Protein AF-A0A1H2TB22-F1 (afdb_monomer)

Mean predicted aligned error: 22.91 Å

Nearest PDB structures (foldseek):
  3ja6-assembly1_I  TM=3.062E-01  e=7.700E+00  Escherichia coli
  3ja6-assembly1_H  TM=2.492E-01  e=4.644E+00  Escherichia coli

Secondary structure (DSSP, 8-state):
-----SSHHHHHHHHHHHHHHHTS---HHHHHHS-HHHHHHHHHHHHHHHHHHHHHHHHHHHHHHHS-HHHHHHTTHHHHHHHHHHHHHHHHHHHHHHHHHHHHHHHHHHHHHHHHHHHHHHHHHHHHHHHHHHHHHHHHHHHHHHHHHHHHHHHHHHHHHHHHT----HHHHHHHHHHHHHHHHHHHHHHHHHHHHHHHHHHHHHHHHHHHHHHHHHHHHHHHHHHHHHHHHHHHHHHHHHHHHHHHHHHHHHHHHHHHHHHHHHHHHHHHHHHHHHHHHHHHHHHHHHHHHHHHHHHHHHHHHHHHHHHHHHHHHHHHHHHHHHHHHHHHHHHHHHHHHHHHHHHHHHHHHHHHHHHHHHHHHHHHHHHT-S--

Sequence (376 aa):
MPNQTRTSTKGSQELQIVQAFSSLEVPERIIRESNIKELLKGLSADQEKVLSEADRLNRLRGEKKDGNFVGNWFHGRSDKIQEAQLDLNASIGQLTQKSSQLLVVNTAISKVLSDQQKLLLQQQNLLKQQADELVAQNQRILDQQVQLGEQQQAINAANQGLLEAKGLTQEQAQQLVGCVKQVREAEQRIDAANRALRDEVTRDLGVASAQCVSQLGVGFANLEQRQTENARQLSDALQAQAERNEDEFARFAEDGQRLRKDIDRHLQEQDRTLASQAAEATRVQAALEQRQQAHAQGLQEQLGAHEAAALQQAAALRESFDQSLQALDLDLSQRLLALQAGHDRRFGQQRLALAGASVLALAALGWQVAVHFALI

Foldseek 3Di:
DDDPDDDPPVVVVVVVVLVVLLPDDDDPCLLVPPPVVVLVVVLVVLVVVLVVLVVVLVVLVVCVVVDDPVVCVVPCSVVVNVVSVVSNVVSVVVNVVSVVVVVNNVSVVVSVVVVVVVVVVVVVVVVVVVVVVVVVVVVVVVVVVVVVVVVVVVVVVVVVVVVVPDPDDPVVVVVVVVVVVVVVVVVVVVVVVVVVVVVVVVVVCVVVVVVVVVVVVVVVVVVVVVVVVVVVVVVVVVVVVVVVVVVVVVVVVVVVVVVVVVVVVVVVVVVVVVVVVVVVVVVVVVVVVVVVVVVVVVVVVVVVVVVVVVVVVVVVVVVVVVVVVVVVVVVVVVVVVVVVVVVVVVVVVVVVVVVVVVVVVVVVVVVVVVVPPDPD

pLDDT: mean 70.33, std 17.41, range [30.28, 95.38]

Structure (mmCIF, N/CA/C/O backbone):
data_AF-A0A1H2TB22-F1
#
_entry.id   AF-A0A1H2TB22-F1
#
loop_
_atom_site.group_PDB
_atom_site.id
_atom_site.type_symbol
_atom_site.label_atom_id
_atom_site.label_alt_id
_atom_site.label_comp_id
_atom_site.label_asym_id
_atom_site.label_entity_id
_atom_site.label_seq_id
_atom_site.pdbx_PDB_ins_code
_atom_site.Cartn_x
_atom_site.Cartn_y
_atom_site.Cartn_z
_atom_site.occupancy
_atom_site.B_iso_or_equiv
_atom_site.auth_seq_id
_atom_site.auth_comp_id
_atom_site.auth_asym_id
_atom_site.auth_atom_id
_atom_site.pdbx_PDB_model_num
ATOM 1 N N . MET A 1 1 ? 3.743 -45.961 -5.317 1.00 30.28 1 MET A N 1
ATOM 2 C CA . MET A 1 1 ? 5.015 -45.201 -5.343 1.00 30.28 1 MET A CA 1
ATOM 3 C C . MET A 1 1 ? 4.835 -44.024 -6.301 1.00 30.28 1 MET A C 1
ATOM 5 O O . MET A 1 1 ? 4.128 -44.204 -7.281 1.00 30.28 1 MET A O 1
ATOM 9 N N . PRO A 1 2 ? 5.294 -42.814 -5.954 1.00 39.88 2 PRO A N 1
ATOM 10 C CA . PRO A 1 2 ? 4.417 -41.742 -5.465 1.00 39.88 2 PRO A CA 1
ATOM 11 C C . PRO A 1 2 ? 4.316 -40.537 -6.418 1.00 39.88 2 PRO A C 1
ATOM 13 O O . PRO A 1 2 ? 5.254 -40.269 -7.157 1.00 39.88 2 PRO A O 1
ATOM 16 N N . ASN A 1 3 ? 3.226 -39.759 -6.339 1.00 30.53 3 ASN A N 1
ATOM 17 C CA . ASN A 1 3 ? 3.274 -38.314 -6.615 1.00 30.53 3 ASN A CA 1
ATOM 18 C C . ASN A 1 3 ? 2.100 -37.558 -5.953 1.00 30.53 3 ASN A C 1
ATOM 20 O O . ASN A 1 3 ? 1.257 -36.951 -6.607 1.00 30.53 3 ASN A O 1
ATOM 24 N N . GLN A 1 4 ? 2.018 -37.637 -4.624 1.00 45.72 4 GLN A N 1
ATOM 25 C CA . GLN A 1 4 ? 1.328 -36.630 -3.816 1.00 45.72 4 GLN A CA 1
ATOM 26 C C . GLN A 1 4 ? 2.401 -35.674 -3.310 1.00 45.72 4 GLN A C 1
ATOM 28 O O . GLN A 1 4 ? 3.202 -36.090 -2.482 1.00 45.72 4 GLN A O 1
ATOM 33 N N . THR A 1 5 ? 2.459 -34.448 -3.835 1.00 44.41 5 THR A N 1
ATOM 34 C CA . THR A 1 5 ? 2.997 -33.232 -3.181 1.00 44.41 5 THR A CA 1
ATOM 35 C C . THR A 1 5 ? 3.188 -32.143 -4.234 1.00 44.41 5 THR A C 1
ATOM 37 O O . THR A 1 5 ? 4.233 -32.071 -4.870 1.00 44.41 5 THR A O 1
ATOM 40 N N . ARG A 1 6 ? 2.193 -31.265 -4.432 1.00 36.84 6 ARG A N 1
ATOM 41 C CA . ARG A 1 6 ? 2.461 -29.903 -4.958 1.00 36.84 6 ARG A CA 1
ATOM 42 C C . ARG A 1 6 ? 1.323 -28.888 -4.846 1.00 36.84 6 ARG A C 1
ATOM 44 O O . ARG A 1 6 ? 1.535 -27.735 -5.195 1.00 36.84 6 ARG A O 1
ATOM 51 N N . THR A 1 7 ? 0.152 -29.255 -4.327 1.00 38.19 7 THR A N 1
ATOM 52 C CA . THR A 1 7 ? -1.000 -28.336 -4.245 1.00 38.19 7 THR A CA 1
ATOM 53 C C . THR A 1 7 ? -1.228 -27.702 -2.869 1.00 38.19 7 THR A C 1
ATOM 55 O O . THR A 1 7 ? -1.996 -26.754 -2.775 1.00 38.19 7 THR A O 1
ATOM 58 N N . SER A 1 8 ? -0.540 -28.142 -1.807 1.00 39.50 8 SER A N 1
ATOM 59 C CA . SER A 1 8 ? -0.811 -27.651 -0.440 1.00 39.50 8 SER A CA 1
ATOM 60 C C . SER A 1 8 ? -0.064 -26.367 -0.041 1.00 39.50 8 SER A C 1
ATOM 62 O O . SER A 1 8 ? -0.391 -25.775 0.983 1.00 39.50 8 SER A O 1
ATOM 64 N N . THR A 1 9 ? 0.935 -25.917 -0.806 1.00 40.16 9 THR A N 1
ATOM 65 C CA . THR A 1 9 ? 1.778 -24.765 -0.428 1.00 40.16 9 THR A CA 1
ATOM 66 C C . THR A 1 9 ? 1.233 -23.414 -0.892 1.00 40.16 9 THR A C 1
ATOM 68 O O . THR A 1 9 ? 1.408 -22.432 -0.178 1.00 40.16 9 THR A O 1
ATOM 71 N N . LYS A 1 10 ? 0.514 -23.346 -2.024 1.00 42.12 10 LYS A N 1
ATOM 72 C CA . LYS A 1 10 ? -0.063 -22.079 -2.522 1.00 42.12 10 LYS A CA 1
ATOM 73 C C . LYS A 1 10 ? -1.223 -21.567 -1.661 1.00 42.12 10 LYS A C 1
ATOM 75 O O . LYS A 1 10 ? -1.228 -20.397 -1.305 1.00 42.12 10 LYS A O 1
ATOM 80 N N . GLY A 1 11 ? -2.131 -22.451 -1.237 1.00 40.00 11 GLY A N 1
ATOM 81 C CA . GLY A 1 11 ? -3.250 -22.065 -0.367 1.00 40.00 11 GLY A CA 1
ATOM 82 C C . GLY A 1 11 ? -2.796 -21.577 1.013 1.00 40.00 11 GLY A C 1
ATOM 83 O O . GLY A 1 11 ? -3.352 -20.623 1.541 1.00 40.00 11 GLY A O 1
ATOM 84 N N . SER A 1 12 ? -1.733 -22.168 1.573 1.00 37.31 12 SER A N 1
ATOM 85 C CA . SER A 1 12 ? -1.174 -21.730 2.860 1.00 37.31 12 SER A CA 1
ATOM 86 C C . SER A 1 12 ? -0.471 -20.372 2.772 1.00 37.31 12 SER A C 1
ATOM 88 O O . SER A 1 12 ? -0.500 -19.628 3.746 1.00 37.31 12 SER A O 1
ATOM 90 N N . GLN A 1 13 ? 0.153 -20.045 1.635 1.00 40.28 13 GLN A N 1
ATOM 91 C CA . GLN A 1 13 ? 0.789 -18.741 1.419 1.00 40.28 13 GLN A CA 1
ATOM 92 C C . GLN A 1 13 ? -0.246 -17.640 1.174 1.00 40.28 13 GLN A C 1
ATOM 94 O O . GLN A 1 13 ? -0.115 -16.565 1.746 1.00 40.28 13 GLN A O 1
ATOM 99 N N . GLU A 1 14 ? -1.307 -17.907 0.409 1.00 40.47 14 GLU A N 1
ATOM 100 C CA . GLU A 1 14 ? -2.414 -16.957 0.221 1.00 40.47 14 GLU A CA 1
ATOM 101 C C . GLU A 1 14 ? -3.155 -16.684 1.540 1.00 40.47 14 GLU A C 1
ATOM 103 O O . GLU A 1 14 ? -3.397 -15.526 1.869 1.00 40.47 14 GLU A O 1
ATOM 108 N N . LEU A 1 15 ? -3.416 -17.714 2.356 1.00 43.28 15 LEU A N 1
ATOM 109 C CA . LEU A 1 15 ? -3.984 -17.555 3.704 1.00 43.28 15 LEU A CA 1
ATOM 110 C C . LEU A 1 15 ? -3.052 -16.781 4.648 1.00 43.28 15 LEU A C 1
ATOM 112 O O . LEU A 1 15 ? -3.523 -15.928 5.393 1.00 43.28 15 LEU A O 1
ATOM 116 N N . GLN A 1 16 ? -1.738 -17.020 4.597 1.00 43.56 16 GLN A N 1
ATOM 117 C CA . GLN A 1 16 ? -0.764 -16.285 5.414 1.00 43.56 16 GLN A CA 1
ATOM 118 C C . GLN A 1 16 ? -0.600 -14.826 4.977 1.00 43.56 16 GLN A C 1
ATOM 120 O O . GLN A 1 16 ? -0.465 -13.963 5.838 1.00 43.56 16 GLN A O 1
ATOM 125 N N . ILE A 1 17 ? -0.652 -14.530 3.676 1.00 44.25 17 ILE A N 1
ATOM 126 C CA . ILE A 1 17 ? -0.613 -13.158 3.149 1.00 44.25 17 ILE A CA 1
ATOM 127 C C . ILE A 1 17 ? -1.903 -12.427 3.535 1.00 44.25 17 ILE A C 1
ATOM 129 O O . ILE A 1 17 ? -1.841 -11.336 4.092 1.00 44.25 17 ILE A O 1
ATOM 133 N N . VAL A 1 18 ? -3.073 -13.046 3.359 1.00 43.50 18 VAL A N 1
ATOM 134 C CA . VAL A 1 18 ? -4.352 -12.464 3.802 1.00 43.50 18 VAL A CA 1
ATOM 135 C C . VAL A 1 18 ? -4.346 -12.213 5.313 1.00 43.50 18 VAL A C 1
ATOM 137 O O . VAL A 1 18 ? -4.784 -11.157 5.760 1.00 43.50 18 VAL A O 1
ATOM 140 N N . GLN A 1 19 ? -3.781 -13.122 6.108 1.00 42.88 19 GLN A N 1
ATOM 141 C CA . GLN A 1 19 ? -3.745 -12.990 7.563 1.00 42.88 19 GLN A CA 1
ATOM 142 C C . GLN A 1 19 ? -2.722 -11.948 8.047 1.00 42.88 19 GLN A C 1
ATOM 144 O O . GLN A 1 19 ? -3.060 -11.160 8.930 1.00 42.88 19 GLN A O 1
ATOM 149 N N . ALA A 1 20 ? -1.540 -11.872 7.420 1.00 39.66 20 ALA A N 1
ATOM 150 C CA . ALA A 1 20 ? -0.490 -10.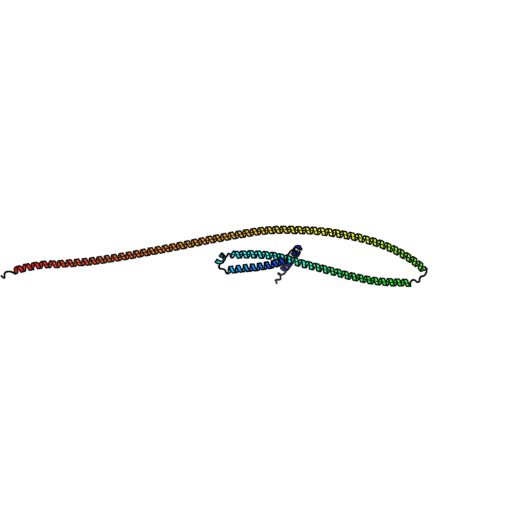888 7.712 1.00 39.66 20 ALA A CA 1
ATOM 151 C C . ALA A 1 20 ? -0.848 -9.459 7.262 1.00 39.66 20 ALA A C 1
ATOM 153 O O . ALA A 1 20 ? -0.425 -8.490 7.890 1.00 39.66 20 ALA A O 1
ATOM 154 N N . PHE A 1 21 ? -1.660 -9.310 6.212 1.00 38.16 21 PHE A N 1
ATOM 155 C CA . PHE A 1 21 ? -2.179 -8.007 5.786 1.00 38.16 21 PHE A CA 1
ATOM 156 C C . PHE A 1 21 ? -3.488 -7.625 6.499 1.00 38.16 21 PHE A C 1
ATOM 158 O O . PHE A 1 21 ? -3.750 -6.436 6.676 1.00 38.16 21 PHE A O 1
ATOM 165 N N . SER A 1 22 ? -4.272 -8.588 7.009 1.00 40.56 22 SER A N 1
ATOM 166 C CA . SER A 1 22 ? -5.452 -8.294 7.846 1.00 40.56 22 SER A CA 1
ATOM 167 C C . SER A 1 22 ? -5.097 -7.679 9.205 1.00 40.56 22 SER A C 1
ATOM 169 O O . SER A 1 22 ? -5.944 -7.031 9.817 1.00 40.56 22 SER A O 1
ATOM 171 N N . SER A 1 23 ? -3.856 -7.834 9.676 1.00 38.28 23 SER A N 1
ATOM 172 C CA . SER A 1 23 ? -3.385 -7.290 10.956 1.00 38.28 23 SER A CA 1
ATOM 173 C C . SER A 1 23 ? -2.910 -5.834 10.904 1.00 38.28 23 SER A C 1
ATOM 175 O O . SER A 1 23 ? -2.637 -5.267 11.956 1.00 38.28 23 SER A O 1
ATOM 177 N N . LEU A 1 24 ? -2.833 -5.204 9.727 1.00 42.50 24 LEU A N 1
ATOM 178 C CA . LEU A 1 24 ? -2.537 -3.772 9.616 1.00 42.50 24 LEU A CA 1
ATOM 179 C C . LEU A 1 24 ? -3.814 -2.948 9.867 1.00 42.50 24 LEU A C 1
ATOM 181 O O . LEU A 1 24 ? -4.863 -3.172 9.251 1.00 42.50 24 LEU A O 1
ATOM 185 N N . GLU A 1 25 ? -3.746 -2.014 10.815 1.00 35.88 25 GLU A N 1
ATOM 186 C CA . GLU A 1 25 ? -4.792 -1.017 11.051 1.00 35.88 25 GLU A CA 1
ATOM 187 C C . GLU A 1 25 ? -4.751 0.018 9.925 1.00 35.88 25 GLU A C 1
ATOM 189 O O . GLU A 1 25 ? -3.849 0.849 9.848 1.00 35.88 25 GLU A O 1
ATOM 194 N N . VAL A 1 26 ? -5.722 -0.057 9.013 1.00 45.09 26 VAL A N 1
ATOM 195 C CA . VAL A 1 26 ? -5.882 0.928 7.941 1.00 45.09 26 VAL A CA 1
ATOM 196 C C . VAL A 1 26 ? -6.823 2.029 8.439 1.00 45.09 26 VAL A C 1
ATOM 198 O O . VAL A 1 26 ? -7.967 1.722 8.783 1.00 45.09 26 VAL A O 1
ATOM 201 N N . PRO A 1 27 ? -6.384 3.301 8.480 1.00 40.88 27 PRO A N 1
ATOM 202 C CA . PRO A 1 27 ? -7.213 4.404 8.948 1.00 40.88 27 PRO A CA 1
ATOM 203 C C . PRO A 1 27 ? -8.490 4.568 8.113 1.00 40.88 27 PRO A C 1
ATOM 205 O O . PRO A 1 27 ? -8.444 4.661 6.886 1.00 40.88 27 PRO A O 1
ATOM 208 N N . GLU A 1 28 ? -9.630 4.712 8.792 1.00 42.69 28 GLU A N 1
ATOM 209 C CA . GLU A 1 28 ? -10.978 4.882 8.215 1.00 42.69 28 GLU A CA 1
ATOM 210 C C . GLU A 1 28 ? -11.086 6.075 7.235 1.00 42.69 28 GLU A C 1
ATOM 212 O O . GLU A 1 28 ? -11.932 6.101 6.338 1.00 42.69 28 GLU A O 1
ATOM 217 N N . ARG A 1 29 ? -10.171 7.047 7.357 1.00 42.16 29 ARG A N 1
ATOM 218 C CA . ARG A 1 29 ? -10.061 8.222 6.478 1.00 42.16 29 ARG A CA 1
ATOM 219 C C . ARG A 1 29 ? -9.692 7.852 5.038 1.00 42.16 29 ARG A C 1
ATOM 221 O O . ARG A 1 29 ? -10.264 8.423 4.118 1.00 42.16 29 ARG A O 1
ATOM 228 N N . ILE A 1 30 ? -8.858 6.827 4.826 1.00 47.12 30 ILE A N 1
ATOM 229 C CA . ILE A 1 30 ? -8.478 6.359 3.477 1.00 47.12 30 ILE A CA 1
ATOM 230 C C . ILE A 1 30 ? -9.679 5.734 2.750 1.00 47.12 30 ILE A C 1
ATOM 232 O O . ILE A 1 30 ? -9.783 5.830 1.529 1.00 47.12 30 ILE A O 1
ATOM 236 N N . ILE A 1 31 ? -10.618 5.143 3.495 1.00 45.88 31 ILE A N 1
ATOM 237 C CA . ILE A 1 31 ? -11.823 4.498 2.955 1.00 45.88 31 ILE A CA 1
ATOM 238 C C . ILE A 1 31 ? -12.899 5.535 2.593 1.00 45.88 31 ILE A C 1
ATOM 240 O O . ILE A 1 31 ? -13.594 5.361 1.594 1.00 45.88 31 ILE A O 1
ATOM 244 N N . ARG A 1 32 ? -13.030 6.625 3.367 1.00 46.22 32 ARG A N 1
ATOM 245 C CA . ARG A 1 32 ? -13.978 7.721 3.079 1.00 46.22 32 ARG A CA 1
ATOM 246 C C . ARG A 1 32 ? -13.481 8.717 2.029 1.00 46.22 32 ARG A C 1
ATOM 248 O O . ARG A 1 32 ? -14.308 9.245 1.293 1.00 46.22 32 ARG A O 1
ATOM 255 N N . GLU A 1 33 ? -12.176 8.979 1.965 1.00 42.84 33 GLU A N 1
ATOM 256 C CA . GLU A 1 33 ? -11.577 9.926 1.007 1.00 42.84 33 GLU A CA 1
ATOM 257 C C . GLU A 1 33 ? -11.158 9.265 -0.317 1.00 42.84 33 GLU A C 1
ATOM 259 O O . GLU A 1 33 ? -10.997 9.956 -1.323 1.00 42.84 33 GLU A O 1
ATOM 264 N N . SER A 1 34 ? -11.039 7.932 -0.374 1.00 46.91 34 SER A N 1
ATOM 265 C CA . SER A 1 34 ? -10.868 7.235 -1.652 1.00 46.91 34 SER A CA 1
ATOM 266 C C . SER A 1 34 ? -12.162 7.328 -2.453 1.00 46.91 34 SER A C 1
ATOM 268 O O . SER A 1 34 ? -13.122 6.610 -2.184 1.00 46.91 34 SER A O 1
ATOM 270 N N . ASN A 1 35 ? -12.193 8.171 -3.485 1.00 50.88 35 ASN A N 1
ATOM 271 C CA . ASN A 1 35 ? -13.228 8.137 -4.516 1.00 50.88 35 ASN A CA 1
ATOM 272 C C . ASN A 1 35 ? -13.131 6.810 -5.296 1.00 50.88 35 ASN A C 1
ATOM 274 O O . ASN A 1 35 ? -12.654 6.761 -6.427 1.00 50.88 35 ASN A O 1
ATOM 278 N N . ILE A 1 36 ? -13.609 5.708 -4.711 1.00 54.25 36 ILE A N 1
ATOM 279 C CA . ILE A 1 36 ? -13.592 4.353 -5.291 1.00 54.25 36 ILE A CA 1
ATOM 280 C C . ILE A 1 36 ? -14.244 4.352 -6.679 1.00 54.25 36 ILE A C 1
ATOM 282 O O . ILE A 1 36 ? -13.795 3.655 -7.581 1.00 54.25 36 ILE A O 1
ATOM 286 N N . LYS A 1 37 ? -15.267 5.192 -6.878 1.00 50.09 37 LYS A N 1
ATOM 287 C CA . LYS A 1 37 ? -15.964 5.372 -8.160 1.00 50.09 37 LYS A CA 1
ATOM 288 C C . LYS A 1 37 ? -15.094 6.048 -9.229 1.00 50.09 37 LYS A C 1
ATOM 290 O O . LYS A 1 37 ? -15.243 5.753 -10.411 1.00 50.09 37 LYS A O 1
ATOM 295 N N . GLU A 1 38 ? -14.199 6.940 -8.819 1.00 56.59 38 GLU A N 1
ATOM 296 C CA . GLU A 1 38 ? -13.247 7.646 -9.683 1.00 56.59 38 GLU A CA 1
ATOM 297 C C . GLU A 1 38 ? -12.008 6.786 -9.958 1.00 56.59 38 GLU A C 1
ATOM 299 O O . GLU A 1 38 ? -11.538 6.743 -11.090 1.00 56.59 38 GLU A O 1
ATOM 304 N N . LEU A 1 39 ? -11.568 5.993 -8.975 1.00 58.62 39 LEU A N 1
ATOM 305 C CA . LEU A 1 39 ? -10.543 4.959 -9.138 1.00 58.62 39 LEU A CA 1
ATOM 306 C C . LEU A 1 39 ? -10.999 3.839 -10.083 1.00 58.62 39 LEU A C 1
ATOM 308 O O . LEU A 1 39 ? -10.236 3.468 -10.967 1.00 58.62 39 LEU A O 1
ATOM 312 N N . LEU A 1 40 ? -12.240 3.345 -9.968 1.00 54.91 40 LEU A N 1
ATOM 313 C CA . LEU A 1 40 ? -12.787 2.336 -10.887 1.00 54.91 40 LEU A CA 1
ATOM 314 C C . LEU A 1 40 ? -12.920 2.880 -12.313 1.00 54.91 40 LEU A C 1
ATOM 316 O O . LEU A 1 40 ? -12.502 2.220 -13.260 1.00 54.91 40 LEU A O 1
ATOM 320 N N . LYS A 1 41 ? -13.463 4.098 -12.469 1.00 59.66 41 LYS A N 1
ATOM 321 C CA . LYS A 1 41 ? -13.530 4.769 -13.777 1.00 59.66 41 LYS A CA 1
ATOM 322 C C . LYS A 1 41 ? -12.139 4.998 -14.363 1.00 59.66 41 LYS A C 1
ATOM 324 O O . LYS A 1 41 ? -11.945 4.774 -15.552 1.00 59.66 41 LYS A O 1
ATOM 329 N N . GLY A 1 42 ? -11.184 5.416 -13.534 1.00 60.28 42 GLY A N 1
ATOM 330 C CA . GLY A 1 42 ? -9.790 5.594 -13.920 1.00 60.28 42 GLY A CA 1
ATOM 331 C C . GLY A 1 42 ? -9.128 4.284 -14.341 1.00 60.28 42 GLY A C 1
ATOM 332 O O . GLY A 1 42 ? -8.420 4.277 -15.334 1.00 60.28 42 GLY A O 1
ATOM 333 N N . LEU A 1 43 ? -9.399 3.175 -13.647 1.00 54.56 43 LEU A N 1
ATOM 334 C CA . LEU A 1 43 ? -8.836 1.864 -13.973 1.00 54.56 43 LEU A CA 1
ATOM 335 C C . LEU A 1 43 ? -9.396 1.308 -15.286 1.00 54.56 43 LEU A C 1
ATOM 337 O O . LEU A 1 43 ? -8.635 0.793 -16.094 1.00 54.56 43 LEU A O 1
ATOM 341 N N . SER A 1 44 ? -10.704 1.445 -15.526 1.00 58.56 44 SER A N 1
ATOM 342 C CA . SER A 1 44 ? -11.307 1.052 -16.805 1.00 58.56 44 SER A CA 1
ATOM 343 C C . SER A 1 44 ? -10.776 1.899 -17.963 1.00 58.56 44 SER A C 1
ATOM 345 O O . SER A 1 44 ? -10.450 1.345 -19.008 1.00 58.56 44 SER A O 1
ATOM 347 N N . ALA A 1 45 ? -10.619 3.212 -17.765 1.00 66.12 45 ALA A N 1
ATOM 348 C CA . ALA A 1 45 ? -10.043 4.102 -18.771 1.00 66.12 45 ALA A CA 1
ATOM 349 C C . ALA A 1 45 ? -8.559 3.797 -19.046 1.00 66.12 45 ALA A C 1
ATOM 351 O O . ALA A 1 45 ? -8.131 3.813 -20.197 1.00 66.12 45 ALA A O 1
ATOM 352 N N . ASP A 1 46 ? -7.773 3.484 -18.014 1.00 63.88 46 ASP A N 1
ATOM 353 C CA . ASP A 1 46 ? -6.357 3.134 -18.169 1.00 63.88 46 ASP A CA 1
ATOM 354 C C . ASP A 1 46 ? -6.180 1.723 -18.755 1.00 63.88 46 ASP A C 1
ATOM 356 O O . ASP A 1 46 ? -5.270 1.497 -19.547 1.00 63.88 46 ASP A O 1
ATOM 360 N N . GLN A 1 47 ? -7.080 0.782 -18.454 1.00 47.56 47 GLN A N 1
ATOM 361 C CA . GLN A 1 47 ? -7.120 -0.539 -19.088 1.00 47.56 47 GLN A CA 1
ATOM 362 C C . GLN A 1 47 ? -7.455 -0.430 -20.582 1.00 47.56 47 GLN A C 1
ATOM 364 O O . GLN A 1 47 ? -6.828 -1.095 -21.405 1.00 47.56 47 GLN A O 1
ATOM 369 N N . GLU A 1 48 ? -8.407 0.432 -20.940 1.00 67.69 48 GLU A N 1
ATOM 370 C CA . GLU A 1 48 ? -8.763 0.724 -22.331 1.00 67.69 48 GLU A CA 1
ATOM 371 C C . GLU A 1 48 ? -7.604 1.407 -23.076 1.00 67.69 48 GLU A C 1
ATOM 373 O O . GLU A 1 48 ? -7.290 1.025 -24.205 1.00 67.69 48 GLU A O 1
ATOM 378 N N . LYS A 1 49 ? -6.883 2.328 -22.419 1.00 66.69 49 LYS A N 1
ATOM 379 C CA . LYS A 1 49 ? -5.648 2.919 -22.957 1.00 66.69 49 LYS A CA 1
ATOM 380 C C . LYS A 1 49 ? -4.561 1.876 -23.191 1.00 66.69 49 LYS A C 1
ATOM 382 O O . LYS A 1 49 ? -4.046 1.819 -24.302 1.00 66.69 49 LYS A O 1
ATOM 387 N N . VAL A 1 50 ? -4.274 1.008 -22.218 1.00 60.97 50 VAL A N 1
ATOM 388 C CA . VAL A 1 50 ? -3.275 -0.069 -22.357 1.00 60.97 50 VAL A CA 1
ATOM 389 C C . VAL A 1 50 ? -3.627 -1.017 -23.504 1.00 60.97 50 VAL A C 1
ATOM 391 O O . VAL A 1 50 ? -2.745 -1.381 -24.277 1.00 60.97 50 VAL A O 1
ATOM 394 N N . LEU A 1 51 ? -4.902 -1.390 -23.660 1.00 63.72 51 LEU A N 1
ATOM 395 C CA . LEU A 1 51 ? -5.352 -2.212 -24.788 1.00 63.72 51 LEU A CA 1
ATOM 396 C C . LEU A 1 51 ? -5.167 -1.480 -26.122 1.00 63.72 51 LEU A C 1
ATOM 398 O O . LEU A 1 51 ? -4.591 -2.038 -27.054 1.00 63.72 51 LEU A O 1
ATOM 402 N N . SER A 1 52 ? -5.568 -0.209 -26.196 1.00 69.94 52 SER A N 1
ATOM 403 C CA . SER A 1 52 ? -5.421 0.597 -27.412 1.00 69.94 52 SER A CA 1
ATOM 404 C C . SER A 1 52 ? -3.955 0.850 -27.796 1.00 69.94 52 SER A C 1
ATOM 406 O O . SER A 1 52 ? -3.608 0.838 -28.978 1.00 69.94 52 SER A O 1
ATOM 408 N N . GLU A 1 53 ? -3.068 1.027 -26.814 1.00 64.44 53 GLU A N 1
ATOM 409 C CA . GLU A 1 53 ? -1.631 1.226 -27.007 1.00 64.44 53 GLU A CA 1
ATOM 410 C C . GLU A 1 53 ? -0.925 -0.085 -27.363 1.00 64.44 53 GLU A C 1
ATOM 412 O O . GLU A 1 53 ? -0.046 -0.087 -28.226 1.00 64.44 53 GLU A O 1
ATOM 417 N N . ALA A 1 54 ? -1.348 -1.213 -26.784 1.00 55.72 54 ALA A N 1
ATOM 418 C CA . ALA A 1 54 ? -0.871 -2.541 -27.157 1.00 55.72 54 ALA A CA 1
ATOM 419 C C . ALA A 1 54 ? -1.275 -2.899 -28.596 1.00 55.72 54 ALA A C 1
ATOM 421 O O . ALA A 1 54 ? -0.446 -3.398 -29.364 1.00 55.72 54 ALA A O 1
ATOM 422 N N . ASP A 1 55 ? -2.508 -2.579 -28.996 1.00 68.38 55 ASP A N 1
ATOM 423 C CA . ASP A 1 55 ? -2.987 -2.751 -30.368 1.00 68.38 55 ASP A CA 1
ATOM 424 C C . ASP A 1 55 ? -2.247 -1.829 -31.341 1.00 68.38 55 ASP A C 1
ATOM 426 O O . ASP A 1 55 ? -1.814 -2.267 -32.409 1.00 68.38 55 ASP A O 1
ATOM 430 N N . ARG A 1 56 ? -2.009 -0.567 -30.961 1.00 69.44 56 ARG A N 1
ATOM 431 C CA . ARG A 1 56 ? -1.211 0.385 -31.749 1.00 69.44 56 ARG A CA 1
ATOM 432 C C . ARG A 1 56 ? 0.238 -0.084 -31.902 1.00 69.44 56 ARG A C 1
ATOM 434 O O . ARG A 1 56 ? 0.780 -0.014 -33.004 1.00 69.44 56 ARG A O 1
ATOM 441 N N . LEU A 1 57 ? 0.852 -0.613 -30.846 1.00 64.25 57 LEU A N 1
ATOM 442 C CA . LEU A 1 57 ? 2.202 -1.178 -30.872 1.00 64.25 57 LEU A CA 1
ATOM 443 C C . LEU A 1 57 ? 2.277 -2.433 -31.752 1.00 64.25 57 LEU A C 1
ATOM 445 O O . LEU A 1 57 ? 3.215 -2.576 -32.539 1.00 64.25 57 LEU A O 1
ATOM 449 N N . ASN A 1 58 ? 1.292 -3.327 -31.657 1.00 64.19 58 ASN A N 1
ATOM 450 C CA . ASN A 1 58 ? 1.204 -4.516 -32.504 1.00 64.19 58 ASN A CA 1
ATOM 451 C C . ASN A 1 58 ? 0.972 -4.152 -33.973 1.00 64.19 58 ASN A C 1
ATOM 453 O O . ASN A 1 58 ? 1.601 -4.748 -34.848 1.00 64.19 58 ASN A O 1
ATOM 457 N N . ARG A 1 59 ? 0.163 -3.124 -34.253 1.00 73.81 59 ARG A N 1
ATOM 458 C CA . ARG A 1 59 ? -0.038 -2.604 -35.610 1.00 73.81 59 ARG A CA 1
ATOM 459 C C . ARG A 1 59 ? 1.243 -2.000 -36.178 1.00 73.81 59 ARG A C 1
ATOM 461 O O . ARG A 1 59 ? 1.645 -2.366 -37.275 1.00 73.81 59 ARG A O 1
ATOM 468 N N . LEU A 1 60 ? 1.948 -1.171 -35.406 1.00 65.50 60 LEU A N 1
ATOM 469 C CA . LEU A 1 60 ? 3.238 -0.598 -35.811 1.00 65.50 60 LEU A CA 1
ATOM 470 C C . LEU A 1 60 ? 4.321 -1.676 -36.012 1.00 65.50 60 LEU A C 1
ATOM 472 O O . LEU A 1 60 ? 5.160 -1.555 -36.905 1.00 65.50 60 LEU A O 1
ATOM 476 N N . ARG A 1 61 ? 4.298 -2.762 -35.226 1.00 62.38 61 ARG A N 1
ATOM 477 C CA . ARG A 1 61 ? 5.173 -3.935 -35.416 1.00 62.38 61 ARG A CA 1
ATOM 478 C C . ARG A 1 61 ? 4.811 -4.739 -36.670 1.00 62.38 61 ARG A C 1
ATOM 480 O O . ARG A 1 61 ? 5.723 -5.197 -37.356 1.00 62.38 61 ARG A O 1
ATOM 487 N N . GLY A 1 62 ? 3.523 -4.880 -36.986 1.00 60.50 62 GLY A N 1
ATOM 488 C CA . GLY A 1 62 ? 3.038 -5.496 -38.227 1.00 60.50 62 GLY A CA 1
ATOM 489 C C . GLY A 1 62 ? 3.416 -4.681 -39.466 1.00 60.50 62 GLY A C 1
ATOM 490 O O . GLY A 1 62 ? 4.033 -5.203 -40.387 1.00 60.50 62 GLY A O 1
ATOM 491 N N . GLU A 1 63 ? 3.184 -3.370 -39.436 1.00 61.72 63 GLU A N 1
ATOM 492 C CA . GLU A 1 63 ? 3.562 -2.436 -40.506 1.00 61.72 63 GLU A CA 1
ATOM 493 C C . GLU A 1 63 ? 5.092 -2.360 -40.710 1.00 61.72 63 GLU A C 1
ATOM 495 O O . GLU A 1 63 ? 5.565 -2.169 -41.832 1.00 61.72 63 GLU A O 1
ATOM 500 N N . LYS A 1 64 ? 5.897 -2.562 -39.652 1.00 55.34 64 LYS A N 1
ATOM 501 C CA . LYS A 1 64 ? 7.364 -2.694 -39.754 1.00 55.34 64 LYS A CA 1
ATOM 502 C C . LYS A 1 64 ? 7.782 -3.982 -40.468 1.00 55.34 64 LYS A C 1
ATOM 504 O O . LYS A 1 64 ? 8.796 -3.968 -41.162 1.00 55.34 64 LYS A O 1
ATOM 509 N N . LYS A 1 65 ? 7.031 -5.070 -40.273 1.00 57.88 65 LYS A N 1
ATOM 510 C CA . LYS A 1 65 ? 7.288 -6.393 -40.857 1.00 57.88 65 LYS A CA 1
ATOM 511 C C . LYS A 1 65 ? 6.901 -6.460 -42.342 1.00 57.88 65 LYS A C 1
ATOM 513 O O . LYS A 1 65 ? 7.597 -7.131 -43.094 1.00 57.88 65 LYS A O 1
ATOM 518 N N . ASP A 1 66 ? 5.873 -5.714 -42.751 1.00 56.16 66 ASP A N 1
ATOM 519 C CA . ASP A 1 66 ? 5.381 -5.659 -44.140 1.00 56.16 66 ASP A CA 1
ATOM 520 C C . ASP A 1 66 ? 5.996 -4.514 -44.982 1.00 56.16 66 ASP A C 1
ATOM 522 O O . ASP A 1 66 ? 5.778 -4.429 -46.191 1.00 56.16 66 ASP A O 1
ATOM 526 N N . GLY A 1 67 ? 6.773 -3.611 -44.371 1.00 50.75 67 GLY A N 1
ATOM 527 C CA . GLY A 1 67 ? 7.347 -2.430 -45.027 1.00 50.75 67 GLY A CA 1
ATOM 528 C C . GLY A 1 67 ? 8.757 -2.630 -45.601 1.00 50.75 67 GLY A C 1
ATOM 529 O O . GLY A 1 67 ? 9.664 -3.089 -44.909 1.00 50.75 67 GLY A O 1
ATOM 530 N N . ASN A 1 68 ? 8.978 -2.190 -46.847 1.00 53.97 68 ASN A N 1
ATOM 531 C CA . ASN A 1 68 ? 10.287 -2.222 -47.513 1.00 53.97 68 ASN A CA 1
ATOM 532 C C . ASN A 1 68 ? 11.346 -1.381 -46.753 1.00 53.97 68 ASN A C 1
ATOM 534 O O . ASN A 1 68 ? 11.071 -0.249 -46.342 1.00 53.97 68 ASN A O 1
ATOM 538 N N . PHE A 1 69 ? 12.566 -1.915 -46.601 1.00 51.72 69 PHE A N 1
ATOM 539 C CA . PHE A 1 69 ? 13.618 -1.430 -45.681 1.00 51.72 69 PHE A CA 1
ATOM 540 C C . PHE A 1 69 ? 13.983 0.061 -45.862 1.00 51.72 69 PHE A C 1
ATOM 542 O O . PHE A 1 69 ? 14.189 0.778 -44.885 1.00 51.72 69 PHE A O 1
ATOM 549 N N . VAL A 1 70 ? 13.963 0.559 -47.104 1.00 51.62 70 VAL A N 1
ATOM 550 C CA . VAL A 1 70 ? 14.280 1.958 -47.467 1.00 51.62 70 VAL A CA 1
ATOM 551 C C . VAL A 1 70 ? 13.194 2.946 -47.008 1.00 51.62 70 VAL A C 1
ATOM 553 O O . VAL A 1 70 ? 13.492 4.070 -46.611 1.00 51.62 70 VAL A O 1
ATOM 556 N N . GLY A 1 71 ? 11.926 2.525 -46.987 1.00 53.03 71 GLY A N 1
ATOM 557 C CA . GLY A 1 71 ? 10.810 3.368 -46.544 1.00 53.03 71 GLY A CA 1
ATOM 558 C C . GLY A 1 71 ? 10.701 3.495 -45.021 1.00 53.03 71 GLY A C 1
ATOM 559 O O . GLY A 1 71 ? 10.185 4.501 -44.530 1.00 53.03 71 GLY A O 1
ATOM 560 N N . ASN A 1 72 ? 11.202 2.504 -44.272 1.00 54.28 72 ASN A N 1
ATOM 561 C CA . ASN A 1 72 ? 11.159 2.476 -42.804 1.00 54.28 72 ASN A CA 1
ATOM 562 C C . ASN A 1 72 ? 12.113 3.489 -42.152 1.00 54.28 72 ASN A C 1
ATOM 564 O O . ASN A 1 72 ? 11.774 4.034 -41.101 1.00 54.28 72 ASN A O 1
ATOM 568 N N . TRP A 1 73 ? 13.265 3.761 -42.772 1.00 53.50 73 TRP A N 1
ATOM 569 C CA . TRP A 1 73 ? 14.240 4.738 -42.276 1.00 53.50 73 TRP A CA 1
ATOM 570 C C . TRP A 1 73 ? 13.775 6.183 -42.516 1.00 53.50 73 TRP A C 1
ATOM 572 O O . TRP A 1 73 ? 13.790 6.998 -41.601 1.00 53.50 73 TRP A O 1
ATOM 582 N N . PHE A 1 74 ? 13.236 6.473 -43.707 1.00 52.12 74 PHE A N 1
ATOM 583 C CA . PHE A 1 74 ? 12.824 7.831 -44.092 1.00 52.12 74 PHE A CA 1
ATOM 584 C C . PHE A 1 74 ? 11.572 8.351 -43.353 1.00 52.12 74 PHE A C 1
ATOM 586 O O . PHE A 1 74 ? 11.321 9.550 -43.327 1.00 52.12 74 PHE A O 1
ATOM 593 N N . HIS A 1 75 ? 10.775 7.465 -42.740 1.00 52.47 75 HIS A N 1
ATOM 594 C CA . HIS A 1 75 ? 9.522 7.829 -42.055 1.00 52.47 75 HIS A CA 1
ATOM 595 C C . HIS A 1 75 ? 9.616 7.884 -40.519 1.00 52.47 75 HIS A C 1
ATOM 597 O O . HIS A 1 75 ? 8.574 8.004 -39.865 1.00 52.47 75 HIS A O 1
ATOM 603 N N . GLY A 1 76 ? 10.813 7.752 -39.927 1.00 55.59 76 GLY A N 1
ATOM 604 C CA . GLY A 1 76 ? 10.984 7.815 -38.466 1.00 55.59 76 GLY A CA 1
ATOM 605 C C . GLY A 1 76 ? 10.151 6.767 -37.708 1.00 55.59 76 GLY A C 1
ATOM 606 O O . GLY A 1 76 ? 9.657 7.015 -36.611 1.00 55.59 76 GLY A O 1
ATOM 607 N N . ARG A 1 77 ? 9.905 5.593 -38.315 1.00 57.25 77 ARG A N 1
ATOM 608 C CA . ARG A 1 77 ? 9.013 4.566 -37.737 1.00 57.25 77 ARG A CA 1
ATOM 609 C C . ARG A 1 77 ? 9.623 3.837 -36.539 1.00 57.25 77 ARG A C 1
ATOM 611 O O . ARG A 1 77 ? 8.872 3.278 -35.747 1.00 57.25 77 ARG A O 1
ATOM 618 N N . SER A 1 78 ? 10.951 3.837 -36.400 1.00 55.06 78 SER A N 1
ATOM 619 C CA . SER A 1 78 ? 11.619 3.289 -35.210 1.00 55.06 78 SER A CA 1
ATOM 620 C C . SER A 1 78 ? 11.315 4.135 -33.971 1.00 55.06 78 SER A C 1
ATOM 622 O O . SER A 1 78 ? 10.905 3.579 -32.955 1.00 55.06 78 SER A O 1
ATOM 624 N N . ASP A 1 79 ? 11.378 5.462 -34.104 1.00 57.81 79 ASP A N 1
ATOM 625 C CA . ASP A 1 79 ? 11.094 6.408 -33.018 1.00 57.81 79 ASP A CA 1
ATOM 626 C C . ASP A 1 79 ? 9.640 6.301 -32.555 1.00 57.81 79 ASP A C 1
ATOM 628 O O . ASP A 1 79 ? 9.373 6.201 -31.364 1.00 57.81 79 ASP A O 1
ATOM 632 N N . LYS A 1 80 ? 8.692 6.167 -33.492 1.00 61.03 80 LYS A N 1
ATOM 633 C CA . LYS A 1 80 ? 7.263 5.972 -33.174 1.00 61.03 80 LYS A CA 1
ATOM 634 C C . LYS A 1 80 ? 6.968 4.665 -32.435 1.00 61.03 80 LYS A C 1
ATOM 636 O O . LYS A 1 80 ? 6.012 4.595 -31.668 1.00 61.03 80 LYS A O 1
ATOM 641 N N . ILE A 1 81 ? 7.752 3.612 -32.680 1.00 59.19 81 ILE A N 1
ATOM 642 C CA . ILE A 1 81 ? 7.628 2.335 -31.959 1.00 59.19 81 ILE A CA 1
ATOM 643 C C . ILE A 1 81 ? 8.228 2.453 -30.558 1.00 59.19 81 ILE A C 1
ATOM 645 O O . ILE A 1 81 ? 7.697 1.853 -29.629 1.00 59.19 81 ILE A O 1
ATOM 649 N N . GLN A 1 82 ? 9.320 3.200 -30.405 1.00 57.62 82 GLN A N 1
ATOM 650 C CA . GLN A 1 82 ? 9.970 3.423 -29.117 1.00 57.62 82 GLN A CA 1
ATOM 651 C C . GLN A 1 82 ? 9.137 4.343 -28.216 1.00 57.62 82 GLN A C 1
ATOM 653 O O . GLN A 1 82 ? 8.960 4.042 -27.041 1.00 57.62 82 GLN A O 1
ATOM 658 N N . GLU A 1 83 ? 8.537 5.384 -28.788 1.00 60.81 83 GLU A N 1
ATOM 659 C CA . GLU A 1 83 ? 7.576 6.266 -28.122 1.00 60.81 83 GLU A CA 1
ATOM 660 C C . GLU A 1 83 ? 6.318 5.494 -27.697 1.00 60.81 83 GLU A C 1
ATOM 662 O O . GLU A 1 83 ? 5.944 5.527 -26.531 1.00 60.81 83 GLU A O 1
ATOM 667 N N . ALA A 1 84 ? 5.750 4.658 -28.577 1.00 57.56 84 ALA A N 1
ATOM 668 C CA . ALA A 1 84 ? 4.620 3.794 -28.220 1.00 57.56 84 ALA A CA 1
ATOM 669 C C . ALA A 1 84 ? 4.963 2.729 -27.155 1.00 57.56 84 ALA A C 1
ATOM 671 O O . ALA A 1 84 ? 4.075 2.277 -26.440 1.00 57.56 84 ALA A O 1
ATOM 672 N N . GLN A 1 85 ? 6.227 2.301 -27.039 1.00 43.69 85 GLN A N 1
ATOM 673 C CA . GLN A 1 85 ? 6.679 1.409 -25.958 1.00 43.69 85 GLN A CA 1
ATOM 674 C C . GLN A 1 85 ? 6.879 2.152 -24.633 1.00 43.69 85 GLN A C 1
ATOM 676 O O . GLN A 1 85 ? 6.607 1.583 -23.578 1.00 43.69 85 GLN A O 1
ATOM 681 N N . LEU A 1 86 ? 7.344 3.403 -24.683 1.00 59.72 86 LEU A N 1
ATOM 682 C CA . LEU A 1 86 ? 7.444 4.291 -23.524 1.00 59.72 86 LEU A CA 1
ATOM 683 C C . LEU A 1 86 ? 6.058 4.631 -22.968 1.00 59.72 86 LEU A C 1
ATOM 685 O O . LEU A 1 86 ? 5.849 4.469 -21.766 1.00 59.72 86 LEU A O 1
ATOM 689 N N . ASP A 1 87 ? 5.113 4.992 -23.838 1.00 60.50 87 ASP A N 1
ATOM 690 C CA . ASP A 1 87 ? 3.715 5.242 -23.471 1.00 60.50 87 ASP A CA 1
ATOM 691 C C . ASP A 1 87 ? 3.066 3.980 -22.888 1.00 60.50 87 ASP A C 1
ATOM 693 O O . ASP A 1 87 ? 2.522 4.030 -21.788 1.00 60.50 87 ASP A O 1
ATOM 697 N N . LEU A 1 88 ? 3.240 2.815 -23.531 1.00 50.78 88 LEU A N 1
ATOM 698 C CA . LEU A 1 88 ? 2.701 1.549 -23.021 1.00 50.78 88 LEU A CA 1
ATOM 699 C C . LEU A 1 88 ? 3.263 1.196 -21.635 1.00 50.78 88 LEU A C 1
ATOM 701 O O . LEU A 1 88 ? 2.519 0.764 -20.757 1.00 50.78 88 LEU A O 1
ATOM 705 N N . ASN A 1 89 ? 4.566 1.385 -21.408 1.00 48.53 89 ASN A N 1
ATOM 706 C CA . ASN A 1 89 ? 5.178 1.127 -20.104 1.00 48.53 89 ASN A CA 1
ATOM 707 C C . ASN A 1 89 ? 4.697 2.122 -19.035 1.00 48.53 89 ASN A C 1
ATOM 709 O O . ASN A 1 89 ? 4.465 1.719 -17.893 1.00 48.53 89 ASN A O 1
ATOM 713 N N . ALA A 1 90 ? 4.503 3.395 -19.393 1.00 62.22 90 ALA A N 1
ATOM 714 C CA . ALA A 1 90 ? 3.930 4.399 -18.500 1.00 62.22 90 ALA A CA 1
ATOM 715 C C . ALA A 1 90 ? 2.472 4.063 -18.134 1.00 62.22 90 ALA A C 1
ATOM 717 O O . ALA A 1 90 ? 2.113 4.079 -16.953 1.00 62.22 90 ALA A O 1
ATOM 718 N N . SER A 1 91 ? 1.660 3.668 -19.118 1.00 57.53 91 SER A N 1
ATOM 719 C CA . SER A 1 91 ? 0.267 3.246 -18.941 1.00 57.53 91 SER A CA 1
ATOM 720 C C . SER A 1 91 ? 0.148 1.952 -18.121 1.00 57.53 91 SER A C 1
ATOM 722 O O . SER A 1 91 ? -0.696 1.865 -17.22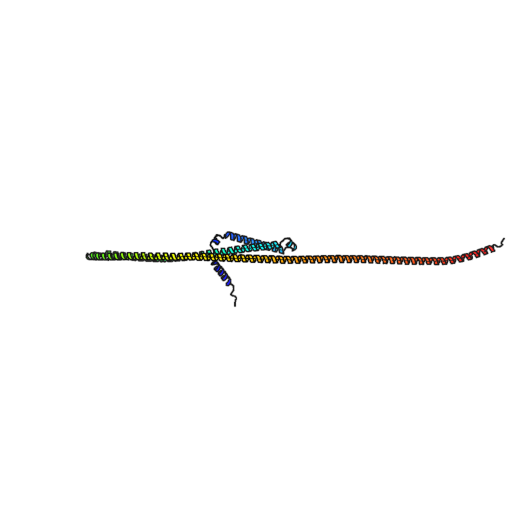9 1.00 57.53 91 SER A O 1
ATOM 724 N N . ILE A 1 92 ? 1.033 0.967 -18.327 1.00 48.19 92 ILE A N 1
ATOM 725 C CA . ILE A 1 92 ? 1.116 -0.251 -17.496 1.00 48.19 92 ILE A CA 1
ATOM 726 C C . ILE A 1 92 ? 1.512 0.091 -16.054 1.00 48.19 92 ILE A C 1
ATOM 728 O O . ILE A 1 92 ? 0.960 -0.486 -15.113 1.00 48.19 92 ILE A O 1
ATOM 732 N N . GLY A 1 93 ? 2.437 1.036 -15.858 1.00 46.66 93 GLY A N 1
ATOM 733 C CA . GLY A 1 93 ? 2.834 1.514 -14.533 1.00 46.66 93 GLY A CA 1
ATOM 734 C C . GLY A 1 93 ? 1.667 2.150 -13.773 1.00 46.66 93 GLY A C 1
ATOM 735 O O . GLY A 1 93 ? 1.396 1.780 -12.629 1.00 46.66 93 GLY A O 1
ATOM 736 N N . GLN A 1 94 ? 0.913 3.033 -14.434 1.00 60.16 94 GLN A N 1
ATOM 737 C CA . GLN A 1 94 ? -0.284 3.665 -13.865 1.00 60.16 94 GLN A CA 1
ATOM 738 C C . GLN A 1 94 ? -1.400 2.649 -13.576 1.00 60.16 94 GLN A C 1
ATOM 740 O O . GLN A 1 94 ? -2.003 2.687 -12.499 1.00 60.16 94 GLN A O 1
ATOM 745 N N . LEU A 1 95 ? -1.634 1.693 -14.482 1.00 50.31 95 LEU A N 1
ATOM 746 C CA . LEU A 1 95 ? -2.601 0.610 -14.287 1.00 50.31 95 LEU A CA 1
ATOM 747 C C . LEU A 1 95 ? -2.221 -0.271 -13.088 1.00 50.31 95 LEU A C 1
ATOM 749 O O . LEU A 1 95 ? -3.072 -0.596 -12.260 1.00 50.31 95 LEU A O 1
ATOM 753 N N . THR A 1 96 ? -0.939 -0.617 -12.955 1.00 50.22 96 THR A N 1
ATOM 754 C CA . THR A 1 96 ? -0.420 -1.427 -11.841 1.00 50.22 96 THR A CA 1
ATOM 755 C C . THR A 1 96 ? -0.570 -0.691 -10.510 1.00 50.22 96 THR A C 1
ATOM 757 O O . THR A 1 96 ? -1.035 -1.274 -9.529 1.00 50.22 96 THR A O 1
ATOM 760 N N . GLN A 1 97 ? -0.257 0.608 -10.476 1.00 53.50 97 GLN A N 1
ATOM 761 C CA . GLN A 1 97 ? -0.423 1.451 -9.292 1.00 53.50 97 GLN A CA 1
ATOM 762 C C . GLN A 1 97 ? -1.891 1.521 -8.849 1.00 53.50 97 GLN A C 1
ATOM 764 O O . GLN A 1 97 ? -2.196 1.285 -7.678 1.00 53.50 97 GLN A O 1
ATOM 769 N N . LYS A 1 98 ? -2.818 1.784 -9.777 1.00 55.50 98 LYS A N 1
ATOM 770 C CA . LYS A 1 98 ? -4.253 1.852 -9.464 1.00 55.50 98 LYS A CA 1
ATOM 771 C C . LYS A 1 98 ? -4.851 0.479 -9.137 1.00 55.50 98 LYS A C 1
ATOM 773 O O . LYS A 1 98 ? -5.732 0.393 -8.287 1.00 55.50 98 LYS A O 1
ATOM 778 N N . SER A 1 99 ? -4.345 -0.602 -9.735 1.00 47.06 99 SER A N 1
ATOM 779 C CA . SER A 1 99 ? -4.729 -1.979 -9.392 1.00 47.06 99 SER A CA 1
ATOM 780 C C . SER A 1 99 ? -4.283 -2.353 -7.977 1.00 47.06 99 SER A C 1
ATOM 782 O O . SER A 1 99 ? -5.039 -2.988 -7.246 1.00 47.06 99 SER A O 1
ATOM 784 N N . SER A 1 100 ? -3.083 -1.932 -7.566 1.00 47.50 100 SER A N 1
ATOM 785 C CA . SER A 1 100 ? -2.600 -2.095 -6.191 1.00 47.50 100 SER A CA 1
ATOM 786 C C . SER A 1 100 ? -3.473 -1.315 -5.201 1.00 47.50 100 SER A C 1
ATOM 788 O O . SER A 1 100 ? -3.937 -1.875 -4.209 1.00 47.50 100 SER A O 1
ATOM 790 N N . GLN A 1 101 ? -3.820 -0.062 -5.524 1.00 50.84 101 GLN A N 1
ATOM 791 C CA . GLN A 1 101 ? -4.759 0.738 -4.726 1.00 50.84 101 GLN A CA 1
ATOM 792 C C . GLN A 1 101 ? -6.138 0.067 -4.608 1.00 50.84 101 GLN A C 1
ATOM 794 O O . GLN A 1 101 ? -6.699 0.014 -3.516 1.00 50.84 101 GLN A O 1
ATOM 799 N N . LEU A 1 102 ? -6.670 -0.510 -5.690 1.00 54.88 102 LEU A N 1
ATOM 800 C CA . LEU A 1 102 ? -7.940 -1.244 -5.666 1.00 54.88 102 LEU A CA 1
ATOM 801 C C . LEU A 1 102 ? -7.873 -2.540 -4.852 1.00 54.88 102 LEU A C 1
ATOM 803 O O . LEU A 1 102 ? -8.844 -2.870 -4.177 1.00 54.88 102 LEU A O 1
ATOM 807 N N . LEU A 1 103 ? -6.749 -3.261 -4.875 1.00 52.62 103 LEU A N 1
ATOM 808 C CA . LEU A 1 103 ? -6.541 -4.438 -4.027 1.00 52.62 103 LEU A CA 1
ATOM 809 C C . LEU A 1 103 ? -6.488 -4.061 -2.544 1.00 52.62 103 LEU A C 1
ATOM 811 O O . LEU A 1 103 ? -7.125 -4.730 -1.731 1.00 52.62 103 LEU A O 1
ATOM 815 N N . VAL A 1 104 ? -5.800 -2.970 -2.195 1.00 51.59 104 VAL A N 1
ATOM 816 C CA . VAL A 1 104 ? -5.778 -2.429 -0.825 1.00 51.59 104 VAL A CA 1
ATOM 817 C C . VAL A 1 104 ? -7.190 -2.033 -0.384 1.00 51.59 104 VAL A C 1
ATOM 819 O O . VAL A 1 104 ? -7.625 -2.413 0.702 1.00 51.59 104 VAL A O 1
ATOM 822 N N . VAL A 1 105 ? -7.947 -1.353 -1.249 1.00 54.38 105 VAL A N 1
ATOM 823 C CA . VAL A 1 105 ? -9.342 -0.967 -0.983 1.00 54.38 105 VAL A CA 1
ATOM 824 C C . VAL A 1 105 ? -10.258 -2.189 -0.844 1.00 54.38 105 VAL A C 1
ATOM 826 O O . VAL A 1 105 ? -11.023 -2.265 0.112 1.00 54.38 105 VAL A O 1
ATOM 829 N N . ASN A 1 106 ? -10.187 -3.167 -1.749 1.00 50.84 106 ASN A N 1
ATOM 830 C CA . ASN A 1 106 ? -11.016 -4.377 -1.701 1.00 50.84 106 ASN A CA 1
ATOM 831 C C . ASN A 1 106 ? -10.706 -5.215 -0.447 1.00 50.84 106 ASN A C 1
ATOM 833 O O . ASN A 1 106 ? -11.612 -5.712 0.224 1.00 50.84 106 ASN A O 1
ATOM 837 N N . THR A 1 107 ? -9.433 -5.281 -0.059 1.00 51.16 107 THR A N 1
ATOM 838 C CA . THR A 1 107 ? -8.999 -5.923 1.189 1.00 51.16 107 THR A CA 1
ATOM 839 C C . THR A 1 107 ? -9.543 -5.183 2.412 1.00 51.16 107 THR A C 1
ATOM 841 O O . THR A 1 107 ? -10.065 -5.818 3.328 1.00 51.16 107 THR A O 1
ATOM 844 N N . ALA A 1 108 ? -9.507 -3.847 2.413 1.00 48.84 108 ALA A N 1
ATOM 845 C CA . ALA A 1 108 ? -10.078 -3.037 3.486 1.00 48.84 108 ALA A CA 1
ATOM 846 C C . ALA A 1 108 ? -11.603 -3.219 3.604 1.00 48.84 108 ALA A C 1
ATOM 848 O O . ALA A 1 108 ? -12.111 -3.411 4.707 1.00 48.84 108 ALA A O 1
ATOM 849 N N . ILE A 1 109 ? -12.334 -3.246 2.483 1.00 49.12 109 ILE A N 1
ATOM 850 C CA . ILE A 1 109 ? -13.786 -3.501 2.461 1.00 49.12 109 ILE A CA 1
ATOM 851 C C . ILE A 1 109 ? -14.101 -4.912 2.972 1.00 49.12 109 ILE A C 1
ATOM 853 O O . ILE A 1 109 ? -14.998 -5.085 3.797 1.00 49.12 109 ILE A O 1
ATOM 857 N N . SER A 1 110 ? -13.348 -5.916 2.522 1.00 49.22 110 SER A N 1
ATOM 858 C CA . SER A 1 110 ? -13.526 -7.309 2.946 1.00 49.22 110 SER A CA 1
ATOM 859 C C . SER A 1 110 ? -13.265 -7.489 4.446 1.00 49.22 110 SER A C 1
ATOM 861 O O . SER A 1 110 ? -13.989 -8.229 5.113 1.00 49.22 110 SER A O 1
ATOM 863 N N . LYS A 1 111 ? -12.294 -6.755 5.005 1.00 55.91 111 LYS A N 1
ATOM 864 C CA . LYS A 1 111 ? -12.036 -6.709 6.450 1.00 55.91 111 LYS A CA 1
ATOM 865 C C . LYS A 1 111 ? -13.177 -6.035 7.213 1.00 55.91 111 LYS A C 1
ATOM 867 O O . LYS A 1 111 ? -13.670 -6.620 8.167 1.00 55.91 111 LYS A O 1
ATOM 872 N N . VAL A 1 112 ? -13.659 -4.874 6.761 1.00 53.84 112 VAL A N 1
ATOM 873 C CA . VAL A 1 112 ? -14.807 -4.186 7.386 1.00 53.84 112 VAL A CA 1
ATOM 874 C C . VAL A 1 112 ? -16.049 -5.082 7.404 1.00 53.84 112 VAL A C 1
ATOM 876 O O . VAL A 1 112 ? -16.732 -5.161 8.421 1.00 53.84 112 VAL A O 1
ATOM 879 N N . LEU A 1 113 ? -16.325 -5.807 6.316 1.00 53.00 113 LEU A N 1
ATOM 880 C CA . LEU A 1 113 ? -17.423 -6.779 6.260 1.00 53.00 113 LEU A CA 1
ATOM 881 C C . LEU A 1 113 ? -17.217 -7.947 7.237 1.00 53.00 113 LEU A C 1
ATOM 883 O O . LEU A 1 113 ? -18.157 -8.338 7.930 1.00 53.00 113 LEU A O 1
ATOM 887 N N . SER A 1 114 ? -15.996 -8.478 7.328 1.00 51.88 114 SER A N 1
ATOM 888 C CA . SER A 1 114 ? -15.638 -9.536 8.282 1.00 51.88 114 SER A CA 1
ATOM 889 C C . SER A 1 114 ? -15.782 -9.074 9.740 1.00 51.88 114 SER A C 1
ATOM 891 O O . SER A 1 114 ? -16.339 -9.792 10.573 1.00 51.88 114 SER A O 1
ATOM 893 N N . ASP A 1 115 ? -15.335 -7.859 10.059 1.00 54.06 115 ASP A N 1
ATOM 894 C CA . ASP A 1 115 ? -15.446 -7.273 11.397 1.00 54.06 115 ASP A CA 1
ATOM 895 C C . ASP A 1 115 ? -16.914 -7.003 11.766 1.00 54.06 115 ASP A C 1
ATOM 897 O O . ASP A 1 115 ? -17.340 -7.311 12.883 1.00 54.06 115 ASP A O 1
ATOM 901 N N . GLN A 1 116 ? -17.727 -6.536 10.811 1.00 48.81 116 GLN A N 1
ATOM 902 C CA . GLN A 1 116 ? -19.176 -6.393 10.990 1.00 48.81 116 GLN A CA 1
ATOM 903 C C . GLN A 1 116 ? -19.865 -7.743 11.237 1.00 48.81 116 GLN A C 1
ATOM 905 O O . GLN A 1 116 ? -20.707 -7.838 12.130 1.00 48.81 116 GLN A O 1
ATOM 910 N N . GLN A 1 117 ? -19.491 -8.810 10.521 1.00 50.00 117 GLN A N 1
ATOM 911 C CA . GLN A 1 117 ? -20.019 -10.157 10.779 1.00 50.00 117 GLN A CA 1
ATOM 912 C C . GLN A 1 117 ? -19.648 -10.666 12.178 1.00 50.00 117 GLN A C 1
ATOM 914 O O . GLN A 1 117 ? -20.489 -11.242 12.870 1.00 50.00 117 GLN A O 1
ATOM 919 N N . LYS A 1 118 ? -18.414 -10.418 12.631 1.00 65.12 118 LYS A N 1
ATOM 920 C CA . LYS A 1 118 ? -17.967 -10.798 13.977 1.00 65.12 118 LYS A CA 1
ATOM 921 C C . LYS A 1 118 ? -18.730 -10.044 15.068 1.00 65.12 118 LYS A C 1
ATOM 923 O O . LYS A 1 118 ? -19.145 -10.661 16.049 1.00 65.12 118 LYS A O 1
ATOM 928 N N . LEU A 1 119 ? -18.961 -8.744 14.880 1.00 62.75 119 LEU A N 1
ATOM 929 C CA . LEU A 1 119 ? -19.758 -7.929 15.797 1.00 62.75 119 LEU A CA 1
ATOM 930 C C . LEU A 1 119 ? -21.216 -8.411 15.857 1.00 62.75 119 LEU A C 1
ATOM 932 O O . LEU A 1 119 ? -21.773 -8.533 16.946 1.00 62.75 119 LEU A O 1
ATOM 936 N N . LEU A 1 120 ? -21.821 -8.749 14.714 1.00 58.09 120 LEU A N 1
ATOM 937 C CA . LEU A 1 120 ? -23.182 -9.297 14.655 1.00 58.09 120 LEU A CA 1
ATOM 938 C C . LEU A 1 120 ? -23.299 -10.644 15.383 1.00 58.09 120 LEU A C 1
ATOM 940 O O . LEU A 1 120 ? -24.262 -10.861 16.115 1.00 58.09 120 LEU A O 1
ATOM 944 N N . LEU A 1 121 ? -22.304 -11.527 15.248 1.00 70.62 121 LEU A N 1
ATOM 945 C CA . LEU A 1 121 ? -22.255 -12.788 15.999 1.00 70.62 121 LEU A CA 1
ATOM 946 C C . LEU A 1 121 ? -22.114 -12.555 17.510 1.00 70.62 121 LEU A C 1
ATOM 948 O O . LEU A 1 121 ? -22.762 -13.238 18.303 1.00 70.62 121 LEU A O 1
ATOM 952 N N . GLN A 1 122 ? -21.307 -11.575 17.926 1.00 74.44 122 GLN A N 1
ATOM 953 C CA . GLN A 1 122 ? -21.204 -11.186 19.335 1.00 74.44 122 GLN A CA 1
ATOM 954 C C . GLN A 1 122 ? -22.530 -10.636 19.873 1.00 74.44 122 GLN A C 1
ATOM 956 O O . GLN A 1 122 ? -22.960 -11.047 20.949 1.00 74.44 122 GLN A O 1
ATOM 961 N N . GLN A 1 123 ? -23.208 -9.768 19.116 1.00 62.88 123 GLN A N 1
ATOM 962 C CA . GLN A 1 123 ? -24.526 -9.244 19.488 1.00 62.88 123 GLN A CA 1
ATOM 963 C C . GLN A 1 123 ? -25.575 -10.359 19.578 1.00 62.88 123 GLN A C 1
ATOM 965 O O . GLN A 1 123 ? -26.351 -10.385 20.529 1.00 62.88 123 GLN A O 1
ATOM 970 N N . GLN A 1 124 ? -25.569 -11.317 18.648 1.00 67.31 124 GLN A N 1
ATOM 971 C CA . GLN A 1 124 ? -26.467 -12.473 18.692 1.00 67.31 124 GLN A CA 1
ATOM 972 C C . GLN A 1 124 ? -26.220 -13.344 19.933 1.00 67.31 124 GLN A C 1
ATOM 974 O O . GLN A 1 124 ? -27.177 -13.754 20.589 1.00 67.31 124 GLN A O 1
ATOM 979 N N . ASN A 1 125 ? -24.957 -13.604 20.284 1.00 81.44 125 ASN A N 1
ATOM 980 C CA . ASN A 1 125 ? -24.621 -14.371 21.484 1.00 81.44 125 ASN A CA 1
ATOM 981 C C . ASN A 1 125 ? -25.037 -13.646 22.770 1.00 81.44 125 ASN A C 1
ATOM 983 O O . ASN A 1 125 ? -25.580 -14.281 23.671 1.00 81.44 125 ASN A O 1
ATOM 987 N N . LEU A 1 126 ? -24.847 -12.325 22.837 1.00 82.50 126 LEU A N 1
ATOM 988 C CA . LEU A 1 126 ? -25.287 -11.521 23.978 1.00 82.50 126 LEU A CA 1
ATOM 989 C C . LEU A 1 126 ? -26.816 -11.526 24.115 1.00 82.50 126 LEU A C 1
ATOM 991 O O . LEU A 1 126 ? -27.327 -11.746 25.208 1.00 82.50 126 LEU A O 1
ATOM 995 N N . LEU A 1 127 ? -27.547 -11.345 23.009 1.00 72.38 127 LEU A N 1
ATOM 996 C CA . LEU A 1 127 ? -29.013 -11.411 22.999 1.00 72.38 127 LEU A CA 1
ATOM 997 C C . LEU A 1 127 ? -29.523 -12.787 23.434 1.00 72.38 127 LEU A C 1
ATOM 999 O O . LEU A 1 127 ? -30.497 -12.872 24.178 1.00 72.38 127 LEU A O 1
ATOM 1003 N N . LYS A 1 128 ? -28.854 -13.864 23.010 1.00 83.56 128 LYS A N 1
ATOM 1004 C CA . LYS A 1 128 ? -29.176 -15.222 23.455 1.00 83.56 128 LYS A CA 1
ATOM 1005 C C . LYS A 1 128 ? -28.970 -15.380 24.962 1.00 83.56 128 LYS A C 1
ATOM 1007 O O . LYS A 1 128 ? -29.862 -15.873 25.639 1.00 83.56 128 LYS A O 1
ATOM 1012 N N . GLN A 1 129 ? -27.846 -14.902 25.491 1.00 85.69 129 GLN A N 1
ATOM 1013 C CA . GLN A 1 129 ? -27.567 -14.955 26.925 1.00 85.69 129 GLN A CA 1
ATOM 1014 C C . GLN A 1 129 ? -28.591 -14.147 27.740 1.00 85.69 129 GLN A C 1
ATOM 1016 O O . GLN A 1 129 ? -29.089 -14.631 28.752 1.00 85.69 129 GLN A O 1
ATOM 1021 N N . GLN A 1 130 ? -28.971 -12.956 27.267 1.00 78.94 130 GLN A N 1
ATOM 1022 C CA . GLN A 1 130 ? -30.023 -12.145 27.890 1.00 78.94 130 GLN A CA 1
ATOM 1023 C C . GLN A 1 130 ? -31.394 -12.836 27.851 1.00 78.94 130 GLN A C 1
ATOM 1025 O O . GLN A 1 130 ? -32.152 -12.753 28.817 1.00 78.94 130 GLN A O 1
ATOM 1030 N N . ALA A 1 131 ? -31.721 -13.531 26.758 1.00 83.00 131 ALA A N 1
ATOM 1031 C CA . ALA A 1 131 ? -32.952 -14.309 26.657 1.00 83.00 131 ALA A CA 1
ATOM 1032 C C . ALA A 1 131 ? -32.960 -15.488 27.646 1.00 83.00 131 ALA A C 1
ATOM 1034 O O . ALA A 1 131 ? -33.963 -15.700 28.328 1.00 83.00 131 ALA A O 1
ATOM 1035 N N . ASP A 1 132 ? -31.840 -16.202 27.778 1.00 88.00 132 ASP A N 1
ATOM 1036 C CA . ASP A 1 132 ? -31.695 -17.307 28.731 1.00 88.00 132 ASP A CA 1
ATOM 1037 C C . ASP A 1 132 ? -31.814 -16.812 30.189 1.00 88.00 132 ASP A C 1
ATOM 1039 O O . ASP A 1 132 ? -32.502 -17.425 31.011 1.00 88.00 132 ASP A O 1
ATOM 1043 N N . GLU A 1 133 ? -31.219 -15.657 30.511 1.00 85.06 133 GLU A N 1
ATOM 1044 C CA . GLU A 1 133 ? -31.362 -15.009 31.821 1.00 85.06 133 GLU A CA 1
ATOM 1045 C C . GLU A 1 133 ? -32.808 -14.574 32.106 1.00 85.06 133 GLU A C 1
ATOM 1047 O O . GLU A 1 133 ? -33.302 -14.791 33.217 1.00 85.06 133 GLU A O 1
ATOM 1052 N N . LEU A 1 134 ? -33.516 -14.022 31.114 1.00 82.56 134 LEU A N 1
ATOM 1053 C CA . LEU A 1 134 ? -34.933 -13.659 31.235 1.00 82.56 134 LEU A CA 1
ATOM 1054 C C . LEU A 1 134 ? -35.822 -14.878 31.505 1.00 82.56 134 LEU A C 1
ATOM 1056 O O . LEU A 1 134 ? -36.725 -14.807 32.340 1.00 82.56 134 LEU A O 1
ATOM 1060 N N . VAL A 1 135 ? -35.566 -16.006 30.836 1.00 86.75 135 VAL A N 1
ATOM 1061 C CA . VAL A 1 135 ? -36.291 -17.262 31.086 1.00 86.75 135 VAL A CA 1
ATOM 1062 C C . VAL A 1 135 ? -36.049 -17.739 32.519 1.00 86.75 135 VAL A C 1
ATOM 1064 O O . VAL A 1 135 ? -37.006 -18.031 33.236 1.00 86.75 135 VAL A O 1
ATOM 1067 N N . ALA A 1 136 ? -34.795 -17.747 32.976 1.00 86.88 136 ALA A N 1
ATOM 1068 C CA . ALA A 1 136 ? -34.456 -18.165 34.335 1.00 86.88 136 ALA A CA 1
ATOM 1069 C C . ALA A 1 136 ? -35.088 -17.262 35.409 1.00 86.88 136 ALA A C 1
ATOM 1071 O O . ALA A 1 136 ? -35.554 -17.754 36.440 1.00 86.88 136 ALA A O 1
ATOM 1072 N N . GLN A 1 137 ? -35.129 -15.945 35.182 1.00 83.25 137 GLN A N 1
ATOM 1073 C CA . GLN A 1 137 ? -35.791 -15.006 36.090 1.00 83.25 137 GLN A CA 1
ATOM 1074 C C . GLN A 1 137 ? -37.305 -15.223 36.132 1.00 83.25 137 GLN A C 1
ATOM 1076 O O . GLN A 1 137 ? -37.867 -15.289 37.224 1.00 83.25 137 GLN A O 1
ATOM 1081 N N . ASN A 1 138 ? -37.955 -15.399 34.979 1.00 82.94 138 ASN A N 1
ATOM 1082 C CA . ASN A 1 138 ? -39.388 -15.694 34.923 1.00 82.94 138 ASN A CA 1
ATOM 1083 C C . ASN A 1 138 ? -39.738 -16.987 35.666 1.00 82.94 138 ASN A C 1
ATOM 1085 O O . ASN A 1 138 ? -40.729 -17.018 36.392 1.00 82.94 138 ASN A O 1
ATOM 1089 N N . GLN A 1 139 ? -38.900 -18.020 35.547 1.00 88.88 139 GLN A N 1
ATOM 1090 C CA . GLN A 1 139 ? -39.081 -19.267 36.289 1.00 88.88 139 GLN A CA 1
ATOM 1091 C C . GLN A 1 139 ? -39.060 -19.020 37.807 1.00 88.88 139 GLN A C 1
ATOM 1093 O O . GLN A 1 139 ? -39.969 -19.436 38.518 1.00 88.88 139 GLN A O 1
ATOM 1098 N N . ARG A 1 140 ? -38.071 -18.261 38.301 1.00 85.94 140 ARG A N 1
ATOM 1099 C CA . ARG A 1 140 ? -37.965 -17.923 39.732 1.00 85.94 140 ARG A CA 1
ATOM 1100 C C . ARG A 1 140 ? -39.140 -17.082 40.226 1.00 85.94 140 ARG A C 1
ATOM 1102 O O . ARG A 1 140 ? -39.595 -17.289 41.346 1.00 85.94 140 ARG A O 1
ATOM 1109 N N . ILE A 1 141 ? -39.619 -16.134 39.419 1.00 86.00 141 ILE A N 1
ATOM 1110 C CA . ILE A 1 141 ? -40.793 -15.316 39.758 1.00 86.00 141 ILE A CA 1
ATOM 1111 C C . ILE A 1 141 ? -42.029 -16.207 39.890 1.00 86.00 141 ILE A C 1
ATOM 1113 O O . ILE A 1 141 ? -42.799 -16.041 40.834 1.00 86.00 141 ILE A O 1
ATOM 1117 N N . LEU A 1 142 ? -42.205 -17.165 38.978 1.00 88.00 142 LEU A N 1
ATOM 1118 C CA . LEU A 1 142 ? -43.314 -18.112 39.039 1.00 88.00 142 LEU A CA 1
ATOM 1119 C C . LEU A 1 142 ? -43.255 -18.951 40.324 1.00 88.00 142 LEU A C 1
ATOM 1121 O O . LEU A 1 142 ? -44.251 -19.032 41.041 1.00 88.00 142 LEU A O 1
ATOM 1125 N N . ASP A 1 143 ? -42.085 -19.497 40.660 1.00 86.94 143 ASP A N 1
ATOM 1126 C CA . ASP A 1 143 ? -41.890 -20.284 41.884 1.00 86.94 143 ASP A CA 1
ATOM 1127 C C . ASP A 1 143 ? -42.194 -19.458 43.147 1.00 86.94 143 ASP A C 1
ATOM 1129 O O . ASP A 1 143 ? -42.858 -19.933 44.071 1.00 86.94 143 ASP A O 1
ATOM 1133 N N . GLN A 1 144 ? -41.776 -18.188 43.173 1.00 84.25 144 GLN A N 1
ATOM 1134 C CA . GLN A 1 144 ? -42.093 -17.264 44.266 1.00 84.25 144 GLN A CA 1
ATOM 1135 C C . GLN A 1 144 ? -43.595 -16.972 44.367 1.00 84.25 144 GLN A C 1
ATOM 1137 O O . GLN A 1 144 ? -44.131 -16.921 45.473 1.00 84.25 144 GLN A O 1
ATOM 1142 N N . GLN A 1 145 ? -44.292 -16.796 43.240 1.00 77.75 145 GLN A N 1
ATOM 1143 C CA . GLN A 1 145 ? -45.743 -16.586 43.238 1.00 77.75 145 GLN A CA 1
ATOM 1144 C C . GLN A 1 145 ? -46.497 -17.803 43.777 1.00 77.75 145 GLN A C 1
ATOM 1146 O O . GLN A 1 145 ? -47.461 -17.636 44.526 1.00 77.75 145 GLN A O 1
ATOM 1151 N N . VAL A 1 146 ? -46.037 -19.015 43.456 1.00 87.75 146 VAL A N 1
ATOM 1152 C CA . VAL A 1 146 ? -46.595 -20.253 44.016 1.00 87.75 146 VAL A CA 1
ATOM 1153 C C . VAL A 1 146 ? -46.392 -20.296 45.532 1.00 87.75 146 VAL A C 1
ATOM 1155 O O . VAL A 1 146 ? -47.365 -20.463 46.267 1.00 87.75 146 VAL A O 1
ATOM 1158 N N . GLN A 1 147 ? -45.170 -20.051 46.016 1.00 83.69 147 GLN A N 1
ATOM 1159 C CA . GLN A 1 147 ? -44.875 -20.041 47.456 1.00 83.69 147 GLN A CA 1
ATOM 1160 C C . GLN A 1 147 ? -45.681 -18.987 48.227 1.00 83.69 147 GLN A C 1
ATOM 1162 O O . GLN A 1 147 ? -46.162 -19.255 49.328 1.00 83.69 147 GLN A O 1
ATOM 1167 N N . LEU A 1 148 ? -45.863 -17.793 47.658 1.00 81.81 148 LEU A N 1
ATOM 1168 C CA . LEU A 1 148 ? -46.701 -16.752 48.258 1.00 81.81 148 LEU A CA 1
ATOM 1169 C C . LEU A 1 148 ? -48.175 -17.177 48.324 1.00 81.81 148 LEU A C 1
ATOM 1171 O O . LEU A 1 148 ? -48.848 -16.893 49.315 1.00 81.81 148 LEU A O 1
ATOM 1175 N N . GLY A 1 149 ? -48.670 -17.891 47.309 1.00 82.44 149 GLY A N 1
ATOM 1176 C CA . GLY A 1 149 ? -50.015 -18.467 47.314 1.00 82.44 149 GLY A CA 1
ATOM 1177 C C . GLY A 1 149 ? -50.217 -19.484 48.440 1.00 82.44 149 GLY A C 1
ATOM 1178 O O . GLY A 1 149 ? -51.215 -19.419 49.163 1.00 82.44 149 GLY A O 1
ATOM 1179 N N . GLU A 1 150 ? -49.244 -20.374 48.642 1.00 85.88 150 GLU A N 1
ATOM 1180 C CA . GLU A 1 150 ? -49.256 -21.354 49.735 1.00 85.88 150 GLU A CA 1
ATOM 1181 C C . GLU A 1 150 ? -49.195 -20.676 51.111 1.00 85.88 150 GLU A C 1
ATOM 1183 O O . GLU A 1 150 ? -49.974 -21.007 52.009 1.00 85.88 150 GLU A O 1
ATOM 1188 N N . GLN A 1 151 ? -48.329 -19.670 51.275 1.00 76.38 151 GLN A N 1
ATOM 1189 C CA . GLN A 1 151 ? -48.254 -18.890 52.512 1.00 76.38 151 GLN A CA 1
ATOM 1190 C C . GLN A 1 151 ? -49.566 -18.161 52.809 1.00 76.38 151 GLN A C 1
ATOM 1192 O O . GLN A 1 151 ? -50.015 -18.157 53.955 1.00 76.38 151 GLN A O 1
ATOM 1197 N N . GLN A 1 152 ? -50.226 -17.589 51.799 1.00 72.06 152 GLN A N 1
ATOM 1198 C CA . GLN A 1 152 ? -51.508 -16.911 51.988 1.00 72.06 152 GLN A CA 1
ATOM 1199 C C . GLN A 1 152 ? -52.616 -17.884 52.417 1.00 72.06 152 GLN A C 1
ATOM 1201 O O . GLN A 1 152 ? -53.439 -17.540 53.269 1.00 72.06 152 GLN A O 1
ATOM 1206 N N . GLN A 1 153 ? -52.631 -19.106 51.877 1.00 79.44 153 GLN A N 1
ATOM 1207 C CA . GLN A 1 153 ? -53.545 -20.155 52.338 1.00 79.44 153 GLN A CA 1
ATOM 1208 C C . GLN A 1 153 ? -53.263 -20.557 53.789 1.00 79.44 153 GLN A C 1
ATOM 1210 O O . GLN A 1 153 ? -54.200 -20.649 54.584 1.00 79.44 153 GLN A O 1
ATOM 1215 N N . ALA A 1 154 ? -51.991 -20.731 54.156 1.00 78.19 154 ALA A N 1
ATOM 1216 C CA . ALA A 1 154 ? -51.597 -21.062 55.522 1.00 78.19 154 ALA A CA 1
ATOM 1217 C C . ALA A 1 154 ? -51.981 -19.956 56.523 1.00 78.19 154 ALA A C 1
ATOM 1219 O O . ALA A 1 154 ? -52.517 -20.249 57.591 1.00 78.19 154 ALA A O 1
ATOM 1220 N N . ILE A 1 155 ? -51.779 -18.684 56.161 1.00 74.44 155 ILE A N 1
ATOM 1221 C CA . ILE A 1 155 ? -52.179 -17.527 56.976 1.00 74.44 155 ILE A CA 1
ATOM 1222 C C . ILE A 1 155 ? -53.701 -17.481 57.145 1.00 74.44 155 ILE A C 1
ATOM 1224 O O . ILE A 1 155 ? -54.191 -17.267 58.253 1.00 74.44 155 ILE A O 1
ATOM 1228 N N . ASN A 1 156 ? -54.465 -17.714 56.075 1.00 72.94 156 ASN A N 1
ATOM 1229 C CA . ASN A 1 156 ? -55.925 -17.723 56.149 1.00 72.94 156 ASN A CA 1
ATOM 1230 C C . ASN A 1 156 ? -56.442 -18.853 57.052 1.00 72.94 156 ASN A C 1
ATOM 1232 O O . ASN A 1 156 ? -57.304 -18.605 57.892 1.00 72.94 156 ASN A O 1
ATOM 1236 N N . ALA A 1 157 ? -55.870 -20.056 56.949 1.00 75.75 157 ALA A N 1
ATOM 1237 C CA . ALA A 1 157 ? -56.213 -21.183 57.816 1.00 75.75 157 ALA A CA 1
ATOM 1238 C C . ALA A 1 157 ? -55.860 -20.911 59.290 1.00 75.75 157 ALA A C 1
ATOM 1240 O O . ALA A 1 157 ? -56.660 -21.188 60.183 1.00 75.75 157 ALA A O 1
ATOM 1241 N N . ALA A 1 158 ? -54.696 -20.308 59.552 1.00 70.88 158 ALA A N 1
ATOM 1242 C CA . ALA A 1 158 ? -54.282 -19.923 60.900 1.00 70.88 158 ALA A CA 1
ATOM 1243 C C . ALA A 1 158 ? -55.201 -18.846 61.506 1.00 70.88 158 ALA A C 1
ATOM 1245 O O . ALA A 1 158 ? -55.588 -18.947 62.669 1.00 70.88 158 ALA A O 1
ATOM 1246 N N . ASN A 1 159 ? -55.606 -17.849 60.715 1.00 65.69 159 ASN A N 1
ATOM 1247 C CA . ASN A 1 159 ? -56.545 -16.811 61.146 1.00 65.69 159 ASN A CA 1
ATOM 1248 C C . ASN A 1 159 ? -57.943 -17.375 61.434 1.00 65.69 159 ASN A C 1
ATOM 1250 O O . ASN A 1 159 ? -58.596 -16.941 62.382 1.00 65.69 159 ASN A O 1
ATOM 1254 N N . GLN A 1 160 ? -58.390 -18.361 60.657 1.00 63.41 160 GLN A N 1
ATOM 1255 C CA . GLN A 1 160 ? -59.673 -19.029 60.861 1.00 63.41 160 GLN A CA 1
ATOM 1256 C C . GLN A 1 160 ? -59.655 -19.907 62.123 1.00 63.41 160 GLN A C 1
ATOM 1258 O O . GLN A 1 160 ? -60.558 -19.804 62.950 1.00 63.41 160 GLN A O 1
ATOM 1263 N N . GLY A 1 161 ? -58.563 -20.643 62.362 1.00 64.94 161 GLY A N 1
ATOM 1264 C CA . GLY A 1 161 ? -58.352 -21.372 63.618 1.00 64.94 161 GLY A CA 1
ATOM 1265 C C . GLY A 1 161 ? -58.254 -20.456 64.847 1.00 64.94 161 GLY A C 1
ATOM 1266 O O . GLY A 1 161 ? -58.757 -20.789 65.918 1.00 64.94 161 GLY A O 1
ATOM 1267 N N . LEU A 1 162 ? -57.676 -19.259 64.696 1.00 56.66 162 LEU A N 1
ATOM 1268 C CA . LEU A 1 162 ? -57.633 -18.236 65.750 1.00 56.66 162 LEU A CA 1
ATOM 1269 C C . LEU A 1 162 ? -59.003 -17.594 66.034 1.00 56.66 162 LEU A C 1
ATOM 1271 O O . LEU A 1 162 ? -59.237 -17.158 67.164 1.00 56.66 162 LEU A O 1
ATOM 1275 N N . LEU A 1 163 ? -59.896 -17.531 65.040 1.00 55.91 163 LEU A N 1
ATOM 1276 C CA . LEU A 1 163 ? -61.276 -17.057 65.196 1.00 55.91 163 LEU A CA 1
ATOM 1277 C C . LEU A 1 163 ? -62.161 -18.099 65.894 1.00 55.91 163 LEU A C 1
ATOM 1279 O O . LEU A 1 163 ? -62.968 -17.734 66.745 1.00 55.91 163 LEU A O 1
ATOM 1283 N N . GLU A 1 164 ? -61.973 -19.384 65.594 1.00 56.12 164 GLU A N 1
ATOM 1284 C CA . GLU A 1 164 ? -62.724 -20.492 66.204 1.00 56.12 164 GLU A CA 1
ATOM 1285 C C . GLU A 1 164 ? -62.283 -20.790 67.647 1.00 56.12 164 GLU A C 1
ATOM 1287 O O . GLU A 1 164 ? -63.100 -21.163 68.488 1.00 56.12 164 GLU A O 1
ATOM 1292 N N . ALA A 1 165 ? -61.008 -20.560 67.976 1.00 54.44 165 ALA A N 1
ATOM 1293 C CA . ALA A 1 165 ? -60.457 -20.836 69.303 1.00 54.44 165 ALA A CA 1
ATOM 1294 C C . ALA A 1 165 ? -60.775 -19.765 70.374 1.00 54.44 165 ALA A C 1
ATOM 1296 O O . ALA A 1 165 ? -60.398 -19.934 71.536 1.00 54.44 165 ALA A O 1
ATOM 1297 N N . LYS A 1 166 ? -61.461 -18.662 70.032 1.00 50.34 166 LYS A N 1
ATOM 1298 C CA . LYS A 1 166 ? -61.752 -17.545 70.956 1.00 50.34 166 LYS A CA 1
ATOM 1299 C C . LYS A 1 166 ? -63.209 -17.506 71.443 1.00 50.34 166 LYS A C 1
ATOM 1301 O O . LYS A 1 166 ? -63.943 -16.559 71.178 1.00 50.34 166 LYS A O 1
ATOM 1306 N N . GLY A 1 167 ? -63.596 -18.483 72.263 1.00 51.44 167 GLY A N 1
ATOM 1307 C CA . GLY A 1 167 ? -64.650 -18.320 73.275 1.00 51.44 167 GLY A CA 1
ATOM 1308 C C . GLY A 1 167 ? -64.023 -17.858 74.596 1.00 51.44 167 GLY A C 1
ATOM 1309 O O . GLY A 1 167 ? -63.570 -18.687 75.376 1.00 51.44 167 GLY A O 1
ATOM 1310 N N . LEU A 1 168 ? -63.914 -16.540 74.805 1.00 51.28 168 LEU A N 1
ATOM 1311 C CA . LEU A 1 168 ? -63.093 -15.924 75.860 1.00 51.28 168 LEU A CA 1
ATOM 1312 C C . LEU A 1 168 ? -63.617 -16.158 77.293 1.00 51.28 168 LEU A C 1
ATOM 1314 O O . LEU A 1 168 ? -64.709 -15.706 77.637 1.00 51.28 168 LEU A O 1
ATOM 1318 N N . THR A 1 169 ? -62.774 -16.721 78.167 1.00 59.28 169 THR A N 1
ATOM 1319 C CA . THR A 1 169 ? -62.915 -16.650 79.636 1.00 59.28 169 THR A CA 1
ATOM 1320 C C . THR A 1 169 ? -61.871 -15.698 80.250 1.00 59.28 169 THR A C 1
ATOM 1322 O O . THR A 1 169 ? -60.814 -15.431 79.682 1.00 59.28 169 THR A O 1
ATOM 1325 N N . GLN A 1 170 ? -62.173 -15.130 81.419 1.00 48.84 170 GLN A N 1
ATOM 1326 C CA . GLN A 1 170 ? -61.455 -14.012 82.060 1.00 48.84 170 GLN A CA 1
ATOM 1327 C C . GLN A 1 170 ? -59.976 -14.292 82.416 1.00 48.84 170 GLN A C 1
ATOM 1329 O O . GLN A 1 170 ? -59.170 -13.365 82.499 1.00 48.84 170 GLN A O 1
ATOM 1334 N N . GLU A 1 171 ? -59.595 -15.562 82.540 1.00 53.97 171 GLU A N 1
ATOM 1335 C CA . GLU A 1 171 ? -58.210 -16.014 82.742 1.00 53.97 171 GLU A CA 1
ATOM 1336 C C . GLU A 1 171 ? -57.383 -15.914 81.441 1.00 53.97 171 GLU A C 1
ATOM 1338 O O . GLU A 1 171 ? -56.218 -15.511 81.447 1.00 53.97 171 GLU A O 1
ATOM 1343 N N . GLN A 1 172 ? -58.022 -16.141 80.287 1.00 53.16 172 GLN A N 1
ATOM 1344 C CA . GLN A 1 172 ? -57.414 -15.959 78.966 1.00 53.16 172 GLN A CA 1
ATOM 1345 C C . GLN A 1 172 ? -57.271 -14.482 78.589 1.00 53.16 172 GLN A C 1
ATOM 1347 O O . GLN A 1 172 ? -56.365 -14.146 77.835 1.00 53.16 172 GLN A O 1
ATOM 1352 N N . ALA A 1 173 ? -58.100 -13.578 79.128 1.00 54.47 173 ALA A N 1
ATOM 1353 C CA . ALA A 1 173 ? -57.920 -12.134 78.949 1.00 54.47 173 ALA A CA 1
ATOM 1354 C C . ALA A 1 173 ? -56.625 -11.636 79.621 1.00 54.47 173 ALA A C 1
ATOM 1356 O O . ALA A 1 173 ? -55.902 -10.829 79.039 1.00 54.47 173 ALA A O 1
ATOM 1357 N N . GLN A 1 174 ? -56.275 -12.165 80.800 1.00 59.28 174 GLN A N 1
ATOM 1358 C CA . GLN A 1 174 ? -54.991 -11.871 81.448 1.00 59.28 174 GLN A CA 1
ATOM 1359 C C . GLN A 1 174 ? -53.805 -12.506 80.707 1.00 59.28 174 GLN A C 1
ATOM 1361 O O . GLN A 1 174 ? -52.787 -11.838 80.514 1.00 59.28 174 GLN A O 1
ATOM 1366 N N . GLN A 1 175 ? -53.938 -13.745 80.219 1.00 63.12 175 GLN A N 1
ATOM 1367 C CA . GLN A 1 175 ? -52.903 -14.368 79.382 1.00 63.12 175 GLN A CA 1
ATOM 1368 C C . GLN A 1 175 ? -52.736 -13.658 78.031 1.00 63.12 175 GLN A C 1
ATOM 1370 O O . GLN A 1 175 ? -51.607 -13.473 77.595 1.00 63.12 175 GLN A O 1
ATOM 1375 N N . LEU A 1 176 ? -53.816 -13.173 77.406 1.00 64.31 176 LEU A N 1
ATOM 1376 C CA . LEU A 1 176 ? -53.780 -12.341 76.197 1.00 64.31 176 LEU A CA 1
ATOM 1377 C C . LEU A 1 176 ? -53.073 -11.013 76.453 1.00 64.31 176 LEU A C 1
ATOM 1379 O O . LEU A 1 176 ? -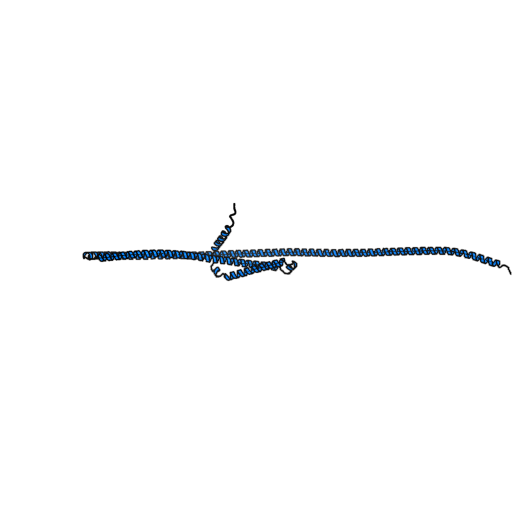52.275 -10.601 75.624 1.00 64.31 176 LEU A O 1
ATOM 1383 N N . VAL A 1 177 ? -53.302 -10.362 77.596 1.00 68.19 177 VAL A N 1
ATOM 1384 C CA . VAL A 1 177 ? -52.559 -9.147 77.971 1.00 68.19 177 VAL A CA 1
ATOM 1385 C C . VAL A 1 177 ? -51.068 -9.451 78.160 1.00 68.19 177 VAL A C 1
ATOM 1387 O O . VAL A 1 177 ? -50.230 -8.676 77.701 1.00 68.19 177 VAL A O 1
ATOM 1390 N N . GLY A 1 178 ? -50.720 -10.592 78.768 1.00 74.50 178 GLY A N 1
ATOM 1391 C CA . GLY A 1 178 ? -49.334 -11.066 78.865 1.00 74.50 178 GLY A CA 1
ATOM 1392 C C . GLY A 1 178 ? -48.703 -11.357 77.498 1.00 74.50 178 GLY A C 1
ATOM 1393 O O . GLY A 1 178 ? -47.591 -10.910 77.225 1.00 74.50 178 GLY A O 1
ATOM 1394 N N . CYS A 1 179 ? -49.442 -12.026 76.613 1.00 74.69 179 CYS A N 1
ATOM 1395 C CA . CYS A 1 179 ? -49.023 -12.352 75.252 1.00 74.69 179 CYS A CA 1
ATOM 1396 C C . CYS A 1 179 ? -48.855 -11.085 74.403 1.00 74.69 179 CYS A C 1
ATOM 1398 O O . CYS A 1 179 ? -47.848 -10.931 73.728 1.00 74.69 179 CYS A O 1
ATOM 1400 N N . VAL A 1 180 ? -49.771 -10.117 74.507 1.00 76.75 180 VAL A N 1
ATOM 1401 C CA . VAL A 1 180 ? -49.654 -8.804 73.852 1.00 76.75 180 VAL A CA 1
ATOM 1402 C C . VAL A 1 180 ? -48.432 -8.044 74.366 1.00 76.75 180 VAL A C 1
ATOM 1404 O O . VAL A 1 180 ? -47.751 -7.395 73.579 1.00 76.75 180 VAL A O 1
ATOM 1407 N N . LYS A 1 181 ? -48.098 -8.146 75.659 1.00 76.75 181 LYS A N 1
ATOM 1408 C CA . LYS A 1 181 ? -46.858 -7.571 76.205 1.00 76.75 1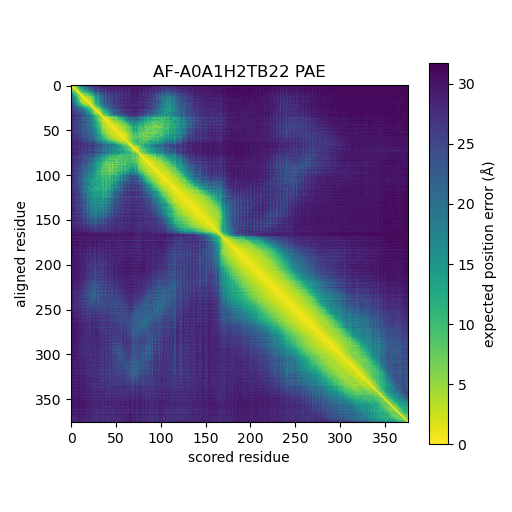81 LYS A CA 1
ATOM 1409 C C . LYS A 1 181 ? -45.614 -8.205 75.580 1.00 76.75 181 LYS A C 1
ATOM 1411 O O . LYS A 1 181 ? -44.734 -7.478 75.133 1.00 76.75 181 LYS A O 1
ATOM 1416 N N . GLN A 1 182 ? -45.579 -9.534 75.494 1.00 78.88 182 GLN A N 1
ATOM 1417 C CA . GLN A 1 182 ? -44.477 -10.276 74.874 1.00 78.88 182 GLN A CA 1
ATOM 1418 C C . GLN A 1 182 ? -44.356 -9.991 73.373 1.00 78.88 182 GLN A C 1
ATOM 1420 O O . GLN A 1 182 ? -43.249 -9.809 72.877 1.00 78.88 182 GLN A O 1
ATOM 1425 N N . VAL A 1 183 ? -45.479 -9.893 72.655 1.00 84.38 183 VAL A N 1
ATOM 1426 C CA . VAL A 1 183 ? -45.507 -9.505 71.238 1.00 84.38 183 VAL A CA 1
ATOM 1427 C C . VAL A 1 183 ? -44.998 -8.079 71.071 1.00 84.38 183 VAL A C 1
ATOM 1429 O O . VAL A 1 183 ? -44.174 -7.846 70.201 1.00 84.38 183 VAL A O 1
ATOM 1432 N N . ARG A 1 184 ? -45.382 -7.143 71.944 1.00 79.50 184 ARG A N 1
ATOM 1433 C CA . ARG A 1 184 ? -44.904 -5.754 71.891 1.00 79.50 184 ARG A CA 1
ATOM 1434 C C . ARG A 1 184 ? -43.406 -5.634 72.186 1.00 79.50 184 ARG A C 1
ATOM 1436 O O . ARG A 1 184 ? -42.718 -4.832 71.562 1.00 79.50 184 ARG A O 1
ATOM 1443 N N . GLU A 1 185 ? -42.886 -6.431 73.116 1.00 85.06 185 GLU A N 1
ATOM 1444 C CA . GLU A 1 185 ? -41.443 -6.530 73.378 1.00 85.06 185 GLU A CA 1
ATOM 1445 C C . GLU A 1 185 ? -40.695 -7.183 72.204 1.00 85.06 185 GLU A C 1
ATOM 1447 O O . GLU A 1 185 ? -39.607 -6.737 71.833 1.00 85.06 185 GLU A O 1
ATOM 1452 N N . ALA A 1 186 ? -41.282 -8.207 71.576 1.00 83.06 186 ALA A N 1
ATOM 1453 C CA . ALA A 1 186 ? -40.736 -8.835 70.378 1.00 83.06 186 ALA A CA 1
ATOM 1454 C C . ALA A 1 186 ? -40.748 -7.880 69.174 1.00 83.06 186 ALA A C 1
ATOM 1456 O O . ALA A 1 186 ? -39.739 -7.786 68.483 1.00 83.06 186 ALA A O 1
ATOM 1457 N N . GLU A 1 187 ? -41.824 -7.118 68.966 1.00 84.62 187 GLU A N 1
ATOM 1458 C CA . GLU A 1 187 ? -41.922 -6.062 67.952 1.00 84.62 187 GLU A CA 1
ATOM 1459 C C . GLU A 1 187 ? -40.859 -4.989 68.177 1.00 84.62 187 GLU A C 1
ATOM 1461 O O . GLU A 1 187 ? -40.127 -4.661 67.252 1.00 84.62 187 GLU A O 1
ATOM 1466 N N . GLN A 1 188 ? -40.677 -4.510 69.413 1.00 88.31 188 GLN A N 1
ATOM 1467 C CA . GLN A 1 188 ? -39.614 -3.547 69.722 1.00 88.31 188 GLN A CA 1
ATOM 1468 C C . GLN A 1 188 ? -38.216 -4.105 69.435 1.00 88.31 188 GLN A C 1
ATOM 1470 O O . GLN A 1 188 ? -37.355 -3.384 68.923 1.00 88.31 188 GLN A O 1
ATOM 1475 N N . ARG A 1 189 ? -37.977 -5.387 69.736 1.00 89.38 189 ARG A N 1
ATOM 1476 C CA . ARG A 1 189 ? -36.717 -6.062 69.400 1.00 89.38 189 ARG A CA 1
ATOM 1477 C C . ARG A 1 189 ? -36.526 -6.217 67.894 1.00 89.38 189 ARG A C 1
ATOM 1479 O O . ARG A 1 189 ? -35.414 -6.014 67.415 1.00 89.38 189 ARG A O 1
ATOM 1486 N N . ILE A 1 190 ? -37.580 -6.564 67.161 1.00 91.50 190 ILE A N 1
ATOM 1487 C CA . ILE A 1 190 ? -37.559 -6.681 65.699 1.00 91.50 190 ILE A CA 1
ATOM 1488 C C . ILE A 1 190 ? -37.324 -5.307 65.069 1.00 91.50 190 ILE A C 1
ATOM 1490 O O . ILE A 1 190 ? -36.498 -5.195 64.174 1.00 91.50 190 ILE A O 1
ATOM 1494 N N . ASP A 1 191 ? -37.954 -4.247 65.569 1.00 89.06 191 ASP A N 1
ATOM 1495 C CA . ASP A 1 191 ? -37.734 -2.876 65.105 1.00 89.06 191 ASP A CA 1
ATOM 1496 C C . ASP A 1 191 ? -36.315 -2.381 65.389 1.00 89.06 191 ASP A C 1
ATOM 1498 O O . ASP A 1 191 ? -35.743 -1.631 64.595 1.00 89.06 191 ASP A O 1
ATOM 1502 N N . ALA A 1 192 ? -35.729 -2.774 66.522 1.00 91.44 192 ALA A N 1
ATOM 1503 C CA . ALA A 1 192 ? -34.331 -2.489 66.824 1.00 91.44 192 ALA A CA 1
ATOM 1504 C C . ALA A 1 192 ? -33.389 -3.257 65.881 1.00 91.44 192 ALA A C 1
ATOM 1506 O O . ALA A 1 192 ? -32.477 -2.658 65.314 1.00 91.44 192 ALA A O 1
ATOM 1507 N N . ALA A 1 193 ? -33.646 -4.548 65.653 1.00 91.38 193 ALA A N 1
ATOM 1508 C CA . ALA A 1 193 ? -32.869 -5.376 64.733 1.00 91.38 193 ALA A CA 1
ATOM 1509 C C . ALA A 1 193 ? -32.991 -4.899 63.277 1.00 91.38 193 ALA A C 1
ATOM 1511 O O . ALA A 1 193 ? -31.991 -4.819 62.573 1.00 91.38 193 ALA A O 1
ATOM 1512 N N . ASN A 1 194 ? -34.187 -4.503 62.837 1.00 91.44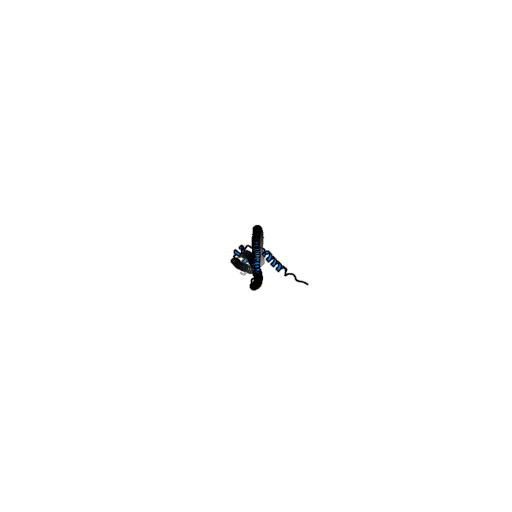 194 ASN A N 1
ATOM 1513 C CA . ASN A 1 194 ? -34.425 -3.946 61.507 1.00 91.44 194 ASN A CA 1
ATOM 1514 C C . ASN A 1 194 ? -33.722 -2.603 61.315 1.00 91.44 194 ASN A C 1
ATOM 1516 O O . ASN A 1 194 ? -33.218 -2.337 60.228 1.00 91.44 194 ASN A O 1
ATOM 1520 N N . ARG A 1 195 ? -33.680 -1.750 62.347 1.00 93.19 195 ARG A N 1
ATOM 1521 C CA . ARG A 1 195 ? -32.897 -0.508 62.297 1.00 93.19 195 ARG A CA 1
ATOM 1522 C C . ARG A 1 195 ? -31.405 -0.800 62.175 1.00 93.19 195 ARG A C 1
ATOM 1524 O O . ARG A 1 195 ? -30.787 -0.287 61.252 1.00 93.19 195 ARG A O 1
ATOM 1531 N N . ALA A 1 196 ? -30.874 -1.692 63.010 1.00 93.06 196 ALA A N 1
ATOM 1532 C CA . ALA A 1 196 ? -29.474 -2.103 62.934 1.00 93.06 196 ALA A CA 1
ATOM 1533 C C . ALA A 1 196 ? -29.116 -2.696 61.559 1.00 93.06 196 ALA A C 1
ATOM 1535 O O . ALA A 1 196 ? -28.127 -2.292 60.959 1.00 93.06 196 ALA A O 1
ATOM 1536 N N . LEU A 1 197 ? -29.964 -3.579 61.018 1.00 93.81 197 LEU A N 1
ATOM 1537 C CA . LEU A 1 197 ? -29.766 -4.173 59.696 1.00 93.81 197 LEU A CA 1
ATOM 1538 C C . LEU A 1 197 ? -29.809 -3.121 58.581 1.00 93.81 197 LEU A C 1
ATOM 1540 O O . LEU A 1 197 ? -29.004 -3.172 57.660 1.00 93.81 197 LEU A O 1
ATOM 1544 N N . ARG A 1 198 ? -30.734 -2.154 58.645 1.00 93.50 198 ARG A N 1
ATOM 1545 C CA . ARG A 1 198 ? -30.793 -1.055 57.665 1.00 93.50 198 ARG A CA 1
ATOM 1546 C C . ARG A 1 198 ? -29.537 -0.195 57.709 1.00 93.50 198 ARG A C 1
ATOM 1548 O O . ARG A 1 198 ? -29.036 0.176 56.649 1.00 93.50 198 ARG A O 1
ATOM 1555 N N . ASP A 1 199 ? -29.034 0.104 58.900 1.00 94.06 199 ASP A N 1
ATOM 1556 C CA . ASP A 1 199 ? -27.814 0.892 59.071 1.00 94.06 199 ASP A CA 1
ATOM 1557 C C . ASP A 1 199 ? -26.588 0.134 58.538 1.00 94.06 199 ASP A C 1
ATOM 1559 O O . ASP A 1 199 ? -25.770 0.713 57.821 1.00 94.06 199 ASP A O 1
ATOM 1563 N N . GLU A 1 200 ? -26.496 -1.171 58.810 1.00 94.94 200 GLU A N 1
ATOM 1564 C CA . GLU A 1 200 ? -25.430 -2.047 58.311 1.00 94.94 200 GLU A CA 1
ATOM 1565 C C . GLU A 1 200 ? -25.470 -2.175 56.784 1.00 94.94 200 GLU A C 1
ATOM 1567 O O . GLU A 1 200 ? -24.478 -1.891 56.118 1.00 94.94 200 GLU A O 1
ATOM 1572 N N . VAL A 1 201 ? -26.643 -2.454 56.205 1.00 93.94 201 VAL A N 1
ATOM 1573 C CA . VAL A 1 201 ? -26.828 -2.507 54.746 1.00 93.94 201 VAL A CA 1
ATOM 1574 C C . VAL A 1 201 ? -26.473 -1.172 54.097 1.00 93.94 201 VAL A C 1
ATOM 1576 O O . VAL A 1 201 ? -25.797 -1.157 53.073 1.00 93.94 201 VAL A O 1
ATOM 1579 N N . THR A 1 202 ? -26.889 -0.045 54.681 1.00 94.94 202 THR A N 1
ATOM 1580 C CA . THR A 1 202 ? -26.570 1.291 54.149 1.00 94.94 202 THR A CA 1
ATOM 1581 C C . THR A 1 202 ? -25.064 1.547 54.176 1.00 94.94 202 THR A C 1
ATOM 1583 O O . THR A 1 202 ? -24.507 2.102 53.225 1.00 94.94 202 THR A O 1
ATOM 1586 N N . ARG A 1 203 ? -24.387 1.116 55.245 1.00 94.94 203 ARG A N 1
ATOM 1587 C CA . ARG A 1 203 ? -22.935 1.225 55.380 1.00 94.94 203 ARG A CA 1
ATOM 1588 C C . ARG A 1 203 ? -22.213 0.366 54.343 1.00 94.94 203 ARG A C 1
ATOM 1590 O O . ARG A 1 203 ? -21.334 0.884 53.656 1.00 94.94 203 ARG A O 1
ATOM 1597 N N . ASP A 1 204 ? -22.607 -0.892 54.192 1.00 94.12 204 ASP A N 1
ATOM 1598 C CA . ASP A 1 204 ? -21.994 -1.828 53.246 1.00 94.12 204 ASP A CA 1
ATOM 1599 C C . ASP A 1 204 ? -22.202 -1.386 51.795 1.00 94.12 204 ASP A C 1
ATOM 1601 O O . ASP A 1 204 ? -21.255 -1.391 51.007 1.00 94.12 204 ASP A O 1
ATOM 1605 N N . LEU A 1 205 ? -23.401 -0.899 51.452 1.00 93.69 205 LEU A N 1
ATOM 1606 C CA . LEU A 1 205 ? -23.672 -0.280 50.150 1.00 93.69 205 LEU A CA 1
ATOM 1607 C C . LEU A 1 205 ? -22.788 0.946 49.911 1.00 93.69 205 LEU A C 1
ATOM 1609 O O . LEU A 1 205 ? -22.272 1.124 48.807 1.00 93.69 205 LEU A O 1
ATOM 1613 N N . GLY A 1 206 ? -22.585 1.779 50.935 1.00 94.88 206 GLY A N 1
ATOM 1614 C CA . GLY A 1 206 ? -21.693 2.934 50.863 1.00 94.88 206 GLY A CA 1
ATOM 1615 C C . GLY A 1 206 ? -20.243 2.537 50.577 1.00 94.88 206 GLY A C 1
ATOM 1616 O O . GLY A 1 206 ? -19.607 3.116 49.694 1.00 94.88 206 GLY A O 1
ATOM 1617 N N . VAL A 1 207 ? -19.733 1.516 51.272 1.00 95.38 207 VAL A N 1
ATOM 1618 C CA . VAL A 1 207 ? -18.373 0.991 51.068 1.00 95.38 207 VAL A CA 1
ATOM 1619 C C . VAL A 1 207 ? -18.230 0.374 49.678 1.00 95.38 207 VAL A C 1
ATOM 1621 O O . VAL A 1 207 ? -17.303 0.731 48.952 1.00 95.38 207 VAL A O 1
ATOM 1624 N N . ALA A 1 208 ? -19.158 -0.496 49.276 1.00 93.38 208 ALA A N 1
ATOM 1625 C CA . ALA A 1 208 ? -19.132 -1.145 47.968 1.00 93.38 208 ALA A CA 1
ATOM 1626 C C . ALA A 1 208 ? -19.211 -0.125 46.820 1.00 93.38 208 ALA A C 1
ATOM 1628 O O . ALA A 1 208 ? -18.472 -0.233 45.842 1.00 93.38 208 ALA A O 1
ATOM 1629 N N . SER A 1 209 ? -20.054 0.904 46.960 1.00 94.44 209 SER A N 1
ATOM 1630 C CA . SER A 1 209 ? -20.160 2.003 45.995 1.00 94.44 209 SER A CA 1
ATOM 1631 C C . SER A 1 209 ? -18.846 2.779 45.873 1.00 94.44 209 SER A C 1
ATOM 1633 O O . SER A 1 209 ? -18.325 2.943 44.769 1.00 94.44 209 SER A O 1
ATOM 1635 N N . ALA A 1 210 ? -18.243 3.179 46.998 1.00 93.94 210 ALA A N 1
ATOM 1636 C CA . ALA A 1 210 ? -16.956 3.876 46.998 1.00 93.94 210 ALA A CA 1
ATOM 1637 C C . ALA A 1 210 ? -15.838 3.027 46.366 1.00 93.94 210 ALA A C 1
ATOM 1639 O O . ALA A 1 210 ? -15.003 3.535 45.614 1.00 93.94 210 ALA A O 1
ATOM 1640 N N . GLN A 1 211 ? -15.842 1.721 46.632 1.00 95.19 211 GLN A N 1
ATOM 1641 C CA . GLN A 1 211 ? -14.869 0.786 46.082 1.00 95.19 211 GLN A CA 1
ATOM 1642 C C . GLN A 1 211 ? -15.049 0.604 44.568 1.00 95.19 211 GLN A C 1
ATOM 1644 O O . GLN A 1 211 ? -14.061 0.623 43.835 1.00 95.19 211 GLN A O 1
ATOM 1649 N N . CYS A 1 212 ? -16.294 0.513 44.091 1.00 93.44 212 CYS A N 1
ATOM 1650 C CA . CYS A 1 212 ? -16.626 0.458 42.668 1.00 93.44 212 CYS A CA 1
ATOM 1651 C C . CYS A 1 212 ? -16.167 1.726 41.933 1.00 93.44 212 CYS A C 1
ATOM 1653 O O . CYS A 1 212 ? -15.475 1.639 40.921 1.00 93.44 212 CYS A O 1
ATOM 1655 N N . VAL A 1 213 ? -16.464 2.911 42.480 1.00 95.00 213 VAL A N 1
ATOM 1656 C CA . VAL A 1 213 ? -16.025 4.193 41.902 1.00 95.00 213 VAL A CA 1
ATOM 1657 C C . VAL A 1 213 ? -14.499 4.283 41.839 1.00 95.00 213 VAL A C 1
ATOM 1659 O O . VAL A 1 213 ? -13.953 4.706 40.823 1.00 95.00 213 VAL A O 1
ATOM 1662 N N . SER A 1 214 ? -13.800 3.839 42.886 1.00 94.50 214 SER A N 1
ATOM 1663 C CA . SER A 1 214 ? -12.333 3.807 42.907 1.00 94.50 214 SER A CA 1
ATOM 1664 C C . SER A 1 214 ? -11.759 2.870 41.836 1.00 94.50 214 SER A C 1
ATOM 1666 O O . SER A 1 214 ? -10.875 3.263 41.074 1.00 94.50 214 SER A O 1
ATOM 1668 N N . GLN A 1 215 ? -12.307 1.657 41.706 1.00 93.75 215 GLN A N 1
ATOM 1669 C CA . GLN A 1 215 ? -11.888 0.701 40.675 1.00 93.75 215 GLN A CA 1
ATOM 1670 C C . GLN A 1 215 ? -12.152 1.223 39.259 1.00 93.75 215 GLN A C 1
ATOM 1672 O O . GLN A 1 215 ? -11.288 1.090 38.391 1.00 93.75 215 GLN A O 1
ATOM 1677 N N . LEU A 1 216 ? -13.305 1.859 39.030 1.00 92.69 216 LEU A N 1
ATOM 1678 C CA . LEU A 1 216 ? -13.613 2.515 37.759 1.00 92.69 216 LEU A CA 1
ATOM 1679 C C . LEU A 1 216 ? -12.626 3.650 37.467 1.00 92.69 216 LEU A C 1
ATOM 1681 O O . LEU A 1 216 ? -12.125 3.735 36.350 1.00 92.69 216 LEU A O 1
ATOM 1685 N N . GLY A 1 217 ? -12.286 4.471 38.465 1.00 93.25 217 GLY A N 1
ATOM 1686 C CA . GLY A 1 217 ? -11.291 5.538 38.328 1.00 93.25 217 GLY A CA 1
ATOM 1687 C C . GLY A 1 217 ? -9.915 5.019 37.905 1.00 93.25 217 GLY A C 1
ATOM 1688 O O . GLY A 1 217 ? -9.324 5.535 36.957 1.00 93.25 217 GLY A O 1
ATOM 1689 N N . VAL A 1 218 ? -9.433 3.946 38.541 1.00 94.62 218 VAL A N 1
ATOM 1690 C CA . VAL A 1 218 ? -8.176 3.278 38.152 1.00 94.62 218 VAL A CA 1
ATOM 1691 C C . VAL A 1 218 ? -8.278 2.682 36.743 1.00 94.62 218 VAL A C 1
ATOM 1693 O O . VAL A 1 218 ? -7.338 2.783 35.956 1.00 94.62 218 VAL A O 1
ATOM 1696 N N . GLY A 1 219 ? -9.423 2.088 36.400 1.00 91.69 219 GLY A N 1
ATOM 1697 C CA . GLY A 1 219 ? -9.689 1.556 35.065 1.00 91.69 219 GLY A CA 1
ATOM 1698 C C . GLY A 1 219 ? -9.604 2.625 33.973 1.00 91.69 219 GLY A C 1
ATOM 1699 O O . GLY A 1 219 ? -8.931 2.407 32.965 1.00 91.69 219 GLY A O 1
ATOM 1700 N N . PHE A 1 220 ? -10.222 3.790 34.188 1.00 89.75 220 PHE A N 1
ATOM 1701 C CA . PHE A 1 220 ? -10.165 4.912 33.249 1.00 89.75 220 PHE A CA 1
ATOM 1702 C C . PHE A 1 220 ? -8.754 5.486 33.113 1.00 89.75 220 PHE A C 1
ATOM 1704 O O . PHE A 1 220 ? -8.310 5.694 31.987 1.00 89.75 220 PHE A O 1
ATOM 1711 N N . ALA A 1 221 ? -8.022 5.651 34.218 1.00 92.88 221 ALA A N 1
ATOM 1712 C CA . ALA A 1 221 ? -6.634 6.116 34.175 1.00 92.88 221 ALA A CA 1
ATOM 1713 C C . ALA A 1 221 ? -5.732 5.159 33.370 1.00 92.88 221 ALA A C 1
ATOM 1715 O O . ALA A 1 221 ? -4.953 5.590 32.521 1.00 92.88 221 ALA A O 1
ATOM 1716 N N . ASN A 1 222 ? -5.890 3.845 33.565 1.00 93.31 222 ASN A N 1
ATOM 1717 C CA . ASN A 1 222 ? -5.165 2.841 32.783 1.00 93.31 222 ASN A CA 1
ATOM 1718 C C . ASN A 1 222 ? -5.555 2.867 31.297 1.00 93.31 222 ASN A C 1
ATOM 1720 O O . ASN A 1 222 ? -4.701 2.677 30.431 1.00 93.31 222 ASN A O 1
ATOM 1724 N N . LEU A 1 223 ? -6.837 3.077 30.984 1.00 89.56 223 LEU A N 1
ATOM 1725 C CA . LEU A 1 223 ? -7.310 3.178 29.603 1.00 89.56 223 LEU A CA 1
ATOM 1726 C C . LEU A 1 223 ? -6.709 4.403 28.899 1.00 89.56 223 LEU A C 1
ATOM 1728 O O . LEU A 1 223 ? -6.231 4.284 27.773 1.00 89.56 223 LEU A O 1
ATOM 1732 N N . GLU A 1 224 ? -6.699 5.555 29.569 1.00 90.69 224 GLU A N 1
ATOM 1733 C CA . GLU A 1 224 ? -6.125 6.803 29.059 1.00 90.69 224 GLU A CA 1
ATOM 1734 C C . GLU A 1 224 ? -4.612 6.674 28.833 1.00 90.69 224 GLU A C 1
ATOM 1736 O O . GLU A 1 224 ? -4.095 7.063 27.780 1.00 90.69 224 GLU A O 1
ATOM 1741 N N . GLN A 1 225 ? -3.906 6.031 29.767 1.00 93.00 225 GLN A N 1
ATOM 1742 C CA . GLN A 1 225 ? -2.486 5.730 29.612 1.00 93.00 225 GLN A CA 1
ATOM 1743 C C . GLN A 1 225 ? -2.233 4.833 28.393 1.00 93.00 225 GLN A C 1
ATOM 1745 O O . GLN A 1 225 ? -1.383 5.154 27.562 1.00 93.00 225 GLN A O 1
ATOM 1750 N N . ARG A 1 226 ? -3.005 3.748 28.230 1.00 88.50 226 ARG A N 1
ATOM 1751 C CA . ARG A 1 226 ? -2.874 2.852 27.067 1.00 88.50 226 ARG A CA 1
ATOM 1752 C C . ARG A 1 226 ? -3.215 3.548 25.755 1.00 88.50 226 ARG A C 1
ATOM 1754 O O . ARG A 1 226 ? -2.548 3.289 24.760 1.00 88.50 226 ARG A O 1
ATOM 1761 N N . GLN A 1 227 ? -4.215 4.428 25.733 1.00 82.38 227 GLN A N 1
ATOM 1762 C CA . GLN A 1 227 ? -4.515 5.222 24.540 1.00 82.38 227 GLN A CA 1
ATOM 1763 C C . GLN A 1 227 ? -3.355 6.140 24.168 1.00 82.38 227 GLN A C 1
ATOM 1765 O O . GLN A 1 227 ? -2.975 6.192 23.002 1.00 82.38 227 GLN A O 1
ATOM 1770 N N . THR A 1 228 ? -2.776 6.829 25.149 1.00 90.94 228 THR A N 1
ATOM 1771 C CA . THR A 1 228 ? -1.648 7.738 24.919 1.00 90.94 228 THR A CA 1
ATOM 1772 C C . THR A 1 228 ? -0.426 6.978 24.406 1.00 90.94 228 THR A C 1
ATOM 1774 O O . THR A 1 228 ? 0.233 7.413 23.463 1.00 90.94 228 THR A O 1
ATOM 1777 N N . GLU A 1 229 ? -0.144 5.812 24.985 1.00 90.88 229 GLU A N 1
ATOM 1778 C CA . GLU A 1 229 ? 0.977 4.972 24.574 1.00 90.88 229 GLU A CA 1
ATOM 1779 C C . GLU A 1 229 ? 0.772 4.375 23.177 1.00 90.88 229 GLU A C 1
ATOM 1781 O O . GLU A 1 229 ? 1.675 4.452 22.346 1.00 90.88 229 GLU A O 1
ATOM 1786 N N . ASN A 1 230 ? -0.433 3.892 22.862 1.00 82.44 230 ASN A N 1
ATOM 1787 C CA . ASN A 1 230 ? -0.771 3.431 21.514 1.00 82.44 230 ASN A CA 1
ATOM 1788 C C . ASN A 1 230 ? -0.683 4.562 20.480 1.00 82.44 230 ASN A C 1
ATOM 1790 O O . ASN A 1 230 ? -0.145 4.357 19.394 1.00 82.44 230 ASN A O 1
ATOM 1794 N N . ALA A 1 231 ? -1.182 5.759 20.803 1.00 78.44 231 ALA A N 1
ATOM 1795 C CA . ALA A 1 231 ? -1.105 6.914 19.911 1.00 78.44 231 ALA A CA 1
ATOM 1796 C C . ALA A 1 231 ? 0.351 7.298 19.621 1.00 78.44 231 ALA A C 1
ATOM 1798 O O . ALA A 1 231 ? 0.701 7.598 18.478 1.00 78.44 231 ALA A O 1
ATOM 1799 N N . ARG A 1 232 ? 1.215 7.228 20.639 1.00 88.88 232 ARG A N 1
ATOM 1800 C CA . ARG A 1 232 ? 2.651 7.463 20.487 1.00 88.88 232 ARG A CA 1
ATOM 1801 C C . ARG A 1 232 ? 3.312 6.395 19.618 1.00 88.88 232 ARG A C 1
ATOM 1803 O O . ARG A 1 232 ? 3.988 6.748 18.662 1.00 88.88 232 ARG A O 1
ATOM 1810 N N . GLN A 1 233 ? 3.055 5.115 19.885 1.00 85.38 233 GLN A N 1
ATOM 1811 C CA . GLN A 1 233 ? 3.587 4.010 19.078 1.00 85.38 233 GLN A CA 1
ATOM 1812 C C . GLN A 1 233 ? 3.158 4.107 17.610 1.00 85.38 233 GLN A C 1
ATOM 1814 O O . GLN A 1 233 ? 3.971 3.874 16.719 1.00 85.38 233 GLN A O 1
ATOM 1819 N N . LEU A 1 234 ? 1.902 4.483 17.346 1.00 80.88 234 LEU A N 1
ATOM 1820 C CA . LEU A 1 234 ? 1.408 4.690 15.987 1.00 80.88 234 LEU A CA 1
ATOM 1821 C C . LEU A 1 234 ? 2.120 5.864 15.304 1.00 80.88 234 LEU A C 1
ATOM 1823 O O . LEU A 1 234 ? 2.516 5.743 14.148 1.00 80.88 234 LEU A O 1
ATOM 1827 N N . SER A 1 235 ? 2.306 6.979 16.014 1.00 82.69 235 SER A N 1
ATOM 1828 C CA . SER A 1 235 ? 3.045 8.135 15.498 1.00 82.69 235 SER A CA 1
ATOM 1829 C C . SER A 1 235 ? 4.492 7.770 15.158 1.00 82.69 235 SER A C 1
ATOM 1831 O O . SER A 1 235 ? 4.953 8.070 14.059 1.00 82.69 235 SER A O 1
ATOM 1833 N N . ASP A 1 236 ? 5.182 7.073 16.061 1.00 86.38 236 ASP A N 1
ATOM 1834 C CA . ASP A 1 236 ? 6.572 6.649 15.871 1.00 86.38 236 ASP A CA 1
ATOM 1835 C C . ASP A 1 236 ? 6.693 5.665 14.692 1.00 86.38 236 ASP A C 1
ATOM 1837 O O . ASP A 1 236 ? 7.601 5.778 13.867 1.00 86.38 236 ASP A O 1
ATOM 1841 N N . ALA A 1 237 ? 5.744 4.731 14.555 1.00 79.38 237 ALA A N 1
ATOM 1842 C CA . ALA A 1 237 ? 5.705 3.787 13.440 1.00 79.38 237 ALA A CA 1
ATOM 1843 C C . ALA A 1 237 ? 5.456 4.481 12.091 1.00 79.38 237 ALA A C 1
ATOM 1845 O O . ALA A 1 237 ? 6.122 4.161 11.106 1.00 79.38 237 ALA A O 1
ATOM 1846 N N . LEU A 1 238 ? 4.527 5.442 12.040 1.00 76.62 238 LEU A N 1
ATOM 1847 C CA . LEU A 1 238 ? 4.253 6.227 10.833 1.00 76.62 238 LEU A CA 1
ATOM 1848 C C . LEU A 1 238 ? 5.460 7.074 10.428 1.00 76.62 238 LEU A C 1
ATOM 1850 O O . LEU A 1 238 ? 5.766 7.162 9.240 1.00 76.62 238 LEU A O 1
ATOM 1854 N N . GLN A 1 239 ? 6.166 7.653 11.397 1.00 87.25 239 GLN A N 1
ATOM 1855 C CA . GLN A 1 239 ? 7.365 8.434 11.130 1.00 87.25 239 GLN A CA 1
ATOM 1856 C C . GLN A 1 239 ? 8.509 7.558 10.606 1.00 87.25 239 GLN A C 1
ATOM 1858 O O . GLN A 1 239 ? 9.082 7.865 9.564 1.00 87.25 239 GLN A O 1
ATOM 1863 N N . ALA A 1 240 ? 8.759 6.406 11.233 1.00 83.69 240 ALA A N 1
ATOM 1864 C CA . ALA A 1 240 ? 9.751 5.448 10.743 1.00 83.69 240 ALA A CA 1
ATOM 1865 C C . ALA A 1 240 ? 9.407 4.908 9.341 1.00 83.69 240 ALA A C 1
ATOM 1867 O O . ALA A 1 240 ? 10.296 4.656 8.529 1.00 83.69 240 ALA A O 1
ATOM 1868 N N . GLN A 1 241 ? 8.119 4.718 9.035 1.00 81.56 241 GLN A N 1
ATOM 1869 C CA . GLN A 1 241 ? 7.665 4.330 7.699 1.00 81.56 241 GLN A CA 1
ATOM 1870 C C . GLN A 1 241 ? 7.922 5.446 6.675 1.00 81.56 241 GLN A C 1
ATOM 1872 O O . GLN A 1 241 ? 8.352 5.157 5.560 1.00 81.56 241 GLN A O 1
ATOM 1877 N N . ALA A 1 242 ? 7.667 6.706 7.037 1.00 75.31 242 ALA A N 1
ATOM 1878 C CA . ALA A 1 242 ? 7.915 7.851 6.167 1.00 75.31 242 ALA A CA 1
ATOM 1879 C C . ALA A 1 242 ? 9.406 7.987 5.825 1.00 75.31 242 ALA A C 1
ATOM 1881 O O . ALA A 1 242 ? 9.737 8.112 4.649 1.00 75.31 242 ALA A O 1
ATOM 1882 N N . GLU A 1 243 ? 10.286 7.855 6.821 1.00 86.25 243 GLU A N 1
ATOM 1883 C CA . GLU A 1 243 ? 11.744 7.877 6.632 1.00 86.25 243 GLU A CA 1
ATOM 1884 C C . GLU A 1 243 ? 12.211 6.750 5.697 1.00 86.25 243 GLU A C 1
ATOM 1886 O O . GLU A 1 243 ? 12.950 6.992 4.746 1.00 86.25 243 GLU A O 1
ATOM 1891 N N . ARG A 1 244 ? 11.711 5.520 5.887 1.00 85.12 244 ARG A N 1
ATOM 1892 C CA . ARG A 1 244 ? 12.034 4.395 4.989 1.00 85.12 244 ARG A CA 1
ATOM 1893 C C . ARG A 1 244 ? 11.574 4.636 3.558 1.00 85.12 244 ARG A C 1
ATOM 1895 O O . ARG A 1 244 ? 12.296 4.302 2.625 1.00 85.12 244 ARG A O 1
ATOM 1902 N N . ASN A 1 245 ? 10.377 5.190 3.384 1.00 77.06 245 ASN A N 1
ATOM 1903 C CA . ASN A 1 245 ? 9.867 5.502 2.055 1.00 77.06 245 ASN A CA 1
ATOM 1904 C C . ASN A 1 245 ? 10.729 6.580 1.386 1.00 77.06 245 ASN A C 1
ATOM 1906 O O . ASN A 1 245 ? 11.010 6.474 0.196 1.00 77.06 245 ASN A O 1
ATOM 1910 N N . GLU A 1 246 ? 11.161 7.601 2.130 1.00 81.75 246 GLU A N 1
ATOM 1911 C CA . GLU A 1 246 ? 12.045 8.650 1.616 1.00 81.75 246 GLU A CA 1
ATOM 1912 C C . GLU A 1 246 ? 13.402 8.078 1.175 1.00 81.75 246 GLU A C 1
ATOM 1914 O O . GLU A 1 246 ? 13.847 8.354 0.058 1.00 81.75 246 GLU A O 1
ATOM 1919 N N . ASP A 1 247 ? 13.992 7.185 1.975 1.00 87.00 247 ASP A N 1
ATOM 1920 C CA . ASP A 1 247 ? 15.211 6.449 1.618 1.00 87.00 247 ASP A CA 1
ATOM 1921 C C . ASP A 1 247 ? 15.023 5.579 0.364 1.00 87.00 247 ASP A C 1
ATOM 1923 O O . ASP A 1 247 ? 15.896 5.527 -0.509 1.00 87.00 247 ASP A O 1
ATOM 1927 N N . GLU A 1 248 ? 13.890 4.882 0.242 1.00 82.19 248 GLU A N 1
ATOM 1928 C CA . GLU A 1 248 ? 13.574 4.078 -0.942 1.00 82.19 248 GLU A CA 1
ATOM 1929 C C . GLU A 1 248 ? 13.379 4.944 -2.191 1.00 82.19 248 GLU A C 1
ATOM 1931 O O . GLU A 1 248 ? 13.891 4.596 -3.258 1.00 82.19 248 GLU A O 1
ATOM 1936 N N . PHE A 1 249 ? 12.713 6.096 -2.074 1.00 78.00 249 PHE A N 1
ATOM 1937 C CA . PHE A 1 249 ? 12.581 7.046 -3.179 1.00 78.00 249 PHE A CA 1
ATOM 1938 C C . PHE A 1 249 ? 13.932 7.628 -3.595 1.00 78.00 249 PHE A C 1
ATOM 1940 O O . PHE A 1 249 ? 14.195 7.740 -4.795 1.00 78.00 249 PHE A O 1
ATOM 1947 N N . ALA A 1 250 ? 14.805 7.949 -2.637 1.00 84.56 250 ALA A N 1
ATOM 1948 C CA . ALA A 1 250 ? 16.160 8.406 -2.924 1.00 84.56 250 ALA A CA 1
ATOM 1949 C C . ALA A 1 250 ? 16.958 7.335 -3.686 1.00 84.56 250 ALA A C 1
ATOM 1951 O O . ALA A 1 250 ? 17.553 7.632 -4.725 1.00 84.56 250 ALA A O 1
ATOM 1952 N N . ARG A 1 251 ? 16.894 6.070 -3.247 1.00 86.75 251 ARG A N 1
ATOM 1953 C CA . ARG A 1 251 ? 17.526 4.938 -3.952 1.00 86.75 251 ARG A CA 1
ATOM 1954 C C . ARG A 1 251 ? 16.972 4.750 -5.357 1.00 86.75 251 ARG A C 1
ATOM 1956 O O . ARG A 1 251 ? 17.740 4.607 -6.303 1.00 86.75 251 ARG A O 1
ATOM 1963 N N . PHE A 1 252 ? 15.652 4.799 -5.515 1.00 81.88 252 PHE A N 1
ATOM 1964 C CA . PHE A 1 252 ? 15.022 4.666 -6.825 1.00 81.88 252 PHE A CA 1
ATOM 1965 C C . PHE A 1 252 ? 15.426 5.805 -7.771 1.00 81.88 252 PHE A C 1
ATOM 1967 O O . PHE A 1 252 ? 15.670 5.576 -8.956 1.00 81.88 252 PHE A O 1
ATOM 1974 N N . ALA A 1 253 ? 15.549 7.032 -7.256 1.00 82.94 253 ALA A N 1
ATOM 1975 C CA . ALA A 1 253 ? 16.037 8.167 -8.029 1.00 82.94 253 ALA A CA 1
ATOM 1976 C C . ALA A 1 253 ? 17.501 7.978 -8.465 1.00 82.94 253 ALA A C 1
ATOM 1978 O O . ALA A 1 253 ? 17.831 8.252 -9.622 1.00 82.94 253 ALA A O 1
ATOM 1979 N N . GLU A 1 254 ? 18.371 7.476 -7.582 1.00 88.31 254 GLU A N 1
ATOM 1980 C CA . GLU A 1 254 ? 19.760 7.145 -7.924 1.00 88.31 254 GLU A CA 1
ATOM 1981 C C . GLU A 1 254 ? 19.849 6.049 -8.991 1.00 88.31 254 GLU A C 1
ATOM 1983 O O . GLU A 1 254 ? 20.575 6.205 -9.978 1.00 88.31 254 GLU A O 1
ATOM 1988 N N . ASP A 1 255 ? 19.087 4.968 -8.835 1.00 85.88 255 ASP A N 1
ATOM 1989 C CA . ASP A 1 255 ? 19.044 3.872 -9.802 1.00 85.88 255 ASP A CA 1
ATOM 1990 C C . ASP A 1 255 ? 18.486 4.340 -11.153 1.00 85.88 255 ASP A C 1
ATOM 1992 O O . ASP A 1 255 ? 19.035 4.002 -12.203 1.00 85.88 255 ASP A O 1
ATOM 1996 N N . GLY A 1 256 ? 17.472 5.210 -11.147 1.00 85.38 256 GLY A N 1
ATOM 1997 C CA . GLY A 1 256 ? 16.958 5.860 -12.351 1.00 85.38 256 GLY A CA 1
ATOM 1998 C C . GLY A 1 256 ? 18.010 6.723 -13.055 1.00 85.38 256 GLY A C 1
ATOM 1999 O O . GLY A 1 256 ? 18.146 6.667 -14.281 1.00 85.38 256 GLY A O 1
ATOM 2000 N N . GLN A 1 257 ? 18.812 7.486 -12.303 1.00 86.25 257 GLN A N 1
ATOM 2001 C CA . GLN A 1 257 ? 19.927 8.250 -12.874 1.00 86.25 257 GLN A CA 1
ATOM 2002 C C . GLN A 1 257 ? 21.026 7.346 -13.442 1.00 86.25 257 GLN A C 1
ATOM 2004 O O . GLN A 1 257 ? 21.598 7.672 -14.485 1.00 86.25 257 GLN A O 1
ATOM 2009 N N . ARG A 1 258 ? 21.334 6.224 -12.781 1.00 91.88 258 ARG A N 1
ATOM 2010 C CA . ARG A 1 258 ? 22.305 5.236 -13.278 1.00 91.88 258 ARG A CA 1
ATOM 2011 C C . ARG A 1 258 ? 21.830 4.605 -14.577 1.00 91.88 258 ARG A C 1
ATOM 2013 O O . ARG A 1 258 ? 22.566 4.645 -15.558 1.00 91.88 258 ARG A O 1
ATOM 2020 N N . LEU A 1 259 ? 20.585 4.135 -14.612 1.00 89.69 259 LEU A N 1
ATOM 2021 C CA . LEU A 1 259 ? 19.987 3.556 -15.810 1.00 89.69 259 LEU A CA 1
ATOM 2022 C C . LEU A 1 259 ? 20.013 4.547 -16.976 1.00 89.69 259 LEU A C 1
ATOM 2024 O O . LEU A 1 259 ? 20.400 4.183 -18.083 1.00 89.69 259 LEU A O 1
ATOM 2028 N N . ARG A 1 260 ? 19.666 5.816 -16.728 1.00 88.19 260 ARG A N 1
ATOM 2029 C CA . ARG A 1 260 ? 19.730 6.858 -17.758 1.00 88.19 260 ARG A CA 1
ATOM 2030 C C . ARG A 1 260 ? 21.149 7.047 -18.297 1.00 88.19 260 ARG A C 1
ATOM 2032 O O . ARG A 1 260 ? 21.328 7.073 -19.508 1.00 88.19 260 ARG A O 1
ATOM 2039 N N . LYS A 1 261 ? 22.155 7.114 -17.418 1.00 89.44 261 LYS A N 1
ATOM 2040 C CA . LYS A 1 261 ? 23.567 7.210 -17.829 1.00 89.44 261 LYS A CA 1
ATOM 2041 C C . LYS A 1 261 ? 24.024 5.997 -18.639 1.00 89.44 261 LYS A C 1
ATOM 2043 O O . LYS A 1 261 ? 24.800 6.163 -19.577 1.00 89.44 261 LYS A O 1
ATOM 2048 N N . ASP A 1 262 ? 23.573 4.797 -18.285 1.00 91.00 262 ASP A N 1
ATOM 2049 C CA . ASP A 1 262 ? 23.921 3.579 -19.018 1.00 91.00 262 ASP A CA 1
ATOM 2050 C C . ASP A 1 262 ? 23.245 3.531 -20.395 1.00 91.00 262 ASP A C 1
ATOM 2052 O O . ASP A 1 262 ? 23.899 3.172 -21.373 1.00 91.00 262 ASP A O 1
ATOM 2056 N N . ILE A 1 263 ? 21.986 3.972 -20.504 1.00 86.69 263 ILE A N 1
ATOM 2057 C CA . ILE A 1 263 ? 21.296 4.136 -21.794 1.00 86.69 263 ILE A CA 1
ATOM 2058 C C . ILE A 1 263 ? 22.028 5.163 -22.664 1.00 86.69 263 ILE A C 1
ATOM 2060 O O . ILE A 1 263 ? 22.325 4.871 -23.820 1.00 86.69 263 ILE A O 1
ATOM 2064 N N . ASP A 1 264 ? 22.371 6.330 -22.111 1.00 89.56 264 ASP A N 1
ATOM 2065 C CA . ASP A 1 264 ? 23.099 7.371 -22.843 1.00 89.56 264 ASP A CA 1
ATOM 2066 C C . ASP A 1 264 ? 24.465 6.857 -23.330 1.00 89.56 264 ASP A C 1
ATOM 2068 O O . ASP A 1 264 ? 24.859 7.115 -24.469 1.00 89.56 264 ASP A O 1
ATOM 2072 N N . ARG A 1 265 ? 25.179 6.076 -22.505 1.00 92.62 265 ARG A N 1
ATOM 2073 C CA . ARG A 1 265 ? 26.438 5.430 -22.907 1.00 92.62 265 ARG A CA 1
ATOM 2074 C C . ARG A 1 265 ? 26.214 4.447 -24.054 1.00 92.62 265 ARG A C 1
ATOM 2076 O O . ARG A 1 265 ? 26.969 4.474 -25.023 1.00 92.62 265 ARG A O 1
ATOM 2083 N N . HIS A 1 266 ? 25.183 3.611 -23.962 1.00 90.12 266 HIS A N 1
ATOM 2084 C CA . HIS A 1 266 ? 24.893 2.619 -24.990 1.00 90.12 266 HIS A CA 1
ATOM 2085 C C . HIS A 1 266 ? 24.516 3.268 -26.329 1.00 90.12 266 HIS A C 1
ATOM 2087 O O . HIS A 1 266 ? 24.997 2.838 -27.376 1.00 90.12 266 HIS A O 1
ATOM 2093 N N . LEU A 1 267 ? 23.733 4.351 -26.299 1.00 86.06 267 LEU A N 1
ATOM 2094 C CA . LEU A 1 267 ? 23.413 5.138 -27.492 1.00 86.06 267 LEU A CA 1
ATOM 2095 C C . LEU A 1 267 ? 24.671 5.757 -28.114 1.00 86.06 267 LEU A C 1
ATOM 2097 O O . LEU A 1 267 ? 24.873 5.644 -29.319 1.00 86.06 267 LEU A O 1
ATOM 2101 N N . GLN A 1 268 ? 25.570 6.327 -27.306 1.00 91.31 268 GLN A N 1
ATOM 2102 C CA . GLN A 1 268 ? 26.840 6.868 -27.808 1.00 91.31 268 GLN A CA 1
ATOM 2103 C C . GLN A 1 268 ? 27.748 5.793 -28.422 1.00 91.31 268 GLN A C 1
ATOM 2105 O O . GLN A 1 268 ? 28.422 6.046 -29.422 1.00 91.31 268 GLN A O 1
ATOM 2110 N N . GLU A 1 269 ? 27.798 4.596 -27.836 1.00 90.94 269 GLU A N 1
ATOM 2111 C CA . GLU A 1 269 ? 28.528 3.459 -28.406 1.00 90.94 269 GLU A CA 1
ATOM 2112 C C . GLU A 1 269 ? 27.917 3.014 -29.736 1.00 90.94 269 GLU A C 1
ATOM 2114 O O . GLU A 1 269 ? 28.646 2.751 -30.699 1.00 90.94 269 GLU A O 1
ATOM 2119 N N . GLN A 1 270 ? 26.588 2.988 -29.823 1.00 88.19 270 GLN A N 1
ATOM 2120 C CA . GLN A 1 270 ? 25.885 2.644 -31.050 1.00 88.19 270 GLN A CA 1
ATOM 2121 C C . GLN A 1 270 ? 26.136 3.687 -32.148 1.00 88.19 270 GLN A C 1
ATOM 2123 O O . GLN A 1 270 ? 26.486 3.308 -33.265 1.00 88.19 270 GLN A O 1
ATOM 2128 N N . ASP A 1 271 ? 26.074 4.980 -31.824 1.00 85.00 271 ASP A N 1
ATOM 2129 C CA . ASP A 1 271 ? 26.384 6.074 -32.752 1.00 85.00 271 ASP A CA 1
ATOM 2130 C C . ASP A 1 271 ? 27.828 6.009 -33.255 1.00 85.00 271 ASP A C 1
ATOM 2132 O O . ASP A 1 271 ? 28.078 6.162 -34.451 1.00 85.00 271 ASP A O 1
ATOM 2136 N N . ARG A 1 272 ? 28.797 5.718 -32.375 1.00 90.81 272 ARG A N 1
ATOM 2137 C CA . ARG A 1 272 ? 30.197 5.504 -32.786 1.00 90.81 272 ARG A CA 1
ATOM 2138 C C . ARG A 1 272 ? 30.336 4.324 -33.737 1.00 90.81 272 ARG A C 1
ATOM 2140 O O . ARG A 1 272 ? 31.072 4.423 -34.716 1.00 90.81 272 ARG A O 1
ATOM 2147 N N . THR A 1 273 ? 29.627 3.233 -33.463 1.00 89.88 273 THR A N 1
ATOM 2148 C CA . THR A 1 273 ? 29.643 2.035 -34.312 1.00 89.88 273 THR A CA 1
ATOM 2149 C C . THR A 1 273 ? 29.025 2.318 -35.683 1.00 89.88 273 THR A C 1
ATOM 2151 O O . THR A 1 273 ? 29.572 1.921 -36.712 1.00 89.88 273 THR A O 1
ATOM 2154 N N . LEU A 1 274 ? 27.914 3.057 -35.723 1.00 88.44 274 LEU A N 1
ATOM 2155 C CA . LEU A 1 274 ? 27.280 3.481 -36.971 1.00 88.44 274 LEU A CA 1
ATOM 2156 C C . LEU A 1 274 ? 28.180 4.443 -37.754 1.00 88.44 274 LEU A C 1
ATOM 2158 O O . LEU A 1 274 ? 28.338 4.286 -38.963 1.00 88.44 274 LEU A O 1
ATOM 2162 N N . ALA A 1 275 ? 28.830 5.393 -37.078 1.00 87.94 275 ALA A N 1
ATOM 2163 C CA . ALA A 1 275 ? 29.775 6.312 -37.703 1.00 87.94 275 ALA A CA 1
ATOM 2164 C C . ALA A 1 275 ? 30.994 5.578 -38.288 1.00 87.94 275 ALA A C 1
ATOM 2166 O O . ALA A 1 275 ? 31.424 5.902 -39.397 1.00 87.94 275 ALA A O 1
ATOM 2167 N N . SER A 1 276 ? 31.535 4.567 -37.595 1.00 89.31 276 SER A N 1
ATOM 2168 C CA . SER A 1 276 ? 32.645 3.767 -38.128 1.00 89.31 276 SER A CA 1
ATOM 2169 C C . SER A 1 276 ? 32.222 2.946 -39.345 1.00 89.31 276 SER A C 1
ATOM 2171 O O . SER A 1 276 ? 32.947 2.924 -40.337 1.00 89.31 276 SER A O 1
ATOM 2173 N N . GLN A 1 277 ? 31.032 2.338 -39.309 1.00 87.81 277 GLN A N 1
ATOM 2174 C CA . GLN A 1 277 ? 30.473 1.610 -40.453 1.00 87.81 277 GLN A CA 1
ATOM 2175 C C . GLN A 1 277 ? 30.209 2.536 -41.647 1.00 87.81 277 GLN A C 1
ATOM 2177 O O . GLN A 1 277 ? 30.521 2.179 -42.780 1.00 87.81 277 GLN A O 1
ATOM 2182 N N . ALA A 1 278 ? 29.693 3.745 -41.410 1.00 86.06 278 ALA A N 1
ATOM 2183 C CA . ALA A 1 278 ? 29.492 4.743 -42.457 1.00 86.06 278 ALA A CA 1
ATOM 2184 C C . ALA A 1 278 ? 30.826 5.192 -43.077 1.00 86.06 278 ALA A C 1
ATOM 2186 O O . ALA A 1 278 ? 30.943 5.283 -44.297 1.00 86.06 278 ALA A O 1
ATOM 2187 N N . ALA A 1 279 ? 31.858 5.424 -42.259 1.00 88.31 279 ALA A N 1
ATOM 2188 C CA . ALA A 1 279 ? 33.190 5.766 -42.752 1.00 88.31 279 ALA A CA 1
ATOM 2189 C C . ALA A 1 279 ? 33.813 4.627 -43.578 1.00 88.31 279 ALA A C 1
ATOM 2191 O O . ALA A 1 279 ? 34.449 4.881 -44.603 1.00 88.31 279 ALA A O 1
ATOM 2192 N N . GLU A 1 280 ? 33.622 3.377 -43.156 1.00 89.31 280 GLU A N 1
ATOM 2193 C CA . GLU A 1 280 ? 34.069 2.200 -43.899 1.00 89.31 280 GLU A CA 1
ATOM 2194 C C . GLU A 1 280 ? 33.321 2.049 -45.229 1.00 89.31 280 GLU A C 1
ATOM 2196 O O . GLU A 1 280 ? 33.963 1.873 -46.264 1.00 89.31 280 GLU A O 1
ATOM 2201 N N . ALA A 1 281 ? 31.998 2.229 -45.240 1.00 85.69 281 ALA A N 1
ATOM 2202 C CA . ALA A 1 281 ? 31.195 2.225 -46.461 1.00 85.69 281 ALA A CA 1
ATOM 2203 C C . ALA A 1 281 ? 31.675 3.290 -47.463 1.00 85.69 281 ALA A C 1
ATOM 2205 O O . ALA A 1 281 ? 31.886 2.978 -48.635 1.00 85.69 281 ALA A O 1
ATOM 2206 N N . THR A 1 282 ? 31.950 4.515 -46.999 1.00 89.31 282 THR A N 1
ATOM 2207 C CA . THR A 1 282 ? 32.502 5.587 -47.845 1.00 89.31 282 THR A CA 1
ATOM 2208 C C . THR A 1 282 ? 33.879 5.223 -48.405 1.00 89.31 282 THR A C 1
ATOM 2210 O O . THR A 1 282 ? 34.158 5.488 -49.573 1.00 89.31 282 THR A O 1
ATOM 2213 N N . ARG A 1 283 ? 34.750 4.577 -47.615 1.00 91.50 283 ARG A N 1
ATOM 2214 C CA . ARG A 1 283 ? 36.065 4.108 -48.095 1.00 91.50 283 ARG A CA 1
ATOM 2215 C C . ARG A 1 283 ? 35.935 3.021 -49.154 1.00 91.50 283 ARG A C 1
ATOM 2217 O O . ARG A 1 283 ? 36.640 3.076 -50.159 1.00 91.50 283 ARG A O 1
ATOM 2224 N N . VAL A 1 284 ? 35.047 2.050 -48.941 1.00 89.69 284 VAL A N 1
ATOM 2225 C CA . VAL A 1 284 ? 34.773 0.989 -49.919 1.00 89.69 284 VAL A CA 1
ATOM 2226 C C . VAL A 1 284 ? 34.241 1.595 -51.216 1.00 89.69 284 VAL A C 1
ATOM 2228 O O . VAL A 1 284 ? 34.698 1.215 -52.292 1.00 89.69 284 VAL A O 1
ATOM 2231 N N . GLN A 1 285 ? 33.339 2.573 -51.125 1.00 89.12 285 GLN A N 1
ATOM 2232 C CA . GLN A 1 285 ? 32.802 3.264 -52.292 1.00 89.12 285 GLN A CA 1
ATOM 2233 C C . GLN A 1 285 ? 33.886 4.040 -53.052 1.00 89.12 285 GLN A C 1
ATOM 2235 O O . GLN A 1 285 ? 34.021 3.853 -54.259 1.00 89.12 285 GLN A O 1
ATOM 2240 N N . ALA A 1 286 ? 34.726 4.810 -52.356 1.00 89.81 286 ALA A N 1
ATOM 2241 C CA . ALA A 1 286 ? 35.846 5.519 -52.977 1.00 89.81 286 ALA A CA 1
ATOM 2242 C C . ALA A 1 286 ? 36.850 4.559 -53.647 1.00 89.81 286 ALA A C 1
ATOM 2244 O O . ALA A 1 286 ? 37.322 4.820 -54.753 1.00 89.81 286 ALA A O 1
ATOM 2245 N N . ALA A 1 287 ? 37.149 3.417 -53.018 1.00 90.94 287 ALA A N 1
ATOM 2246 C CA . ALA A 1 287 ? 38.019 2.395 -53.601 1.00 90.94 287 ALA A CA 1
ATOM 2247 C C . ALA A 1 287 ? 37.401 1.752 -54.856 1.00 90.94 287 ALA A C 1
ATOM 2249 O O . ALA A 1 287 ? 38.109 1.457 -55.823 1.00 90.94 287 ALA A O 1
ATOM 2250 N N . LEU A 1 288 ? 36.081 1.544 -54.859 1.00 89.69 288 LEU A N 1
ATOM 2251 C CA . LEU A 1 288 ? 35.356 1.016 -56.010 1.00 89.69 288 LEU A CA 1
ATOM 2252 C C . LEU A 1 288 ? 35.355 2.016 -57.175 1.00 89.69 288 LEU A C 1
ATOM 2254 O O . LEU A 1 288 ? 35.645 1.624 -58.304 1.00 89.69 288 LEU A O 1
ATOM 2258 N N . GLU A 1 289 ? 35.112 3.299 -56.900 1.00 90.44 289 GLU A N 1
ATOM 2259 C CA . GLU A 1 289 ? 35.196 4.384 -57.886 1.00 90.44 289 GLU A CA 1
ATOM 2260 C C . GLU A 1 289 ? 36.610 4.505 -58.469 1.00 90.44 289 GLU A C 1
ATOM 2262 O O . GLU A 1 289 ? 36.773 4.559 -59.689 1.00 90.44 289 GLU A O 1
ATOM 2267 N N . GLN A 1 290 ? 37.649 4.445 -57.630 1.00 91.12 290 GLN A N 1
ATOM 2268 C CA . GLN A 1 290 ? 39.040 4.459 -58.088 1.00 91.12 290 GLN A CA 1
ATOM 2269 C C . GLN A 1 290 ? 39.350 3.261 -58.996 1.00 91.12 290 GLN A C 1
ATOM 2271 O O . GLN A 1 290 ? 40.003 3.410 -60.030 1.00 91.12 290 GLN A O 1
ATOM 2276 N N . ARG A 1 291 ? 38.853 2.067 -58.650 1.00 90.50 291 ARG A N 1
ATOM 2277 C CA . ARG A 1 291 ? 39.025 0.865 -59.476 1.00 90.50 291 ARG A CA 1
ATOM 2278 C C . ARG A 1 291 ? 38.293 0.980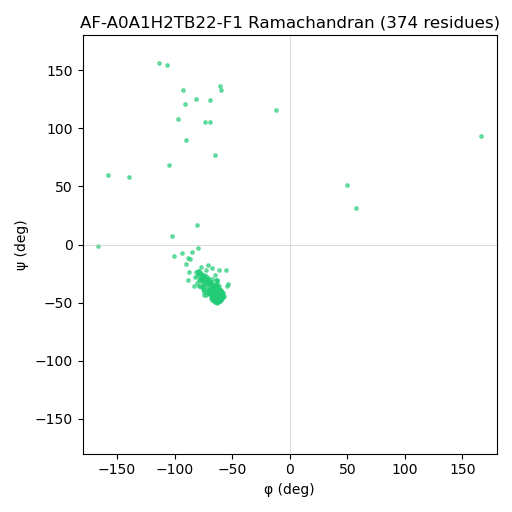 -60.813 1.00 90.50 291 ARG A C 1
ATOM 2280 O O . ARG A 1 291 ? 38.831 0.544 -61.828 1.00 90.50 291 ARG A O 1
ATOM 2287 N N . GLN A 1 292 ? 37.098 1.571 -60.830 1.00 88.44 292 GLN A N 1
ATOM 2288 C CA . GLN A 1 292 ? 36.359 1.844 -62.065 1.00 88.44 292 GLN A CA 1
ATOM 2289 C C . GLN A 1 292 ? 37.098 2.848 -62.954 1.00 88.44 292 GLN A C 1
ATOM 2291 O O . GLN A 1 292 ? 37.226 2.608 -64.152 1.00 88.44 292 GLN A O 1
ATOM 2296 N N . GLN A 1 293 ? 37.640 3.926 -62.380 1.00 90.25 293 GLN A N 1
ATOM 2297 C CA . GLN A 1 293 ? 38.439 4.907 -63.119 1.00 90.25 293 GLN A CA 1
ATOM 2298 C C . GLN A 1 293 ? 39.715 4.288 -63.695 1.00 90.25 293 GLN A C 1
ATOM 2300 O O . GLN A 1 293 ? 39.996 4.475 -64.875 1.00 90.25 293 GLN A O 1
ATOM 2305 N N . ALA A 1 294 ? 40.447 3.494 -62.907 1.00 88.50 294 ALA A N 1
ATOM 2306 C CA . ALA A 1 294 ? 41.636 2.789 -63.383 1.00 88.50 294 ALA A CA 1
ATOM 2307 C C . ALA A 1 294 ? 41.303 1.800 -64.514 1.00 88.50 294 ALA A C 1
ATOM 2309 O O . ALA A 1 294 ? 42.034 1.706 -65.495 1.00 88.50 294 ALA A O 1
ATOM 2310 N N . HIS A 1 295 ? 40.172 1.092 -64.417 1.00 88.44 295 HIS A N 1
ATOM 2311 C CA . HIS A 1 295 ? 39.707 0.208 -65.486 1.00 88.44 295 HIS A CA 1
ATOM 2312 C C . HIS A 1 295 ? 39.319 0.985 -66.754 1.00 88.44 295 HIS A C 1
ATOM 2314 O O . HIS A 1 295 ? 39.635 0.552 -67.859 1.00 88.44 295 HIS A O 1
ATOM 2320 N N . ALA A 1 296 ? 38.658 2.138 -66.614 1.00 87.88 296 ALA A N 1
ATOM 2321 C CA . ALA A 1 296 ? 38.316 3.004 -67.741 1.00 87.88 296 ALA A CA 1
ATOM 2322 C C . ALA A 1 296 ? 39.570 3.562 -68.435 1.00 87.88 296 ALA A C 1
ATOM 2324 O O . ALA A 1 296 ? 39.652 3.524 -69.660 1.00 87.88 296 ALA A O 1
ATOM 2325 N N . GLN A 1 297 ? 40.568 4.003 -67.663 1.00 88.75 297 GLN A N 1
ATOM 2326 C CA . GLN A 1 297 ? 41.866 4.438 -68.188 1.00 88.75 297 GLN A CA 1
ATOM 2327 C C . GLN A 1 297 ? 42.591 3.296 -68.903 1.00 88.75 297 GLN A C 1
ATOM 2329 O O . GLN A 1 297 ? 43.026 3.476 -70.036 1.00 88.75 297 GLN A O 1
ATOM 2334 N N . GLY A 1 298 ? 42.638 2.101 -68.304 1.00 89.25 298 GLY A N 1
ATOM 2335 C CA . GLY A 1 298 ? 43.246 0.927 -68.934 1.00 89.25 298 GLY A CA 1
ATOM 2336 C C . GLY A 1 298 ? 42.568 0.534 -70.250 1.00 89.25 298 GLY A C 1
ATOM 2337 O O . GLY A 1 298 ? 43.249 0.216 -71.222 1.00 89.25 298 GLY A O 1
ATOM 2338 N N . LEU A 1 299 ? 41.235 0.617 -70.328 1.00 87.12 299 LEU A N 1
ATOM 2339 C CA . LEU A 1 299 ? 40.505 0.422 -71.586 1.00 87.12 299 LEU A CA 1
ATOM 2340 C C . LEU A 1 299 ? 40.848 1.498 -72.621 1.00 87.12 299 LEU A C 1
ATOM 2342 O O . LEU A 1 299 ? 40.999 1.184 -73.798 1.00 87.12 299 LEU A O 1
ATOM 2346 N N . GLN A 1 300 ? 40.979 2.756 -72.203 1.00 87.56 300 GLN A N 1
ATOM 2347 C CA . GLN A 1 300 ? 41.320 3.857 -73.100 1.00 87.56 300 GLN A CA 1
ATOM 2348 C C . GLN A 1 300 ? 42.752 3.731 -73.640 1.00 87.56 300 GLN A C 1
ATOM 2350 O O . GLN A 1 300 ? 42.976 3.956 -74.827 1.00 87.56 300 GLN A O 1
ATOM 2355 N N . GLU A 1 301 ? 43.703 3.304 -72.808 1.00 86.38 301 GLU A N 1
ATOM 2356 C CA . GLU A 1 301 ? 45.071 2.987 -73.228 1.00 86.38 301 GLU A CA 1
ATOM 2357 C C . GLU A 1 301 ? 45.108 1.799 -74.194 1.00 86.38 301 GLU A C 1
ATOM 2359 O O . GLU A 1 301 ? 45.790 1.866 -75.214 1.00 86.38 301 GLU A O 1
ATOM 2364 N N . GLN A 1 302 ? 44.341 0.735 -73.926 1.00 87.38 302 GLN A N 1
ATOM 2365 C CA . GLN A 1 302 ? 44.220 -0.403 -74.843 1.00 87.38 302 GLN A CA 1
ATOM 2366 C C . GLN A 1 302 ? 43.624 0.011 -76.188 1.00 87.38 302 GLN A C 1
ATOM 2368 O O . GLN A 1 302 ? 44.145 -0.382 -77.230 1.00 87.38 302 GLN A O 1
ATOM 2373 N N . LEU A 1 303 ? 42.562 0.821 -76.183 1.00 83.25 303 LEU A N 1
ATOM 2374 C CA . LEU A 1 303 ? 41.964 1.356 -77.405 1.00 83.25 303 LEU A CA 1
ATOM 2375 C C . LEU A 1 303 ? 42.961 2.227 -78.174 1.00 83.25 303 LEU A C 1
ATOM 2377 O O . LEU A 1 303 ? 43.116 2.034 -79.376 1.00 83.25 303 LEU A O 1
ATOM 2381 N N . GLY A 1 304 ? 43.696 3.109 -77.491 1.00 87.25 304 GLY A N 1
ATOM 2382 C CA . GLY A 1 304 ? 44.738 3.929 -78.111 1.00 87.25 304 GLY A CA 1
ATOM 2383 C C . GLY A 1 304 ? 45.897 3.101 -78.677 1.00 87.25 304 GLY A C 1
ATOM 2384 O O . GLY A 1 304 ? 46.378 3.378 -79.773 1.00 87.25 304 GLY A O 1
ATOM 2385 N N . ALA A 1 305 ? 46.319 2.042 -77.982 1.00 83.19 305 ALA A N 1
ATOM 2386 C CA . ALA A 1 305 ? 47.338 1.115 -78.472 1.00 83.19 305 ALA A CA 1
ATOM 2387 C C . ALA A 1 305 ? 46.850 0.323 -79.694 1.00 83.19 305 ALA A C 1
ATOM 2389 O O . ALA A 1 305 ? 47.601 0.152 -80.655 1.00 83.19 305 ALA A O 1
ATOM 2390 N N . HIS A 1 306 ? 45.590 -0.120 -79.691 1.00 83.06 306 HIS A N 1
ATOM 2391 C CA . HIS A 1 306 ? 44.962 -0.760 -80.846 1.00 83.06 306 HIS A CA 1
ATOM 2392 C C . HIS A 1 306 ? 44.845 0.193 -82.037 1.00 83.06 306 HIS A C 1
ATOM 2394 O O . HIS A 1 306 ? 45.127 -0.213 -83.161 1.00 83.06 306 HIS A O 1
ATOM 2400 N N . GLU A 1 307 ? 44.479 1.452 -81.807 1.00 85.88 307 GLU A N 1
ATOM 2401 C CA . GLU A 1 307 ? 44.402 2.475 -82.850 1.00 85.88 307 GLU A CA 1
ATOM 2402 C C . GLU A 1 307 ? 45.789 2.792 -83.428 1.00 85.88 307 GLU A C 1
ATOM 2404 O O . GLU A 1 307 ? 45.963 2.811 -84.646 1.00 85.88 307 GLU A O 1
ATOM 2409 N N . ALA A 1 308 ? 46.810 2.933 -82.580 1.00 83.50 308 ALA A N 1
ATOM 2410 C CA . ALA A 1 308 ? 48.192 3.120 -83.016 1.00 83.50 308 ALA A CA 1
ATOM 2411 C C . ALA A 1 308 ? 48.721 1.913 -83.810 1.00 83.50 308 ALA A C 1
ATOM 2413 O O . ALA A 1 308 ? 49.366 2.090 -84.846 1.00 83.50 308 ALA A O 1
ATOM 2414 N N . ALA A 1 309 ? 48.415 0.688 -83.370 1.00 83.62 309 ALA A N 1
ATOM 2415 C CA . ALA A 1 309 ? 48.765 -0.532 -84.093 1.00 83.62 309 ALA A CA 1
ATOM 2416 C C . ALA A 1 309 ? 48.043 -0.615 -85.448 1.00 83.62 309 ALA A C 1
ATOM 2418 O O . ALA A 1 309 ? 48.665 -0.962 -86.452 1.00 83.62 309 ALA A O 1
ATOM 2419 N N . ALA A 1 310 ? 46.763 -0.237 -85.507 1.00 82.88 310 ALA A N 1
ATOM 2420 C CA . ALA A 1 310 ? 46.003 -0.174 -86.753 1.00 82.88 310 ALA A CA 1
ATOM 2421 C C . ALA A 1 310 ? 46.590 0.865 -87.724 1.00 82.88 310 ALA A C 1
ATOM 2423 O O . ALA A 1 310 ? 46.731 0.583 -88.914 1.00 82.88 310 ALA A O 1
ATOM 2424 N N . LEU A 1 311 ? 47.001 2.037 -87.224 1.00 85.50 311 LEU A N 1
ATOM 2425 C CA . LEU A 1 311 ? 47.679 3.063 -88.020 1.00 85.50 311 LEU A CA 1
ATOM 2426 C C . LEU A 1 311 ? 49.044 2.588 -88.535 1.00 85.50 311 LEU A C 1
ATOM 2428 O O . LEU A 1 311 ? 49.356 2.804 -89.706 1.00 85.50 311 LEU A O 1
ATOM 2432 N N . GLN A 1 312 ? 49.838 1.901 -87.710 1.00 84.50 312 GLN A N 1
ATOM 2433 C CA . GLN A 1 312 ? 51.104 1.301 -88.146 1.00 84.50 312 GLN A CA 1
ATOM 2434 C C . GLN A 1 312 ? 50.887 0.221 -89.207 1.00 84.50 312 GLN A C 1
ATOM 2436 O O . GLN A 1 312 ? 51.614 0.181 -90.197 1.00 84.50 312 GLN A O 1
ATOM 2441 N N . GLN A 1 313 ? 49.869 -0.624 -89.045 1.00 84.56 313 GLN A N 1
ATOM 2442 C CA . GLN A 1 313 ? 49.537 -1.653 -90.025 1.00 84.56 313 GLN A CA 1
ATOM 2443 C C . GLN A 1 313 ? 49.068 -1.035 -91.351 1.00 84.56 313 GLN A C 1
ATOM 2445 O O . GLN A 1 313 ? 49.477 -1.491 -92.417 1.00 84.56 313 GLN A O 1
ATOM 2450 N N . ALA A 1 314 ? 48.277 0.041 -91.301 1.00 80.94 314 ALA A N 1
ATOM 2451 C CA . ALA A 1 314 ? 47.885 0.801 -92.484 1.00 80.94 314 ALA A CA 1
ATOM 2452 C C . ALA A 1 314 ? 49.090 1.466 -93.174 1.00 80.94 314 ALA A C 1
ATOM 2454 O O . ALA A 1 314 ? 49.177 1.445 -94.402 1.00 80.94 314 ALA A O 1
ATOM 2455 N N . ALA A 1 315 ? 50.040 2.011 -92.407 1.00 81.56 315 ALA A N 1
ATOM 2456 C CA . ALA A 1 315 ? 51.273 2.584 -92.943 1.00 81.56 315 ALA A CA 1
ATOM 2457 C C . ALA A 1 315 ? 52.164 1.519 -93.605 1.00 81.56 315 ALA A C 1
ATOM 2459 O O . ALA A 1 315 ? 52.609 1.723 -94.730 1.00 81.56 315 ALA A O 1
ATOM 2460 N N . ALA A 1 316 ? 52.346 0.359 -92.967 1.00 81.19 316 ALA A N 1
ATOM 2461 C CA . ALA A 1 316 ? 53.117 -0.754 -93.522 1.00 81.19 316 ALA A CA 1
ATOM 2462 C C . ALA A 1 316 ? 52.480 -1.332 -94.798 1.00 81.19 316 ALA A C 1
ATOM 2464 O O . ALA A 1 316 ? 53.182 -1.668 -95.751 1.00 81.19 316 ALA A O 1
ATOM 2465 N N . LEU A 1 317 ? 51.144 -1.419 -94.851 1.00 82.94 317 LEU A N 1
ATOM 2466 C CA . LEU A 1 317 ? 50.428 -1.789 -96.075 1.00 82.94 317 LEU A CA 1
ATOM 2467 C C . LEU A 1 317 ? 50.639 -0.753 -97.180 1.00 82.94 317 LEU A C 1
ATOM 2469 O O . LEU A 1 317 ? 50.858 -1.120 -98.327 1.00 82.94 317 LEU A O 1
ATOM 2473 N N . ARG A 1 318 ? 50.600 0.540 -96.851 1.00 83.44 318 ARG A N 1
ATOM 2474 C CA . ARG A 1 318 ? 50.848 1.605 -97.828 1.00 83.44 318 ARG A CA 1
ATOM 2475 C C . ARG A 1 318 ? 52.274 1.555 -98.373 1.00 83.44 318 ARG A C 1
ATOM 2477 O O . ARG A 1 318 ? 52.460 1.659 -99.578 1.00 83.44 318 ARG A O 1
ATOM 2484 N N . GLU A 1 319 ? 53.253 1.325 -97.506 1.00 81.88 319 GLU A N 1
ATOM 2485 C CA . GLU A 1 319 ? 54.652 1.180 -97.902 1.00 81.88 319 GLU A CA 1
ATOM 2486 C C . GLU A 1 319 ? 54.873 -0.057 -98.785 1.00 81.88 319 GLU A C 1
ATOM 2488 O O . GLU A 1 319 ? 55.583 0.023 -99.785 1.00 81.88 319 GLU A O 1
ATOM 2493 N N . SER A 1 320 ? 54.216 -1.186 -98.489 1.00 83.44 320 SER A N 1
ATOM 2494 C CA . SER A 1 320 ? 54.299 -2.377 -99.346 1.00 83.44 320 SER A CA 1
ATOM 2495 C C . SER A 1 320 ? 53.649 -2.158 -100.717 1.00 83.44 320 SER A C 1
ATOM 2497 O O . SER A 1 320 ? 54.185 -2.618 -101.728 1.00 83.44 320 SER A O 1
ATOM 2499 N N . PHE A 1 321 ? 52.545 -1.402 -100.781 1.00 80.94 321 PHE A N 1
ATOM 2500 C CA . PHE A 1 321 ? 51.956 -0.967 -102.048 1.00 80.94 321 PHE A CA 1
ATOM 2501 C C . PHE A 1 321 ? 52.904 -0.056 -102.835 1.00 80.94 321 PHE A C 1
ATOM 2503 O O . PHE A 1 321 ? 53.102 -0.294 -104.025 1.00 80.94 321 PHE A O 1
ATOM 2510 N N . ASP A 1 322 ? 53.530 0.930 -102.191 1.00 81.62 322 ASP A N 1
ATOM 2511 C CA . ASP A 1 322 ? 54.475 1.841 -102.850 1.00 81.62 322 ASP A CA 1
ATOM 2512 C C . ASP A 1 322 ? 55.715 1.094 -103.370 1.00 81.62 322 ASP A C 1
ATOM 2514 O O . ASP A 1 322 ? 56.139 1.313 -104.506 1.00 81.62 322 ASP A O 1
ATOM 2518 N N . GLN A 1 323 ? 56.254 0.144 -102.598 1.00 80.50 323 GLN A N 1
ATOM 2519 C CA . GLN A 1 323 ? 57.348 -0.726 -103.044 1.00 80.50 323 GLN A CA 1
ATOM 2520 C C . GLN A 1 323 ? 56.937 -1.602 -104.235 1.00 80.50 323 GLN A C 1
ATOM 2522 O O . GLN A 1 323 ? 57.713 -1.779 -105.175 1.00 80.50 323 GLN A O 1
ATOM 2527 N N . SER A 1 324 ? 55.709 -2.130 -104.232 1.00 79.75 324 SER A N 1
ATOM 2528 C CA . SER A 1 324 ? 55.184 -2.922 -105.348 1.00 79.75 324 SER A CA 1
ATOM 2529 C C . SER A 1 324 ? 55.006 -2.077 -106.612 1.00 79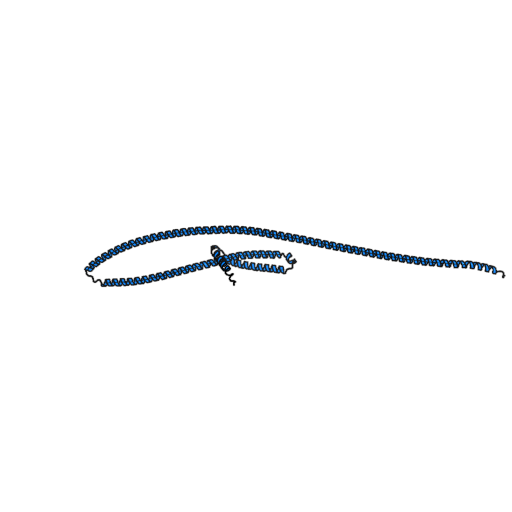.75 324 SER A C 1
ATOM 2531 O O . SER A 1 324 ? 55.371 -2.526 -107.699 1.00 79.75 324 SER A O 1
ATOM 2533 N N . LEU A 1 325 ? 54.528 -0.835 -106.476 1.00 80.69 325 LEU A N 1
ATOM 2534 C CA . LEU A 1 325 ? 54.423 0.116 -107.585 1.00 80.69 325 LEU A CA 1
ATOM 2535 C C . LEU A 1 325 ? 55.799 0.491 -108.149 1.00 80.69 325 LEU A C 1
ATOM 2537 O O . LEU A 1 325 ? 55.969 0.486 -109.366 1.00 80.69 325 LEU A O 1
ATOM 2541 N N . GLN A 1 326 ? 56.794 0.745 -107.293 1.00 79.50 326 GLN A N 1
ATOM 2542 C CA . GLN A 1 326 ? 58.169 1.018 -107.729 1.00 79.50 326 GLN A CA 1
ATOM 2543 C C . GLN A 1 326 ? 58.802 -0.183 -108.438 1.00 79.50 326 GLN A C 1
ATOM 2545 O O . GLN A 1 326 ? 59.465 -0.012 -109.458 1.00 79.50 326 GLN A O 1
ATOM 2550 N N . ALA A 1 327 ? 58.579 -1.404 -107.943 1.00 75.25 327 ALA A N 1
ATOM 2551 C CA . ALA A 1 327 ? 59.044 -2.618 -108.610 1.00 75.25 327 ALA A CA 1
ATOM 2552 C C . ALA A 1 327 ? 58.404 -2.782 -110.000 1.00 75.25 327 ALA A C 1
ATOM 2554 O O . ALA A 1 327 ? 59.084 -3.182 -110.946 1.00 75.25 327 ALA A O 1
ATOM 2555 N N . LEU A 1 328 ? 57.121 -2.429 -110.135 1.00 79.00 328 LEU A N 1
ATOM 2556 C CA . LEU A 1 328 ? 56.417 -2.444 -111.416 1.00 79.00 328 LEU A CA 1
ATOM 2557 C C . LEU A 1 328 ? 56.975 -1.398 -112.393 1.00 79.00 328 LEU A C 1
ATOM 2559 O O . LEU A 1 328 ? 57.154 -1.694 -113.573 1.00 79.00 328 LEU A O 1
ATOM 2563 N N . ASP A 1 329 ? 57.261 -0.189 -111.907 1.00 78.25 329 ASP A N 1
ATOM 2564 C CA . ASP A 1 329 ? 57.826 0.905 -112.705 1.00 78.25 329 ASP A CA 1
ATOM 2565 C C . ASP A 1 329 ? 59.257 0.589 -113.173 1.00 78.25 329 ASP A C 1
ATOM 2567 O O . ASP A 1 329 ? 59.630 0.845 -114.323 1.00 78.25 329 ASP A O 1
ATOM 2571 N N . LEU A 1 330 ? 60.043 -0.074 -112.317 1.00 78.94 330 LEU A N 1
ATOM 2572 C CA . LEU A 1 330 ? 61.369 -0.571 -112.669 1.00 78.94 330 LEU A CA 1
ATOM 2573 C C . LEU A 1 330 ? 61.293 -1.685 -113.729 1.00 78.94 330 LEU A C 1
ATOM 2575 O O . LEU A 1 330 ? 62.069 -1.654 -114.686 1.00 78.94 330 LEU A O 1
ATOM 2579 N N . ASP A 1 331 ? 60.354 -2.634 -113.605 1.00 79.81 331 ASP A N 1
ATOM 2580 C CA . ASP A 1 331 ? 60.131 -3.691 -114.610 1.00 79.81 331 ASP A CA 1
ATOM 2581 C C . ASP A 1 331 ? 59.686 -3.095 -115.956 1.00 79.81 331 ASP A C 1
ATOM 2583 O O . ASP A 1 331 ? 60.209 -3.458 -117.013 1.00 79.81 331 ASP A O 1
ATOM 2587 N N . LEU A 1 332 ? 58.780 -2.112 -115.938 1.00 76.81 332 LEU A N 1
ATOM 2588 C CA . LEU A 1 332 ? 58.349 -1.386 -117.138 1.00 76.81 332 LEU A CA 1
ATOM 2589 C C . LEU A 1 332 ? 59.503 -0.619 -117.793 1.00 76.81 332 LEU A C 1
ATOM 2591 O O . LEU A 1 332 ? 59.679 -0.697 -119.012 1.00 76.81 332 LEU A O 1
ATOM 2595 N N . SER A 1 333 ? 60.329 0.060 -116.998 1.00 75.50 333 SER A N 1
ATOM 2596 C CA . SER A 1 333 ? 61.512 0.779 -117.481 1.00 75.50 333 SER A CA 1
ATOM 2597 C C . SER A 1 333 ? 62.555 -0.167 -118.083 1.00 75.50 333 SER A C 1
ATOM 2599 O O . SER A 1 333 ? 63.110 0.114 -119.148 1.00 75.50 333 SER A O 1
ATOM 2601 N N . GLN A 1 334 ? 62.786 -1.330 -117.465 1.00 76.12 334 GLN A N 1
ATOM 2602 C CA . GLN A 1 334 ? 63.672 -2.361 -118.012 1.00 76.12 334 GLN A CA 1
ATOM 2603 C C . GLN A 1 334 ? 63.135 -2.938 -119.327 1.00 76.12 334 GLN A C 1
ATOM 2605 O O . GLN A 1 334 ? 63.904 -3.122 -120.274 1.00 76.12 334 GLN A O 1
ATOM 2610 N N . ARG A 1 335 ? 61.821 -3.169 -119.435 1.00 74.19 335 ARG A N 1
ATOM 2611 C CA . ARG A 1 335 ? 61.183 -3.616 -120.685 1.00 74.19 335 ARG A CA 1
ATOM 2612 C C . ARG A 1 335 ? 61.282 -2.571 -121.793 1.00 74.19 335 ARG A C 1
ATOM 2614 O O . ARG A 1 335 ? 61.537 -2.940 -122.939 1.00 74.19 335 ARG A O 1
ATOM 2621 N N . LEU A 1 336 ? 61.127 -1.287 -121.470 1.00 72.62 336 LEU A N 1
ATOM 2622 C CA . LEU A 1 336 ? 61.302 -0.194 -122.431 1.00 72.62 336 LEU A CA 1
ATOM 2623 C C . LEU A 1 336 ? 62.753 -0.095 -122.918 1.00 72.62 336 LEU A C 1
ATOM 2625 O O . LEU A 1 336 ? 62.979 -0.022 -124.125 1.00 72.62 336 LEU A O 1
ATOM 2629 N N . LEU A 1 337 ? 63.736 -0.202 -122.019 1.00 72.06 337 LEU A N 1
ATOM 2630 C CA . LEU A 1 337 ? 65.156 -0.248 -122.390 1.00 72.06 337 LEU A CA 1
ATOM 2631 C C . LEU A 1 337 ? 65.496 -1.476 -123.248 1.00 72.06 337 LEU A C 1
ATOM 2633 O O . LEU A 1 337 ? 66.228 -1.356 -124.232 1.00 72.06 337 LEU A O 1
ATOM 2637 N N . ALA A 1 338 ? 64.935 -2.646 -122.934 1.00 67.12 338 ALA A N 1
ATOM 2638 C CA . ALA A 1 338 ? 65.111 -3.855 -123.739 1.00 67.12 338 ALA A CA 1
ATOM 2639 C C . ALA A 1 338 ? 64.497 -3.713 -125.146 1.00 67.12 338 ALA A C 1
ATOM 2641 O O . ALA A 1 338 ? 65.092 -4.155 -126.134 1.00 67.12 338 ALA A O 1
ATOM 2642 N N . LEU A 1 339 ? 63.340 -3.052 -125.262 1.00 65.69 339 LEU A N 1
ATOM 2643 C CA . LEU A 1 339 ? 62.714 -2.723 -126.546 1.00 65.69 339 LEU A CA 1
ATOM 2644 C C . LEU A 1 339 ? 63.547 -1.721 -127.357 1.00 65.69 339 LEU A C 1
ATOM 2646 O O . LEU A 1 339 ? 63.706 -1.897 -128.568 1.00 65.69 339 LEU A O 1
ATOM 2650 N N . GLN A 1 340 ? 64.128 -0.717 -126.701 1.00 63.38 340 GLN A N 1
ATOM 2651 C CA . GLN A 1 340 ? 64.952 0.312 -127.336 1.00 63.38 340 GLN A CA 1
ATOM 2652 C C . GLN A 1 340 ? 66.296 -0.256 -127.829 1.00 63.38 340 GLN A C 1
ATOM 2654 O O . GLN A 1 340 ? 66.667 -0.046 -128.984 1.00 63.38 340 GLN A O 1
ATOM 2659 N N . ALA A 1 341 ? 66.949 -1.115 -127.037 1.00 60.59 341 ALA A N 1
ATOM 2660 C CA . ALA A 1 341 ? 68.140 -1.861 -127.460 1.00 60.59 341 ALA A CA 1
ATOM 2661 C C . ALA A 1 341 ? 67.853 -2.840 -128.622 1.00 60.59 341 ALA A C 1
ATOM 2663 O O . ALA A 1 341 ? 68.708 -3.083 -129.481 1.00 60.59 341 ALA A O 1
ATOM 2664 N N . GLY A 1 342 ? 66.635 -3.388 -128.684 1.00 60.50 342 GLY A N 1
ATOM 2665 C CA . GLY A 1 342 ? 66.159 -4.176 -129.822 1.00 60.50 342 GLY A CA 1
ATOM 2666 C C . GLY A 1 342 ? 65.981 -3.350 -131.104 1.00 60.50 342 GLY A C 1
ATOM 2667 O O . GLY A 1 342 ? 66.221 -3.863 -132.200 1.00 60.50 342 GLY A O 1
ATOM 2668 N N . HIS A 1 343 ? 65.605 -2.074 -130.982 1.00 58.53 343 HIS A N 1
ATOM 2669 C CA . HIS A 1 343 ? 65.484 -1.145 -132.109 1.00 58.53 343 HIS A CA 1
ATOM 2670 C C . HIS A 1 343 ? 66.854 -0.719 -132.660 1.00 58.53 343 HIS A C 1
ATOM 2672 O O . HIS A 1 343 ? 67.061 -0.791 -133.873 1.00 58.53 343 HIS A O 1
ATOM 2678 N N . ASP A 1 344 ? 67.828 -0.407 -131.802 1.00 57.09 344 ASP A N 1
ATOM 2679 C CA . ASP A 1 344 ? 69.173 0.007 -132.239 1.00 57.09 344 ASP A CA 1
ATOM 2680 C C . ASP A 1 344 ? 69.940 -1.109 -132.969 1.00 57.09 344 ASP A C 1
ATOM 2682 O O . ASP A 1 344 ? 70.630 -0.860 -133.964 1.00 57.09 344 ASP A O 1
ATOM 2686 N N . ARG A 1 345 ? 69.749 -2.375 -132.565 1.00 59.78 345 ARG A N 1
ATOM 2687 C CA . ARG A 1 345 ? 70.302 -3.529 -133.301 1.00 59.78 345 ARG A CA 1
ATOM 2688 C C . ARG A 1 345 ? 69.702 -3.690 -134.700 1.00 59.78 345 ARG A C 1
ATOM 2690 O O . ARG A 1 345 ? 70.425 -4.074 -135.621 1.00 59.78 345 ARG A O 1
ATOM 2697 N N . ARG A 1 346 ? 68.414 -3.380 -134.885 1.00 58.72 346 ARG A N 1
ATOM 2698 C CA . ARG A 1 346 ? 67.752 -3.452 -136.201 1.00 58.72 346 ARG A CA 1
ATOM 2699 C C . ARG A 1 346 ? 68.180 -2.304 -137.121 1.00 58.72 346 ARG A C 1
ATOM 2701 O O . ARG A 1 346 ? 68.403 -2.544 -138.306 1.00 58.72 346 ARG A O 1
ATOM 2708 N N . PHE A 1 347 ? 68.398 -1.102 -136.585 1.00 57.66 347 PHE A N 1
ATOM 2709 C CA . PHE A 1 347 ? 68.899 0.040 -137.364 1.00 57.66 347 PHE A CA 1
ATOM 2710 C C . PHE A 1 347 ? 70.374 -0.105 -137.781 1.00 57.66 347 PHE A C 1
ATOM 2712 O O . PHE A 1 347 ? 70.738 0.295 -138.889 1.00 57.66 347 PHE A O 1
ATOM 2719 N N . GLY A 1 348 ? 71.223 -0.737 -136.961 1.00 57.09 348 GLY A N 1
ATOM 2720 C CA . GLY A 1 348 ? 72.624 -1.012 -137.317 1.00 57.09 348 GLY A CA 1
ATOM 2721 C C . GLY A 1 348 ? 72.788 -1.978 -138.500 1.00 57.09 348 GLY A C 1
ATOM 2722 O O . GLY A 1 348 ? 73.647 -1.772 -139.358 1.00 57.09 348 GLY A O 1
ATOM 2723 N N . GLN A 1 349 ? 71.924 -2.992 -138.605 1.00 57.50 349 GLN A N 1
ATOM 2724 C CA . GLN A 1 349 ? 71.965 -3.970 -139.701 1.00 57.50 349 GLN A CA 1
ATOM 2725 C C . GLN A 1 349 ? 71.437 -3.402 -141.032 1.00 57.50 349 GLN A C 1
ATOM 2727 O O . GLN A 1 349 ? 71.928 -3.773 -142.097 1.00 57.50 349 GLN A O 1
ATOM 2732 N N . GLN A 1 350 ? 70.507 -2.443 -140.994 1.00 54.88 350 GLN A N 1
ATOM 2733 C CA . GLN A 1 350 ? 69.957 -1.810 -142.201 1.00 54.88 350 GLN A CA 1
ATOM 2734 C C . GLN A 1 350 ? 70.916 -0.797 -142.856 1.00 54.88 350 GLN A C 1
ATOM 2736 O O . GLN A 1 350 ? 70.887 -0.627 -144.075 1.00 54.88 350 GLN A O 1
ATOM 2741 N N . ARG A 1 351 ? 71.826 -0.170 -142.093 1.00 53.44 351 ARG A N 1
ATOM 2742 C CA . ARG A 1 351 ? 72.817 0.782 -142.644 1.00 53.44 351 ARG A CA 1
ATOM 2743 C C . ARG A 1 351 ? 73.986 0.102 -143.366 1.00 53.44 351 ARG A C 1
ATOM 2745 O O . ARG A 1 351 ? 74.512 0.674 -144.316 1.00 53.44 351 ARG A O 1
ATOM 2752 N N . LEU A 1 352 ? 74.345 -1.128 -142.988 1.00 56.94 352 LEU A N 1
ATOM 2753 C CA . LEU A 1 352 ? 75.364 -1.916 -143.699 1.00 56.94 352 LEU A CA 1
ATOM 2754 C C . LEU A 1 352 ? 74.862 -2.444 -145.053 1.00 56.94 352 LEU A C 1
ATOM 2756 O O . LEU A 1 352 ? 75.632 -2.492 -146.009 1.00 56.94 352 LEU A O 1
ATOM 2760 N N . ALA A 1 353 ? 73.568 -2.754 -145.173 1.00 55.12 353 ALA A N 1
ATOM 2761 C CA . ALA A 1 353 ? 72.973 -3.189 -146.439 1.00 55.12 353 ALA A CA 1
ATOM 2762 C C . ALA A 1 353 ? 72.856 -2.049 -147.478 1.00 55.12 353 ALA A C 1
ATOM 2764 O O . ALA A 1 353 ? 72.978 -2.291 -148.676 1.00 55.12 353 ALA A O 1
ATOM 2765 N N . LEU A 1 354 ? 72.676 -0.799 -147.033 1.00 55.56 354 LEU A N 1
ATOM 2766 C CA . LEU A 1 354 ? 72.510 0.368 -147.915 1.00 55.56 354 LEU A CA 1
ATOM 2767 C C . LEU A 1 354 ? 73.834 0.960 -148.434 1.00 55.56 354 LEU A C 1
ATOM 2769 O O . LEU A 1 354 ? 73.861 1.495 -149.539 1.00 55.56 354 LEU A O 1
ATOM 2773 N N . ALA A 1 355 ? 74.944 0.823 -147.700 1.00 56.19 355 ALA A N 1
ATOM 2774 C CA . ALA A 1 355 ? 76.259 1.300 -148.153 1.00 56.19 355 ALA A CA 1
ATOM 2775 C C . ALA A 1 355 ? 76.915 0.384 -149.210 1.00 56.19 355 ALA A C 1
ATOM 2777 O O . ALA A 1 355 ? 77.713 0.852 -150.018 1.00 56.19 355 ALA A O 1
ATOM 2778 N N . GLY A 1 356 ? 76.555 -0.905 -149.254 1.00 53.59 356 GLY A N 1
ATOM 2779 C CA . GLY A 1 356 ? 77.031 -1.831 -150.292 1.00 53.59 356 GLY A CA 1
ATOM 2780 C C . GLY A 1 356 ? 76.398 -1.598 -151.672 1.00 53.59 356 GLY A C 1
ATOM 2781 O O . GLY A 1 356 ? 77.024 -1.869 -152.694 1.00 53.59 356 GLY A O 1
ATOM 2782 N N . ALA A 1 357 ? 75.180 -1.049 -151.722 1.00 55.56 357 ALA A N 1
ATOM 2783 C CA . ALA A 1 357 ? 74.437 -0.855 -152.969 1.00 55.56 357 ALA A CA 1
ATOM 2784 C C . ALA A 1 357 ? 74.880 0.387 -153.773 1.00 55.56 357 ALA A C 1
ATOM 2786 O O . ALA A 1 357 ? 74.738 0.412 -154.994 1.00 55.56 357 ALA A O 1
ATOM 2787 N N . SER A 1 358 ? 75.461 1.405 -153.128 1.00 55.38 358 SER A N 1
ATOM 2788 C CA . SER A 1 358 ? 75.865 2.656 -153.792 1.00 55.38 358 SER A CA 1
ATOM 2789 C C . SER A 1 358 ? 77.214 2.574 -154.522 1.00 55.38 358 SER A C 1
ATOM 2791 O O . SER A 1 358 ? 77.423 3.301 -155.492 1.00 55.38 358 SER A O 1
ATOM 2793 N N . VAL A 1 359 ? 78.104 1.650 -154.140 1.00 57.22 359 VAL A N 1
ATOM 2794 C CA . VAL A 1 359 ? 79.396 1.435 -154.826 1.00 57.22 359 VAL A CA 1
ATOM 2795 C C . VAL A 1 359 ? 79.222 0.665 -156.145 1.00 57.22 359 VAL A C 1
ATOM 2797 O O . VAL A 1 359 ? 79.944 0.918 -157.107 1.00 57.22 359 VAL A O 1
ATOM 2800 N N . LEU A 1 360 ? 78.211 -0.205 -156.247 1.00 57.19 360 LEU A N 1
ATOM 2801 C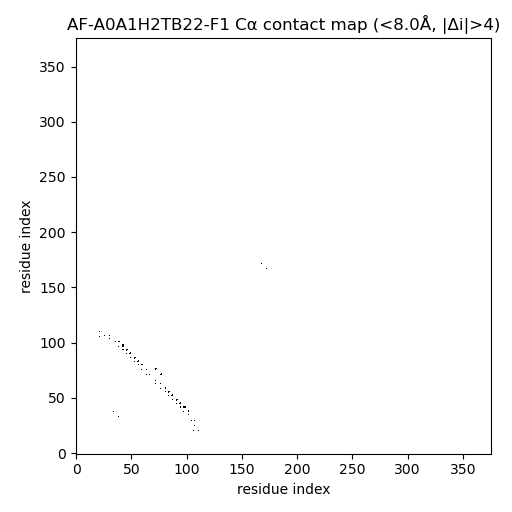 CA . LEU A 1 360 ? 77.914 -0.951 -157.479 1.00 57.19 360 LEU A CA 1
ATOM 2802 C C . LEU A 1 360 ? 77.170 -0.115 -158.540 1.00 57.19 360 LEU A C 1
ATOM 2804 O O . LEU A 1 360 ? 77.283 -0.404 -159.729 1.00 57.19 360 LEU A O 1
ATOM 2808 N N . ALA A 1 361 ? 76.477 0.961 -158.149 1.00 56.28 361 ALA A N 1
ATOM 2809 C CA . ALA A 1 361 ? 75.760 1.836 -159.083 1.00 56.28 361 ALA A CA 1
ATOM 2810 C C . ALA A 1 361 ? 76.676 2.833 -159.827 1.00 56.28 361 ALA A C 1
ATOM 2812 O O . ALA A 1 361 ? 76.417 3.161 -160.984 1.00 56.28 361 ALA A O 1
ATOM 2813 N N . LEU A 1 362 ? 77.781 3.279 -159.214 1.00 57.47 362 LEU A N 1
ATOM 2814 C CA . LEU A 1 362 ? 78.723 4.210 -159.857 1.00 57.47 362 LEU A CA 1
ATOM 2815 C C . LEU A 1 362 ? 79.671 3.522 -160.856 1.00 57.47 362 LEU A C 1
ATOM 2817 O O . LEU A 1 362 ? 80.101 4.153 -161.819 1.00 57.47 362 LEU A O 1
ATOM 2821 N N . ALA A 1 363 ? 79.932 2.219 -160.701 1.00 56.56 363 ALA A N 1
ATOM 2822 C CA . ALA A 1 363 ? 80.711 1.442 -161.671 1.00 56.56 363 ALA A CA 1
ATOM 2823 C C . ALA A 1 363 ? 79.926 1.130 -162.966 1.00 56.56 363 ALA A C 1
ATOM 2825 O O . ALA A 1 363 ? 80.521 1.030 -164.038 1.00 56.56 363 ALA A O 1
ATOM 2826 N N . ALA A 1 364 ? 78.591 1.039 -162.899 1.00 55.94 364 ALA A N 1
ATOM 2827 C CA . ALA A 1 364 ? 77.737 0.758 -164.058 1.00 55.94 364 ALA A CA 1
ATOM 2828 C C . ALA A 1 364 ? 77.522 1.982 -164.977 1.00 55.94 364 ALA A C 1
ATOM 2830 O O . ALA A 1 364 ? 77.388 1.825 -166.190 1.00 55.94 364 ALA A O 1
ATOM 2831 N N . LEU A 1 365 ? 77.566 3.205 -164.432 1.00 57.88 365 LEU A N 1
ATOM 2832 C CA . LEU A 1 365 ? 77.400 4.445 -165.209 1.00 57.88 365 LEU A CA 1
ATOM 2833 C C . LEU A 1 365 ? 78.673 4.883 -165.959 1.00 57.88 365 LEU A C 1
ATOM 2835 O O . LEU A 1 365 ? 78.571 5.561 -166.978 1.00 57.88 365 LEU A O 1
ATOM 2839 N N . GLY A 1 366 ? 79.864 4.447 -165.529 1.00 55.16 366 GLY A N 1
ATOM 2840 C CA . GLY A 1 366 ? 81.119 4.695 -166.257 1.00 55.16 366 GLY A CA 1
ATOM 2841 C C . GLY A 1 366 ? 81.289 3.834 -167.517 1.00 55.16 366 GLY A C 1
ATOM 2842 O O . GLY A 1 366 ? 81.876 4.282 -168.499 1.00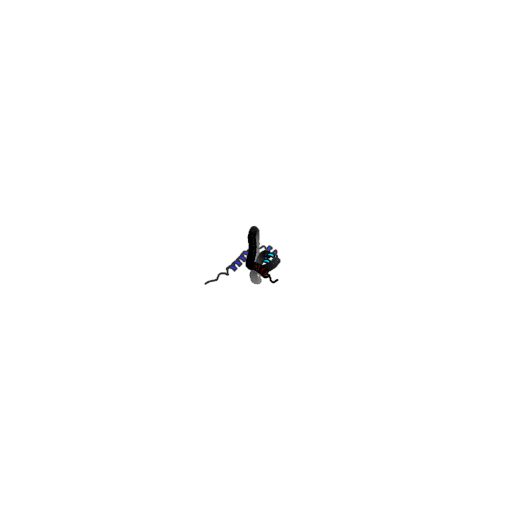 55.16 366 GLY A O 1
ATOM 2843 N N . TRP A 1 367 ? 80.727 2.619 -167.529 1.00 55.38 367 TRP A N 1
ATOM 2844 C CA . TRP A 1 367 ? 80.824 1.697 -168.669 1.00 55.38 367 TRP A CA 1
ATOM 2845 C C . TRP A 1 367 ? 79.871 2.069 -169.821 1.00 55.38 367 TRP A C 1
ATOM 2847 O O . TRP A 1 367 ? 80.201 1.872 -170.989 1.00 55.38 367 TRP A O 1
ATOM 2857 N N . GLN A 1 368 ? 78.715 2.674 -169.525 1.00 56.84 368 GLN A N 1
ATOM 2858 C CA . GLN A 1 368 ? 77.736 3.060 -170.553 1.00 56.84 368 GLN A CA 1
ATOM 2859 C C . GLN A 1 368 ? 78.104 4.328 -171.347 1.00 56.84 368 GLN A C 1
ATOM 2861 O O . GLN A 1 368 ? 77.628 4.479 -172.469 1.00 56.84 368 GLN A O 1
ATOM 2866 N N . VAL A 1 369 ? 78.996 5.194 -170.851 1.00 58.19 369 VAL A N 1
ATOM 2867 C CA . VAL A 1 369 ? 79.490 6.352 -171.632 1.00 58.19 369 VAL A CA 1
ATOM 2868 C C . VAL A 1 369 ? 80.593 5.942 -172.621 1.00 58.19 369 VAL A C 1
ATOM 2870 O O . VAL A 1 369 ? 80.710 6.532 -173.690 1.00 58.19 369 VAL A O 1
ATOM 2873 N N . ALA A 1 370 ? 81.346 4.873 -172.336 1.00 56.94 370 ALA A N 1
ATOM 2874 C CA . ALA A 1 370 ? 82.386 4.363 -173.235 1.00 56.94 370 ALA A CA 1
ATOM 2875 C C . ALA A 1 370 ? 81.827 3.581 -174.444 1.00 56.94 370 ALA A C 1
ATOM 2877 O O . ALA A 1 370 ? 82.460 3.548 -175.496 1.00 56.94 370 ALA A O 1
ATOM 2878 N N . VAL A 1 371 ? 80.631 2.990 -174.325 1.00 57.03 371 VAL A N 1
ATOM 2879 C CA . VAL A 1 371 ? 79.972 2.218 -175.403 1.00 57.03 371 VAL A CA 1
ATOM 2880 C C . VAL A 1 371 ? 79.101 3.095 -176.317 1.00 57.03 371 VAL A C 1
ATOM 2882 O O . VAL A 1 371 ? 78.784 2.678 -177.424 1.00 57.03 371 VAL A O 1
ATOM 2885 N N . HIS A 1 372 ? 78.823 4.351 -175.943 1.00 53.59 372 HIS A N 1
ATOM 2886 C CA . HIS A 1 372 ? 78.301 5.361 -176.880 1.00 53.59 372 HIS A CA 1
ATOM 2887 C C . HIS A 1 372 ? 79.400 5.995 -177.753 1.00 53.59 372 HIS A C 1
ATOM 2889 O O . HIS A 1 372 ? 79.209 7.042 -178.372 1.00 53.59 372 HIS A O 1
ATOM 2895 N N . PHE A 1 373 ? 80.556 5.325 -177.809 1.00 48.72 373 PHE A N 1
ATOM 2896 C CA . PHE A 1 373 ? 81.231 4.986 -179.052 1.00 48.72 373 PHE A CA 1
ATOM 2897 C C . PHE A 1 373 ? 80.346 5.226 -180.276 1.00 48.72 373 PHE A C 1
ATOM 2899 O O . PHE A 1 373 ? 79.371 4.521 -180.527 1.00 48.72 373 PHE A O 1
ATOM 2906 N N . ALA A 1 374 ? 80.798 6.159 -181.096 1.00 54.72 374 ALA A N 1
ATOM 2907 C CA . ALA A 1 374 ? 81.302 5.717 -182.383 1.00 54.72 374 ALA A CA 1
ATOM 2908 C C . ALA A 1 374 ? 80.366 4.772 -183.164 1.00 54.72 374 ALA A C 1
ATOM 2910 O O . ALA A 1 374 ? 80.758 3.738 -183.701 1.00 54.72 374 ALA A O 1
ATOM 2911 N N . LEU A 1 375 ? 79.129 5.249 -183.275 1.00 49.53 375 LEU A N 1
ATOM 2912 C CA . LEU A 1 375 ? 78.175 4.989 -184.343 1.00 49.53 375 LEU A CA 1
ATOM 2913 C C . LEU A 1 375 ? 77.460 6.319 -184.659 1.00 49.53 375 LEU A C 1
ATOM 2915 O O . LEU A 1 375 ? 76.252 6.442 -184.472 1.00 49.53 375 LEU A O 1
ATOM 2919 N N . ILE A 1 376 ? 78.265 7.331 -185.027 1.00 39.34 376 ILE A N 1
ATOM 2920 C CA . ILE A 1 376 ? 78.109 8.358 -186.090 1.00 39.34 376 ILE A CA 1
ATOM 2921 C C . ILE A 1 376 ? 79.202 9.418 -185.925 1.00 39.34 376 ILE A C 1
ATOM 2923 O O . ILE A 1 376 ? 79.340 9.963 -184.807 1.00 39.34 376 ILE A O 1
#

Organism: NCBI:txid1007099

Radius of gyration: 76.4 Å; Cα contacts (8 Å, |Δi|>4): 39; chains: 1; bounding box: 147×55×269 Å

Solvent-accessible surface area (backbone atoms only — not comparable to full-atom values): 20490 Å² total; per-residue (Å²): 139,86,89,87,84,82,74,74,62,61,61,55,48,54,52,47,50,53,53,64,57,67,70,56,88,74,62,70,63,61,67,73,68,46,57,59,72,57,51,52,52,48,45,55,52,36,51,51,47,40,50,54,36,51,51,49,44,51,47,53,52,49,52,58,73,75,45,60,74,75,62,47,65,81,63,52,50,66,59,57,52,52,50,41,48,51,52,37,52,52,38,49,50,52,41,51,53,52,50,50,52,48,50,54,49,52,51,52,51,54,47,54,52,50,52,50,52,52,50,51,51,51,52,52,52,51,53,50,51,52,50,53,51,50,53,55,50,51,52,52,52,51,53,50,54,52,52,51,52,53,50,52,52,53,52,50,53,51,53,50,53,57,60,71,70,63,81,86,51,79,69,54,54,54,50,48,54,52,48,51,50,52,49,50,54,48,49,52,50,49,55,49,50,51,49,53,50,51,54,51,52,54,49,50,52,51,51,52,50,54,51,49,53,50,53,50,51,54,50,51,54,52,50,53,51,52,50,53,52,50,52,46,52,51,51,53,50,51,49,55,49,51,54,51,50,53,54,50,50,52,50,51,52,51,51,51,51,49,52,51,52,52,50,54,50,51,51,52,53,49,50,52,51,50,50,51,51,52,53,48,50,52,50,53,50,53,53,50,51,51,50,51,50,53,49,52,49,51,52,51,50,51,50,50,51,52,50,52,50,50,51,49,51,51,50,53,51,49,51,53,51,52,52,51,50,50,54,49,52,50,51,50,51,52,51,51,53,55,53,50,56,54,48,53,58,54,55,58,58,55,55,60,61,55,62,61,57,59,63,61,54,59,59,57,60,61,56,59,63,64,65,68,50,88,86,126